Protein AF-0000000067928056 (afdb_homodimer)

Structure (mmCIF, N/CA/C/O backbone):
data_AF-0000000067928056-model_v1
#
loop_
_entity.id
_entity.type
_entity.pdbx_description
1 polymer 'Putative NADP oxidoreductase coenzyme F420-dependent'
#
loop_
_atom_site.group_PDB
_atom_site.id
_atom_site.type_symbol
_atom_site.label_atom_id
_atom_site.label_alt_id
_atom_site.label_comp_id
_atom_site.label_asym_id
_atom_site.label_entity_id
_atom_site.label_seq_id
_atom_site.pdbx_PDB_ins_code
_atom_site.Cartn_x
_atom_site.Cartn_y
_atom_site.Cartn_z
_atom_site.occupancy
_atom_site.B_iso_or_equiv
_atom_site.auth_seq_id
_atom_site.auth_comp_id
_atom_site.auth_asym_id
_atom_site.auth_atom_id
_atom_site.pdbx_PDB_model_num
ATOM 1 N N . MET A 1 1 ? -8.187 -37.052 1.247 1 75.71 1 MET A N 1
ATOM 2 C CA . MET A 1 1 ? -7.621 -35.993 2.078 1 75.71 1 MET A CA 1
ATOM 3 C C . MET A 1 1 ? -6.113 -35.89 1.875 1 75.71 1 MET A C 1
ATOM 5 O O . MET A 1 1 ? -5.43 -36.907 1.738 1 75.71 1 MET A O 1
ATOM 9 N N . VAL A 1 2 ? -5.542 -34.641 1.565 1 87.99 2 VAL A N 1
ATOM 10 C CA . VAL A 1 2 ? -4.129 -34.401 1.294 1 87.99 2 VAL A CA 1
ATOM 11 C C . VAL A 1 2 ? -3.339 -34.434 2.601 1 87.99 2 VAL A C 1
ATOM 13 O O . VAL A 1 2 ? -3.691 -33.748 3.563 1 87.99 2 VAL A O 1
ATOM 16 N N . SER A 1 3 ? -2.361 -35.317 2.686 1 93.74 3 SER A N 1
ATOM 17 C CA . SER A 1 3 ? -1.535 -35.404 3.886 1 93.74 3 SER A CA 1
ATOM 18 C C . SER A 1 3 ? -0.07 -35.119 3.571 1 93.74 3 SER A C 1
ATOM 20 O O . SER A 1 3 ? 0.71 -34.793 4.468 1 93.74 3 SER A O 1
ATOM 22 N N . SER A 1 4 ? 0.281 -35.337 2.331 1 97.37 4 SER A N 1
ATOM 23 C CA . SER A 1 4 ? 1.666 -35.145 1.915 1 97.37 4 SER A CA 1
ATOM 24 C C . SER A 1 4 ? 1.76 -34.198 0.723 1 97.37 4 SER A C 1
ATOM 26 O O . SER A 1 4 ? 0.972 -34.299 -0.22 1 97.37 4 SER A O 1
ATOM 28 N N . VAL A 1 5 ? 2.706 -33.271 0.827 1 97.94 5 VAL A N 1
ATOM 29 C CA . VAL A 1 5 ? 2.893 -32.258 -0.206 1 97.94 5 VAL A CA 1
ATOM 30 C C . VAL A 1 5 ? 4.355 -32.23 -0.645 1 97.94 5 VAL A C 1
ATOM 32 O O . VAL A 1 5 ? 5.259 -32.159 0.191 1 97.94 5 VAL A O 1
ATOM 35 N N . ALA A 1 6 ? 4.55 -32.352 -1.931 1 97.85 6 ALA A N 1
ATOM 36 C CA . ALA A 1 6 ? 5.888 -32.269 -2.509 1 97.85 6 ALA A CA 1
ATOM 37 C C . ALA A 1 6 ? 6.066 -30.976 -3.3 1 97.85 6 ALA A C 1
ATOM 39 O O . ALA A 1 6 ? 5.153 -30.545 -4.009 1 97.85 6 ALA A O 1
ATOM 40 N N . VAL A 1 7 ? 7.198 -30.354 -3.141 1 97.96 7 VAL A N 1
ATOM 41 C CA . VAL A 1 7 ? 7.612 -29.255 -4.007 1 97.96 7 VAL A CA 1
ATOM 42 C C . VAL A 1 7 ? 8.821 -29.68 -4.838 1 97.96 7 VAL A C 1
ATOM 44 O O . VAL A 1 7 ? 9.875 -30.01 -4.29 1 97.96 7 VAL A O 1
ATOM 47 N N . ILE A 1 8 ? 8.604 -29.747 -6.106 1 97.25 8 ILE A N 1
ATOM 48 C CA . ILE A 1 8 ? 9.701 -30.039 -7.022 1 97.25 8 ILE A CA 1
ATOM 49 C C . ILE A 1 8 ? 10.237 -28.739 -7.617 1 97.25 8 ILE A C 1
ATOM 51 O O . ILE A 1 8 ? 9.554 -28.084 -8.408 1 97.25 8 ILE A O 1
ATOM 55 N N . GLY A 1 9 ? 11.435 -28.397 -7.329 1 95.56 9 GLY A N 1
ATOM 56 C CA . GLY A 1 9 ? 12.017 -27.088 -7.58 1 95.56 9 GLY A CA 1
ATOM 57 C C . GLY A 1 9 ? 12.092 -26.219 -6.339 1 95.56 9 GLY A C 1
ATOM 58 O O . GLY A 1 9 ? 11.066 -25.759 -5.834 1 95.56 9 GLY A O 1
ATOM 59 N N . THR A 1 10 ? 13.299 -25.997 -5.869 1 95.35 10 THR A N 1
ATOM 60 C CA . THR A 1 10 ? 13.479 -25.266 -4.619 1 95.35 10 THR A CA 1
ATOM 61 C C . THR A 1 10 ? 14.18 -23.934 -4.868 1 95.35 10 THR A C 1
ATOM 63 O O . THR A 1 10 ? 15.098 -23.563 -4.134 1 95.35 10 THR A O 1
ATOM 66 N N . GLY A 1 11 ? 13.715 -23.396 -6.008 1 91.26 11 GLY A N 1
ATOM 67 C CA . GLY A 1 11 ? 14.127 -22.017 -6.215 1 91.26 11 GLY A CA 1
ATOM 68 C C . GLY A 1 11 ? 13.426 -21.04 -5.292 1 91.26 11 GLY A C 1
ATOM 69 O O . GLY A 1 11 ? 13.065 -21.39 -4.166 1 91.26 11 GLY A O 1
ATOM 70 N N . ARG A 1 12 ? 13.251 -19.872 -5.7 1 88.38 12 ARG A N 1
ATOM 71 C CA . ARG A 1 12 ? 12.711 -18.81 -4.857 1 88.38 12 ARG A CA 1
ATOM 72 C C . ARG A 1 12 ? 11.287 -19.13 -4.417 1 88.38 12 ARG A C 1
ATOM 74 O O . ARG A 1 12 ? 10.983 -19.12 -3.223 1 88.38 12 ARG A O 1
ATOM 81 N N . MET A 1 13 ? 10.449 -19.443 -5.371 1 92.09 13 MET A N 1
ATOM 82 C CA . MET A 1 13 ? 9.037 -19.653 -5.063 1 92.09 13 MET A CA 1
ATOM 83 C C . MET A 1 13 ? 8.833 -20.968 -4.319 1 92.09 13 MET A C 1
ATOM 85 O O . MET A 1 13 ? 8.078 -21.025 -3.346 1 92.09 13 MET A O 1
ATOM 89 N N . GLY A 1 14 ? 9.493 -22.012 -4.844 1 95.59 14 GLY A N 1
ATOM 90 C CA . GLY A 1 14 ? 9.367 -23.298 -4.176 1 95.59 14 GLY A CA 1
ATOM 91 C C . GLY A 1 14 ? 9.822 -23.265 -2.729 1 95.59 14 GLY A C 1
ATOM 92 O O . GLY A 1 14 ? 9.129 -23.77 -1.843 1 95.59 14 GLY A O 1
ATOM 93 N N . SER A 1 15 ? 10.96 -22.66 -2.497 1 96.25 15 SER A N 1
ATOM 94 C CA . SER A 1 15 ? 11.479 -22.54 -1.138 1 96.25 15 SER A CA 1
ATOM 95 C C . SER A 1 15 ? 10.54 -21.723 -0.257 1 96.25 15 SER A C 1
ATOM 97 O O . SER A 1 15 ? 10.315 -22.068 0.905 1 96.25 15 SER A O 1
ATOM 99 N N . MET A 1 16 ? 10.013 -20.682 -0.799 1 95.53 16 MET A N 1
ATOM 100 C CA . MET A 1 16 ? 9.112 -19.803 -0.061 1 95.53 16 MET A CA 1
ATOM 101 C C . MET A 1 16 ? 7.849 -20.547 0.359 1 95.53 16 MET A C 1
ATOM 103 O O . MET A 1 16 ? 7.389 -20.408 1.494 1 95.53 16 MET A O 1
ATOM 107 N N . LEU A 1 17 ? 7.295 -21.315 -0.505 1 96.82 17 LEU A N 1
ATOM 108 C CA . LEU A 1 17 ? 6.074 -22.054 -0.201 1 96.82 17 LEU A CA 1
ATOM 109 C C . LEU A 1 17 ? 6.328 -23.103 0.877 1 96.82 17 LEU A C 1
ATOM 111 O O . LEU A 1 17 ? 5.503 -23.289 1.774 1 96.82 17 LEU A O 1
ATOM 115 N N . LEU A 1 18 ? 7.48 -23.766 0.769 1 97.33 18 LEU A N 1
ATOM 116 C CA . LEU A 1 18 ? 7.846 -24.75 1.781 1 97.33 18 LEU A CA 1
ATOM 117 C C . LEU A 1 18 ? 8.017 -24.089 3.145 1 97.33 18 LEU A C 1
ATOM 119 O O . LEU A 1 18 ? 7.465 -24.561 4.142 1 97.33 18 LEU A O 1
ATOM 123 N N . GLN A 1 19 ? 8.729 -23.015 3.157 1 97.03 19 GLN A N 1
ATOM 124 C CA . GLN A 1 19 ? 8.988 -22.31 4.408 1 97.03 19 GLN A CA 1
ATOM 125 C C . GLN A 1 19 ? 7.698 -21.749 5.001 1 97.03 19 GLN A C 1
ATOM 127 O O . GLN A 1 19 ? 7.486 -21.813 6.213 1 97.03 19 GLN A O 1
ATOM 132 N N . ALA A 1 20 ? 6.873 -21.176 4.12 1 97.06 20 ALA A N 1
ATOM 133 C CA . ALA A 1 20 ? 5.597 -20.636 4.582 1 97.06 20 ALA A CA 1
ATOM 134 C C . ALA A 1 20 ? 4.722 -21.734 5.18 1 97.06 20 ALA A C 1
ATOM 136 O O . ALA A 1 20 ? 4.123 -21.55 6.242 1 97.06 20 ALA A O 1
ATOM 137 N N . SER A 1 21 ? 4.665 -22.855 4.464 1 96.67 21 SER A N 1
ATOM 138 C CA . SER A 1 21 ? 3.868 -23.97 4.965 1 96.67 21 SER A CA 1
ATOM 139 C C . SER A 1 21 ? 4.352 -24.422 6.339 1 96.67 21 SER A C 1
ATOM 141 O O . SER A 1 21 ? 3.545 -24.659 7.24 1 96.67 21 SER A O 1
ATOM 143 N N . HIS A 1 22 ? 5.627 -24.53 6.471 1 96.85 22 HIS A N 1
ATOM 144 C CA . HIS A 1 22 ? 6.199 -24.959 7.742 1 96.85 22 HIS A CA 1
ATOM 145 C C . HIS A 1 22 ? 5.91 -23.947 8.845 1 96.85 22 HIS A C 1
ATOM 147 O O . HIS A 1 22 ? 5.591 -24.326 9.974 1 96.85 22 HIS A O 1
ATOM 153 N N . ARG A 1 23 ? 6.05 -22.738 8.555 1 96.49 23 ARG A N 1
ATOM 154 C CA . ARG A 1 23 ? 5.935 -21.665 9.537 1 96.49 23 ARG A CA 1
ATOM 155 C C . ARG A 1 23 ? 4.483 -21.461 9.958 1 96.49 23 ARG A C 1
ATOM 157 O O . ARG A 1 23 ? 4.195 -21.275 11.142 1 96.49 23 ARG A O 1
ATOM 164 N N . PHE A 1 24 ? 3.54 -21.526 9.033 1 96.47 24 PHE A N 1
ATOM 165 C CA . PHE A 1 24 ? 2.18 -21.08 9.31 1 96.47 24 PHE A CA 1
ATOM 166 C C . PHE A 1 24 ? 1.241 -22.27 9.468 1 96.47 24 PHE A C 1
ATOM 168 O O . PHE A 1 24 ? 0.099 -22.113 9.904 1 96.47 24 PHE A O 1
ATOM 175 N N . SER A 1 25 ? 1.708 -23.43 9.068 1 94.08 25 SER A N 1
ATOM 176 C CA . SER A 1 25 ? 0.942 -24.649 9.303 1 94.08 25 SER A CA 1
ATOM 177 C C . SER A 1 25 ? 1.85 -25.802 9.718 1 94.08 25 SER A C 1
ATOM 179 O O . SER A 1 25 ? 1.843 -26.862 9.089 1 94.08 25 SER A O 1
ATOM 181 N N . PRO A 1 26 ? 2.522 -25.643 10.771 1 92.84 26 PRO A N 1
ATOM 182 C CA . PRO A 1 26 ? 3.484 -26.668 11.183 1 92.84 26 PRO A CA 1
ATOM 183 C C . PRO A 1 26 ? 2.825 -28.017 11.464 1 92.84 26 PRO A C 1
ATOM 185 O O . PRO A 1 26 ? 1.825 -28.082 12.184 1 92.84 26 PRO A O 1
ATOM 188 N N . GLY A 1 27 ? 3.391 -29.045 10.879 1 92.06 27 GLY A N 1
ATOM 189 C CA . GLY A 1 27 ? 3.004 -30.411 11.195 1 92.06 27 GLY A CA 1
ATOM 190 C C . GLY A 1 27 ? 1.719 -30.84 10.513 1 92.06 27 GLY A C 1
ATOM 191 O O . GLY A 1 27 ? 1.288 -31.987 10.654 1 92.06 27 GLY A O 1
ATOM 192 N N . ARG A 1 28 ? 1.126 -29.954 9.782 1 94.01 28 ARG A N 1
ATOM 193 C CA . ARG A 1 28 ? -0.15 -30.286 9.158 1 94.01 28 ARG A CA 1
ATOM 194 C C . ARG A 1 28 ? 0.048 -31.225 7.973 1 94.01 28 ARG A C 1
ATOM 196 O O . ARG A 1 28 ? -0.783 -32.101 7.722 1 94.01 28 ARG A O 1
ATOM 203 N N . PHE A 1 29 ? 1.142 -31 7.229 1 95.47 29 PHE A N 1
ATOM 204 C CA . PHE A 1 29 ? 1.473 -31.811 6.064 1 95.47 29 PHE A CA 1
ATOM 205 C C . PHE A 1 29 ? 2.883 -32.379 6.182 1 95.47 29 PHE A C 1
ATOM 207 O O . PHE A 1 29 ? 3.77 -31.737 6.748 1 95.47 29 PHE A O 1
ATOM 214 N N . GLN A 1 30 ? 2.999 -33.594 5.716 1 96.71 30 GLN A N 1
ATOM 215 C CA . GLN A 1 30 ? 4.354 -34.07 5.462 1 96.71 30 GLN A CA 1
ATOM 216 C C . GLN A 1 30 ? 4.947 -33.406 4.222 1 96.71 30 GLN A C 1
ATOM 218 O O . GLN A 1 30 ? 4.399 -33.527 3.125 1 96.71 30 GLN A O 1
ATOM 223 N N . LEU A 1 31 ? 6.025 -32.692 4.402 1 97.66 31 LEU A N 1
ATOM 224 C CA . LEU A 1 31 ? 6.604 -31.907 3.317 1 97.66 31 LEU A CA 1
ATOM 225 C C . LEU A 1 31 ? 7.77 -32.648 2.672 1 97.66 31 LEU A C 1
ATOM 227 O O . LEU A 1 31 ? 8.615 -33.214 3.371 1 97.66 31 LEU A O 1
ATOM 231 N N . PHE A 1 32 ? 7.776 -32.649 1.359 1 97.45 32 PHE A N 1
ATOM 232 C CA . PHE A 1 32 ? 8.835 -33.228 0.542 1 97.45 32 PHE A CA 1
ATOM 233 C C . PHE A 1 32 ? 9.392 -32.197 -0.433 1 97.45 32 PHE A C 1
ATOM 235 O O . PHE A 1 32 ? 8.659 -31.33 -0.913 1 97.45 32 PHE A O 1
ATOM 242 N N . ALA A 1 33 ? 10.666 -32.305 -0.688 1 97.97 33 ALA A N 1
ATOM 243 C CA . ALA A 1 33 ? 11.275 -31.381 -1.641 1 97.97 33 ALA A CA 1
ATOM 244 C C . ALA A 1 33 ? 12.291 -32.097 -2.526 1 97.97 33 ALA A C 1
ATOM 246 O O . ALA A 1 33 ? 13.01 -32.986 -2.063 1 97.97 33 ALA A O 1
ATOM 247 N N . SER A 1 34 ? 12.29 -31.77 -3.752 1 96.9 34 SER A N 1
ATOM 248 C CA . SER A 1 34 ? 13.309 -32.175 -4.714 1 96.9 34 SER A CA 1
ATOM 249 C C . SER A 1 34 ? 13.905 -30.967 -5.429 1 96.9 34 SER A C 1
ATOM 251 O O . SER A 1 34 ? 13.175 -30.073 -5.862 1 96.9 34 SER A O 1
ATOM 253 N N . GLY A 1 35 ? 15.118 -30.86 -5.486 1 94.24 35 GLY A N 1
ATOM 254 C CA . GLY A 1 35 ? 15.841 -29.762 -6.11 1 94.24 35 GLY A CA 1
ATOM 255 C C . GLY A 1 35 ? 17.347 -29.902 -6.002 1 94.24 35 GLY A C 1
ATOM 256 O O . GLY A 1 35 ? 17.859 -30.999 -5.769 1 94.24 35 GLY A O 1
ATOM 257 N N . ARG A 1 36 ? 18.067 -28.793 -6.289 1 91.34 36 ARG A N 1
ATOM 258 C CA . ARG A 1 36 ? 19.52 -28.77 -6.159 1 91.34 36 ARG A CA 1
ATOM 259 C C . ARG A 1 36 ? 19.939 -28.758 -4.693 1 91.34 36 ARG A C 1
ATOM 261 O O . ARG A 1 36 ? 19.29 -28.12 -3.862 1 91.34 36 ARG A O 1
ATOM 268 N N . GLN A 1 37 ? 21.004 -29.376 -4.496 1 92.67 37 GLN A N 1
ATOM 269 C CA . GLN A 1 37 ? 21.503 -29.48 -3.129 1 92.67 37 GLN A CA 1
ATOM 270 C C . GLN A 1 37 ? 21.726 -28.1 -2.518 1 92.67 37 GLN A C 1
ATOM 272 O O . GLN A 1 37 ? 21.451 -27.887 -1.336 1 92.67 37 GLN A O 1
ATOM 277 N N . SER A 1 38 ? 22.218 -27.218 -3.27 1 94.04 38 SER A N 1
ATOM 278 C CA . SER A 1 38 ? 22.522 -25.874 -2.79 1 94.04 38 SER A CA 1
ATOM 279 C C . SER A 1 38 ? 21.274 -25.185 -2.248 1 94.04 38 SER A C 1
ATOM 281 O O . SER A 1 38 ? 21.359 -24.37 -1.327 1 94.04 38 SER A O 1
ATOM 283 N N . THR A 1 39 ? 20.147 -25.495 -2.819 1 92.96 39 THR A N 1
ATOM 284 C CA . THR A 1 39 ? 18.914 -24.862 -2.364 1 92.96 39 THR A CA 1
ATOM 285 C C . THR A 1 39 ? 18.218 -25.725 -1.315 1 92.96 39 THR A C 1
ATOM 287 O O . THR A 1 39 ? 17.473 -25.213 -0.477 1 92.96 39 THR A O 1
ATOM 290 N N . LEU A 1 40 ? 18.548 -27.01 -1.301 1 94.76 40 LEU A N 1
ATOM 291 C CA . LEU A 1 40 ? 17.905 -27.93 -0.369 1 94.76 40 LEU A CA 1
ATOM 292 C C . LEU A 1 40 ? 18.546 -27.841 1.012 1 94.76 40 LEU A C 1
ATOM 294 O O . LEU A 1 40 ? 17.859 -27.969 2.029 1 94.76 40 LEU A O 1
ATOM 298 N N . ASP A 1 41 ? 19.777 -27.557 1.048 1 94.12 41 ASP A N 1
ATOM 299 C CA . ASP A 1 41 ? 20.51 -27.572 2.31 1 94.12 41 ASP A CA 1
ATOM 300 C C . ASP A 1 41 ? 19.963 -26.522 3.275 1 94.12 41 ASP A C 1
ATOM 302 O O . ASP A 1 41 ? 19.588 -26.845 4.404 1 94.12 41 ASP A O 1
ATOM 306 N N . PRO A 1 42 ? 19.897 -25.337 2.791 1 94.54 42 PRO A N 1
ATOM 307 C CA . PRO A 1 42 ? 19.331 -24.335 3.697 1 94.54 42 PRO A CA 1
ATOM 308 C C . PRO A 1 42 ? 17.903 -24.666 4.126 1 94.54 42 PRO A C 1
ATOM 310 O O . PRO A 1 42 ? 17.495 -24.325 5.239 1 94.54 42 PRO A O 1
ATOM 313 N N . LEU A 1 43 ? 17.17 -25.286 3.279 1 96.25 43 LEU A N 1
ATOM 314 C CA . LEU A 1 43 ? 15.789 -25.636 3.596 1 96.25 43 LEU A CA 1
ATOM 315 C C . LEU A 1 43 ? 15.735 -26.706 4.681 1 96.25 43 LEU A C 1
ATOM 317 O O . LEU A 1 43 ? 14.872 -26.661 5.56 1 96.25 43 LEU A O 1
ATOM 321 N N . LYS A 1 44 ? 16.593 -27.66 4.591 1 94.7 44 LYS A N 1
ATOM 322 C CA . LYS A 1 44 ? 16.673 -28.712 5.6 1 94.7 44 LYS A CA 1
ATOM 323 C C . LYS A 1 44 ? 16.991 -28.133 6.975 1 94.7 44 LYS A C 1
ATOM 325 O O . LYS A 1 44 ? 16.511 -28.636 7.993 1 94.7 44 LYS A O 1
ATOM 330 N N . ASP A 1 45 ? 17.765 -27.102 6.968 1 94.4 45 ASP A N 1
ATOM 331 C CA . ASP A 1 45 ? 18.118 -26.431 8.216 1 94.4 45 ASP A CA 1
ATOM 332 C C . ASP A 1 45 ? 16.929 -25.657 8.779 1 94.4 45 ASP A C 1
ATOM 334 O O . ASP A 1 45 ? 16.749 -25.586 9.997 1 94.4 45 ASP A O 1
ATOM 338 N N . ALA A 1 46 ? 16.138 -25.174 7.896 1 93.7 46 ALA A N 1
ATOM 339 C CA . ALA A 1 46 ? 15.058 -24.272 8.29 1 93.7 46 ALA A CA 1
ATOM 340 C C . ALA A 1 46 ? 13.789 -25.05 8.625 1 93.7 46 ALA A C 1
ATOM 342 O O . ALA A 1 46 ? 12.952 -24.582 9.401 1 93.7 46 ALA A O 1
ATOM 343 N N . ILE A 1 47 ? 13.559 -26.186 7.973 1 95.77 47 ILE A N 1
ATOM 344 C CA . ILE A 1 47 ? 12.328 -26.956 8.112 1 95.77 47 ILE A CA 1
ATOM 345 C C . ILE A 1 47 ? 12.639 -28.325 8.713 1 95.77 47 ILE A C 1
ATOM 347 O O . ILE A 1 47 ? 13.148 -29.211 8.023 1 95.77 47 ILE A O 1
ATOM 351 N N . ALA A 1 48 ? 12.109 -28.435 9.88 1 89.96 48 ALA A N 1
ATOM 352 C CA . ALA A 1 48 ? 12.317 -29.717 10.549 1 89.96 48 ALA A CA 1
ATOM 353 C C . ALA A 1 48 ? 11.545 -30.832 9.849 1 89.96 48 ALA A C 1
ATOM 355 O O . ALA A 1 48 ? 10.408 -30.632 9.417 1 89.96 48 ALA A O 1
ATOM 356 N N . ASP A 1 49 ? 12.143 -32.011 9.565 1 91.36 49 ASP A N 1
ATOM 357 C CA . ASP A 1 49 ? 11.514 -33.228 9.062 1 91.36 49 ASP A CA 1
ATOM 358 C C . ASP A 1 49 ? 11.237 -33.125 7.564 1 91.36 49 ASP A C 1
ATOM 360 O O . ASP A 1 49 ? 10.443 -33.895 7.019 1 91.36 49 ASP A O 1
ATOM 364 N N . LEU A 1 50 ? 11.753 -32.027 7.005 1 96.95 50 LEU A N 1
ATOM 365 C CA . LEU A 1 50 ? 11.654 -31.975 5.55 1 96.95 50 LEU A CA 1
ATOM 366 C C . LEU A 1 50 ? 12.284 -33.212 4.919 1 96.95 50 LEU A C 1
ATOM 368 O O . LEU A 1 50 ? 13.447 -33.525 5.182 1 96.95 50 LEU A O 1
ATOM 372 N N . ARG A 1 51 ? 11.541 -33.938 4.147 1 97.14 51 ARG A N 1
ATOM 373 C CA . ARG A 1 51 ? 12.053 -35.092 3.416 1 97.14 51 ARG A CA 1
ATOM 374 C C . ARG A 1 51 ? 12.48 -34.702 2.005 1 97.14 51 ARG A C 1
ATOM 376 O O . ARG A 1 51 ? 11.809 -33.906 1.345 1 97.14 51 ARG A O 1
ATOM 383 N N . THR A 1 52 ? 13.609 -35.235 1.646 1 97.02 52 THR A N 1
ATOM 384 C CA . THR A 1 52 ? 14.123 -34.913 0.319 1 97.02 52 THR A CA 1
ATOM 385 C C . THR A 1 52 ? 14.327 -36.181 -0.505 1 97.02 52 THR A C 1
ATOM 387 O O . THR A 1 52 ? 14.38 -37.283 0.045 1 97.02 52 THR A O 1
ATOM 390 N N . GLY A 1 53 ? 14.321 -36.076 -1.781 1 95.95 53 GLY A N 1
ATOM 391 C CA . GLY A 1 53 ? 14.499 -37.179 -2.712 1 95.95 53 GLY A CA 1
ATOM 392 C C . GLY A 1 53 ? 14.465 -36.743 -4.165 1 95.95 53 GLY A C 1
ATOM 393 O O . GLY A 1 53 ? 14.391 -35.548 -4.459 1 95.95 53 GLY A O 1
ATOM 394 N N . SER A 1 54 ? 14.596 -37.734 -4.992 1 96.31 54 SER A N 1
ATOM 395 C CA . SER A 1 54 ? 14.457 -37.432 -6.413 1 96.31 54 SER A CA 1
ATOM 396 C C . SER A 1 54 ? 13.018 -37.072 -6.764 1 96.31 54 SER A C 1
ATOM 398 O O . SER A 1 54 ? 12.095 -37.368 -6.003 1 96.31 54 SER A O 1
ATOM 400 N N . ALA A 1 55 ? 12.854 -36.457 -7.894 1 96.21 55 ALA A N 1
ATOM 401 C CA . ALA A 1 55 ? 11.522 -36.06 -8.343 1 96.21 55 ALA A CA 1
ATOM 402 C C . ALA A 1 55 ? 10.596 -37.268 -8.448 1 96.21 55 ALA A C 1
ATOM 404 O O . ALA A 1 55 ? 9.431 -37.202 -8.047 1 96.21 55 ALA A O 1
ATOM 405 N N . GLY A 1 56 ? 11.154 -38.307 -8.937 1 95.57 56 GLY A N 1
ATOM 406 C CA . GLY A 1 56 ? 10.369 -39.523 -9.083 1 95.57 56 GLY A CA 1
ATOM 407 C C . GLY A 1 56 ? 9.961 -40.133 -7.755 1 95.57 56 GLY A C 1
ATOM 408 O O . GLY A 1 56 ? 8.819 -40.568 -7.591 1 95.57 56 GLY A O 1
ATOM 409 N N . GLU A 1 57 ? 10.853 -40.171 -6.839 1 95.86 57 GLU A N 1
ATOM 410 C CA . GLU A 1 57 ? 10.592 -40.739 -5.519 1 95.86 57 GLU A CA 1
ATOM 411 C C . GLU A 1 57 ? 9.492 -39.969 -4.795 1 95.86 57 GLU A C 1
ATOM 413 O O . GLU A 1 57 ? 8.585 -40.57 -4.216 1 95.86 57 GLU A O 1
ATOM 418 N N . ILE A 1 58 ? 9.549 -38.694 -4.889 1 95.86 58 ILE A N 1
ATOM 419 C CA . ILE A 1 58 ? 8.59 -37.895 -4.134 1 95.86 58 ILE A CA 1
ATOM 420 C C . ILE A 1 58 ? 7.238 -37.905 -4.843 1 95.86 58 ILE A C 1
ATOM 422 O O . ILE A 1 58 ? 6.19 -37.888 -4.194 1 95.86 58 ILE A O 1
ATOM 426 N N . ALA A 1 59 ? 7.321 -37.906 -6.154 1 95.42 59 ALA A N 1
ATOM 427 C CA . ALA A 1 59 ? 6.085 -38.001 -6.927 1 95.42 59 ALA A CA 1
ATOM 428 C C . ALA A 1 59 ? 5.31 -39.266 -6.569 1 95.42 59 ALA A C 1
ATOM 430 O O . ALA A 1 59 ? 4.077 -39.261 -6.546 1 95.42 59 ALA A O 1
ATOM 431 N N . ALA A 1 60 ? 6.029 -40.303 -6.217 1 95.72 60 ALA A N 1
ATOM 432 C CA . ALA A 1 60 ? 5.419 -41.593 -5.902 1 95.72 60 ALA A CA 1
ATOM 433 C C . ALA A 1 60 ? 4.854 -41.6 -4.484 1 95.72 60 ALA A C 1
ATOM 435 O O . ALA A 1 60 ? 4.036 -42.455 -4.14 1 95.72 60 ALA A O 1
ATOM 436 N N . ALA A 1 61 ? 5.169 -40.626 -3.728 1 95.62 61 ALA A N 1
ATOM 437 C CA . ALA A 1 61 ? 4.868 -40.703 -2.301 1 95.62 61 ALA A CA 1
ATOM 438 C C . ALA A 1 61 ? 3.852 -39.638 -1.897 1 95.62 61 ALA A C 1
ATOM 440 O O . ALA A 1 61 ? 3.258 -39.716 -0.819 1 95.62 61 ALA A O 1
ATOM 441 N N . CYS A 1 62 ? 3.575 -38.699 -2.706 1 97.71 62 CYS A N 1
ATOM 442 C CA . CYS A 1 62 ? 2.865 -37.518 -2.227 1 97.71 62 CYS A CA 1
ATOM 443 C C . CYS A 1 62 ? 1.514 -37.376 -2.919 1 97.71 62 CYS A C 1
ATOM 445 O O . CYS A 1 62 ? 1.359 -37.776 -4.074 1 97.71 62 CYS A O 1
ATOM 447 N N . ASP A 1 63 ? 0.594 -36.732 -2.202 1 97.74 63 ASP A N 1
ATOM 448 C CA . ASP A 1 63 ? -0.763 -36.501 -2.689 1 97.74 63 ASP A CA 1
ATOM 449 C C . ASP A 1 63 ? -0.823 -35.262 -3.58 1 97.74 63 ASP A C 1
ATOM 451 O O . ASP A 1 63 ? -1.647 -35.188 -4.494 1 97.74 63 ASP A O 1
ATOM 455 N N . LEU A 1 64 ? -0.08 -34.316 -3.24 1 98.19 64 LEU A N 1
ATOM 456 C CA . LEU A 1 64 ? -0.028 -33.028 -3.924 1 98.19 64 LEU A CA 1
ATOM 457 C C . LEU A 1 64 ? 1.395 -32.708 -4.371 1 98.19 64 LEU A C 1
ATOM 459 O O . LEU A 1 64 ? 2.32 -32.705 -3.557 1 98.19 64 LEU A O 1
ATOM 463 N N . ILE A 1 65 ? 1.576 -32.479 -5.654 1 98.18 65 ILE A N 1
ATOM 464 C CA . ILE A 1 65 ? 2.896 -32.204 -6.21 1 98.18 65 ILE A CA 1
ATOM 465 C C . ILE A 1 65 ? 2.921 -30.802 -6.813 1 98.18 65 ILE A C 1
ATOM 467 O O . ILE A 1 65 ? 2.316 -30.559 -7.86 1 98.18 65 ILE A O 1
ATOM 471 N N . ILE A 1 66 ? 3.629 -29.905 -6.191 1 98.15 66 ILE A N 1
ATOM 472 C CA . ILE A 1 66 ? 3.793 -28.541 -6.683 1 98.15 66 ILE A CA 1
ATOM 473 C C . ILE A 1 66 ? 5.039 -28.457 -7.562 1 98.15 66 ILE A C 1
ATOM 475 O O . ILE A 1 66 ? 6.153 -28.707 -7.097 1 98.15 66 ILE A O 1
ATOM 479 N N . LEU A 1 67 ? 4.837 -28.133 -8.752 1 97.01 67 LEU A N 1
ATOM 480 C CA . LEU A 1 67 ? 5.932 -27.974 -9.703 1 97.01 67 LEU A CA 1
ATOM 481 C C . LEU A 1 67 ? 6.427 -26.532 -9.726 1 97.01 67 LEU A C 1
ATOM 483 O O . LEU A 1 67 ? 5.746 -25.645 -10.244 1 97.01 67 LEU A O 1
ATOM 487 N N . ALA A 1 68 ? 7.579 -26.317 -9.24 1 94.96 68 ALA A N 1
ATOM 488 C CA . ALA A 1 68 ? 8.152 -24.981 -9.097 1 94.96 68 ALA A CA 1
ATOM 489 C C . ALA A 1 68 ? 9.505 -24.887 -9.798 1 94.96 68 ALA A C 1
ATOM 491 O O . ALA A 1 68 ? 10.475 -24.386 -9.224 1 94.96 68 ALA A O 1
ATOM 492 N N . VAL A 1 69 ? 9.559 -25.378 -11.021 1 91.48 69 VAL A N 1
ATOM 493 C CA . VAL A 1 69 ? 10.794 -25.331 -11.796 1 91.48 69 VAL A CA 1
ATOM 494 C C . VAL A 1 69 ? 10.66 -24.306 -12.921 1 91.48 69 VAL A C 1
ATOM 496 O O . VAL A 1 69 ? 9.554 -23.857 -13.231 1 91.48 69 VAL A O 1
ATOM 499 N N . GLN A 1 70 ? 11.722 -23.983 -13.503 1 84.49 70 GLN A N 1
ATOM 500 C CA . GLN A 1 70 ? 11.729 -23.03 -14.608 1 84.49 70 GLN A CA 1
ATOM 501 C C . GLN A 1 70 ? 11.042 -23.612 -15.84 1 84.49 70 GLN A C 1
ATOM 503 O O . GLN A 1 70 ? 11.072 -24.825 -16.06 1 84.49 70 GLN A O 1
ATOM 508 N N . PRO A 1 71 ? 10.554 -22.767 -16.68 1 84.06 71 PRO A N 1
ATOM 509 C CA . PRO A 1 71 ? 9.813 -23.211 -17.863 1 84.06 71 PRO A CA 1
ATOM 510 C C . PRO A 1 71 ? 10.648 -24.099 -18.783 1 84.06 71 PRO A C 1
ATOM 512 O O . PRO A 1 71 ? 10.132 -25.066 -19.349 1 84.06 71 PRO A O 1
ATOM 515 N N . ALA A 1 72 ? 11.916 -23.838 -18.904 1 80.84 72 ALA A N 1
ATOM 516 C CA . ALA A 1 72 ? 12.782 -24.557 -19.834 1 80.84 72 ALA A CA 1
ATOM 517 C C . ALA A 1 72 ? 12.806 -26.05 -19.519 1 80.84 72 ALA A C 1
ATOM 519 O O . ALA A 1 72 ? 12.935 -26.88 -20.422 1 80.84 72 ALA A O 1
ATOM 520 N N . ASN A 1 73 ? 12.63 -26.436 -18.268 1 85.45 73 ASN A N 1
ATOM 521 C CA . ASN A 1 73 ? 12.735 -27.831 -17.854 1 85.45 73 ASN A CA 1
ATOM 522 C C . ASN A 1 73 ? 11.381 -28.396 -17.438 1 85.45 73 ASN A C 1
ATOM 524 O O . ASN A 1 73 ? 11.296 -29.53 -16.963 1 85.45 73 ASN A O 1
ATOM 528 N N . TYR A 1 74 ? 10.397 -27.749 -17.662 1 91.88 74 TYR A N 1
ATOM 529 C CA . TYR A 1 74 ? 9.108 -28.032 -17.042 1 91.88 74 TYR A CA 1
ATOM 530 C C . TYR A 1 74 ? 8.461 -29.263 -17.664 1 91.88 74 TYR A C 1
ATOM 532 O O . TYR A 1 74 ? 8.133 -30.222 -16.961 1 91.88 74 TYR A O 1
ATOM 540 N N . LEU A 1 75 ? 8.327 -29.312 -18.949 1 92.78 75 LEU A N 1
ATOM 541 C CA . LEU A 1 75 ? 7.617 -30.395 -19.622 1 92.78 75 LEU A CA 1
ATOM 542 C C . LEU A 1 75 ? 8.409 -31.695 -19.545 1 92.78 75 LEU A C 1
ATOM 544 O O . LEU A 1 75 ? 7.827 -32.774 -19.41 1 92.78 75 LEU A O 1
ATOM 548 N N . ALA A 1 76 ? 9.722 -31.554 -19.625 1 93.26 76 ALA A N 1
ATOM 549 C CA . ALA A 1 76 ? 10.567 -32.734 -19.466 1 93.26 76 ALA A CA 1
ATOM 550 C C . ALA A 1 76 ? 10.401 -33.345 -18.078 1 93.26 76 ALA A C 1
ATOM 552 O O . ALA A 1 76 ? 10.367 -34.569 -17.932 1 93.26 76 ALA A O 1
ATOM 553 N N . LEU A 1 77 ? 10.339 -32.532 -17.127 1 95.31 77 LEU A N 1
ATOM 554 C CA . LEU A 1 77 ? 10.142 -32.983 -15.753 1 95.31 77 LEU A CA 1
ATOM 555 C C . LEU A 1 77 ? 8.798 -33.687 -15.6 1 95.31 77 LEU A C 1
ATOM 557 O O . LEU A 1 77 ? 8.715 -34.747 -14.976 1 95.31 77 LEU A O 1
ATOM 561 N N . VAL A 1 78 ? 7.782 -33.114 -16.144 1 96.34 78 VAL A N 1
ATOM 562 C CA . VAL A 1 78 ? 6.445 -33.69 -16.05 1 96.34 78 VAL A CA 1
ATOM 563 C C . VAL A 1 78 ? 6.437 -35.082 -16.678 1 96.34 78 VAL A C 1
ATOM 565 O O . VAL A 1 78 ? 5.909 -36.031 -16.093 1 96.34 78 VAL A O 1
ATOM 568 N N . ALA A 1 79 ? 7.038 -35.196 -17.848 1 94.97 79 ALA A N 1
ATOM 569 C CA . ALA A 1 79 ? 7.098 -36.48 -18.542 1 94.97 79 ALA A CA 1
ATOM 570 C C . ALA A 1 79 ? 7.84 -37.52 -17.707 1 94.97 79 ALA A C 1
ATOM 572 O O . ALA A 1 79 ? 7.467 -38.695 -17.693 1 94.97 79 ALA A O 1
ATOM 573 N N . LYS A 1 80 ? 8.778 -37.047 -17.051 1 95.31 80 LYS A N 1
ATOM 574 C CA . LYS A 1 80 ? 9.627 -37.925 -16.251 1 95.31 80 LYS A CA 1
ATOM 575 C C . LYS A 1 80 ? 8.882 -38.441 -15.023 1 95.31 80 LYS A C 1
ATOM 577 O O . LYS A 1 80 ? 9.023 -39.607 -14.649 1 95.31 80 LYS A O 1
ATOM 582 N N . ILE A 1 81 ? 8.076 -37.665 -14.402 1 96.94 81 ILE A N 1
ATOM 583 C CA . ILE A 1 81 ? 7.51 -38.055 -13.115 1 96.94 81 ILE A CA 1
ATOM 584 C C . ILE A 1 81 ? 6.128 -38.669 -13.324 1 96.94 81 ILE A C 1
ATOM 586 O O . ILE A 1 81 ? 5.592 -39.326 -12.428 1 96.94 81 ILE A O 1
ATOM 590 N N . ALA A 1 82 ? 5.559 -38.466 -14.434 1 96.26 82 ALA A N 1
ATOM 591 C CA . ALA A 1 82 ? 4.179 -38.856 -14.713 1 96.26 82 ALA A CA 1
ATOM 592 C C . ALA A 1 82 ? 3.951 -40.331 -14.396 1 96.26 82 ALA A C 1
ATOM 594 O O . ALA A 1 82 ? 2.985 -40.684 -13.716 1 96.26 82 ALA A O 1
ATOM 595 N N . PRO A 1 83 ? 4.87 -41.195 -14.795 1 95.39 83 PRO A N 1
ATOM 596 C CA . PRO A 1 83 ? 4.649 -42.62 -14.54 1 95.39 83 PRO A CA 1
ATOM 597 C C . PRO A 1 83 ? 4.75 -42.977 -13.059 1 95.39 83 PRO A C 1
ATOM 599 O O . PRO A 1 83 ? 4.276 -44.037 -12.642 1 95.39 83 PRO A O 1
ATOM 602 N N . ALA A 1 84 ? 5.346 -42.145 -12.288 1 95.75 84 ALA A N 1
ATOM 603 C CA . ALA A 1 84 ? 5.618 -42.448 -10.885 1 95.75 84 ALA A CA 1
ATOM 604 C C . ALA A 1 84 ? 4.53 -41.877 -9.98 1 95.75 84 ALA A C 1
ATOM 606 O O . ALA A 1 84 ? 4.468 -42.202 -8.792 1 95.75 84 ALA A O 1
ATOM 607 N N . LEU A 1 85 ? 3.629 -41.07 -10.49 1 96.39 85 LEU A N 1
ATOM 608 C CA . LEU A 1 85 ? 2.64 -40.372 -9.676 1 96.39 85 LEU A CA 1
ATOM 609 C C . LEU A 1 85 ? 1.725 -41.363 -8.964 1 96.39 85 LEU A C 1
ATOM 611 O O . LEU A 1 85 ? 1.254 -42.327 -9.572 1 96.39 85 LEU A O 1
ATOM 615 N N . LYS A 1 86 ? 1.56 -41.134 -7.75 1 92.44 86 LYS A N 1
ATOM 616 C CA . LYS A 1 86 ? 0.585 -41.917 -6.996 1 92.44 86 LYS A CA 1
ATOM 617 C C . LYS A 1 86 ? -0.821 -41.737 -7.562 1 92.44 86 LYS A C 1
ATOM 619 O O . LYS A 1 86 ? -1.177 -40.648 -8.018 1 92.44 86 LYS A O 1
ATOM 624 N N . PRO A 1 87 ? -1.622 -42.856 -7.526 1 90.83 87 PRO A N 1
ATOM 625 C CA . PRO A 1 87 ? -3.004 -42.698 -7.984 1 90.83 87 PRO A CA 1
ATOM 626 C C . PRO A 1 87 ? -3.751 -41.596 -7.236 1 90.83 87 PRO A C 1
ATOM 628 O O . PRO A 1 87 ? -3.732 -41.559 -6.003 1 90.83 87 PRO A O 1
ATOM 631 N N . GLY A 1 88 ? -4.273 -40.667 -7.991 1 91.97 88 GLY A N 1
ATOM 632 C CA . GLY A 1 88 ? -5.074 -39.614 -7.387 1 91.97 88 GLY A CA 1
ATOM 633 C C . GLY A 1 88 ? -4.272 -38.37 -7.055 1 91.97 88 GLY A C 1
ATOM 634 O O . GLY A 1 88 ? -4.828 -37.371 -6.595 1 91.97 88 GLY A O 1
ATOM 635 N N . ALA A 1 89 ? -2.966 -38.444 -7.311 1 96.28 89 ALA A N 1
ATOM 636 C CA . ALA A 1 89 ? -2.117 -37.29 -7.028 1 96.28 89 ALA A CA 1
ATOM 637 C C . ALA A 1 89 ? -2.514 -36.092 -7.887 1 96.28 89 ALA A C 1
ATOM 639 O O . ALA A 1 89 ? -2.86 -36.25 -9.06 1 96.28 89 ALA A O 1
ATOM 640 N N . VAL A 1 90 ? -2.478 -34.93 -7.289 1 97.51 90 VAL A N 1
ATOM 641 C CA . VAL A 1 90 ? -2.781 -33.685 -7.987 1 97.51 90 VAL A CA 1
ATOM 642 C C . VAL A 1 90 ? -1.483 -32.964 -8.344 1 97.51 90 VAL A C 1
ATOM 644 O O . VAL A 1 90 ? -0.6 -32.805 -7.497 1 97.51 90 VAL A O 1
ATOM 647 N N . LEU A 1 91 ? -1.362 -32.575 -9.588 1 97.75 91 LEU A N 1
ATOM 648 C CA . LEU A 1 91 ? -0.251 -31.737 -10.027 1 97.75 91 LEU A CA 1
ATOM 649 C C . LEU A 1 91 ? -0.631 -30.261 -9.978 1 97.75 91 LEU A C 1
ATOM 651 O O . LEU A 1 91 ? -1.679 -29.868 -10.496 1 97.75 91 LEU A O 1
ATOM 655 N N . VAL A 1 92 ? 0.201 -29.502 -9.349 1 97.87 92 VAL A N 1
ATOM 656 C CA . VAL A 1 92 ? -0.045 -28.068 -9.232 1 97.87 92 VAL A CA 1
ATOM 657 C C . VAL A 1 92 ? 1.037 -27.296 -9.984 1 97.87 92 VAL A C 1
ATOM 659 O O . VAL A 1 92 ? 2.221 -27.393 -9.655 1 97.87 92 VAL A O 1
ATOM 662 N N . SER A 1 93 ? 0.628 -26.585 -10.922 1 96.43 93 SER A N 1
ATOM 663 C CA . SER A 1 93 ? 1.542 -25.707 -11.645 1 96.43 93 SER A CA 1
ATOM 664 C C . SER A 1 93 ? 1.523 -24.294 -11.071 1 96.43 93 SER A C 1
ATOM 666 O O . SER A 1 93 ? 0.455 -23.702 -10.902 1 96.43 93 SER A O 1
ATOM 668 N N . ILE A 1 94 ? 2.67 -23.726 -10.797 1 94.05 94 ILE A N 1
ATOM 669 C CA . ILE A 1 94 ? 2.713 -22.351 -10.311 1 94.05 94 ILE A CA 1
ATOM 670 C C . ILE A 1 94 ? 3.445 -21.469 -11.32 1 94.05 94 ILE A C 1
ATOM 672 O O . ILE A 1 94 ? 3.738 -20.305 -11.038 1 94.05 94 ILE A O 1
ATOM 676 N N . THR A 1 95 ? 3.843 -22.027 -12.418 1 84 95 THR A N 1
ATOM 677 C CA . THR A 1 95 ? 4.658 -21.321 -13.401 1 84 95 THR A CA 1
ATOM 678 C C . THR A 1 95 ? 3.777 -20.61 -14.425 1 84 95 THR A C 1
ATOM 680 O O . THR A 1 95 ? 2.717 -21.118 -14.797 1 84 95 THR A O 1
ATOM 683 N N . ASN A 1 96 ? 4.363 -19.452 -14.649 1 79.11 96 ASN A N 1
ATOM 684 C CA . ASN A 1 96 ? 3.798 -18.77 -15.809 1 79.11 96 ASN A CA 1
ATOM 685 C C . ASN A 1 96 ? 4.584 -19.082 -17.079 1 79.11 96 ASN A C 1
ATOM 687 O O . ASN A 1 96 ? 5.731 -19.527 -17.011 1 79.11 96 ASN A O 1
ATOM 691 N N . GLY A 1 97 ? 3.92 -19.405 -18.185 1 79.7 97 GLY A N 1
ATOM 692 C CA . GLY A 1 97 ? 4.628 -19.586 -19.442 1 79.7 97 GLY A CA 1
ATOM 693 C C . GLY A 1 97 ? 4.428 -20.963 -20.046 1 79.7 97 GLY A C 1
ATOM 694 O O . GLY A 1 97 ? 4.988 -21.272 -21.1 1 79.7 97 GLY A O 1
ATOM 695 N N . ILE A 1 98 ? 3.968 -21.855 -19.213 1 86.34 98 ILE A N 1
ATOM 696 C CA . ILE A 1 98 ? 3.638 -23.172 -19.749 1 86.34 98 ILE A CA 1
ATOM 697 C C . ILE A 1 98 ? 2.126 -23.382 -19.708 1 86.34 98 ILE A C 1
ATOM 699 O O . ILE A 1 98 ? 1.533 -23.455 -18.63 1 86.34 98 ILE A O 1
ATOM 703 N N . PRO A 1 99 ? 1.57 -23.497 -20.786 1 88.14 99 PRO A N 1
ATOM 704 C CA . PRO A 1 99 ? 0.126 -23.743 -20.786 1 88.14 99 PRO A CA 1
ATOM 705 C C . PRO A 1 99 ? -0.247 -25.067 -20.125 1 88.14 99 PRO A C 1
ATOM 707 O O . PRO A 1 99 ? 0.469 -26.06 -20.275 1 88.14 99 PRO A O 1
ATOM 710 N N . LEU A 1 100 ? -1.375 -25.067 -19.469 1 90.82 100 LEU A N 1
ATOM 711 C CA . LEU A 1 100 ? -1.833 -26.266 -18.775 1 90.82 100 LEU A CA 1
ATOM 712 C C . LEU A 1 100 ? -2.083 -27.402 -19.761 1 90.82 100 LEU A C 1
ATOM 714 O O . LEU A 1 100 ? -1.891 -28.573 -19.426 1 90.82 100 LEU A O 1
ATOM 718 N N . GLU A 1 101 ? -2.487 -27.036 -20.958 1 89.98 101 GLU A N 1
ATOM 719 C CA . GLU A 1 101 ? -2.759 -28.039 -21.983 1 89.98 101 GLU A CA 1
ATOM 720 C C . GLU A 1 101 ? -1.496 -28.817 -22.342 1 89.98 101 GLU A C 1
ATOM 722 O O . GLU A 1 101 ? -1.553 -30.024 -22.588 1 89.98 101 GLU A O 1
ATOM 727 N N . ALA A 1 102 ? -0.417 -28.126 -22.381 1 91.45 102 ALA A N 1
ATOM 728 C CA . ALA A 1 102 ? 0.855 -28.778 -22.679 1 91.45 102 ALA A CA 1
ATOM 729 C C . ALA A 1 102 ? 1.24 -29.76 -21.576 1 91.45 102 ALA A C 1
ATOM 731 O O . ALA A 1 102 ? 1.795 -30.827 -21.852 1 91.45 102 ALA A O 1
ATOM 732 N N . ILE A 1 103 ? 0.943 -29.438 -20.38 1 93.73 103 ILE A N 1
ATOM 733 C CA . ILE A 1 103 ? 1.208 -30.308 -19.24 1 93.73 103 ILE A CA 1
ATOM 734 C C . ILE A 1 103 ? 0.287 -31.524 -19.293 1 93.73 103 ILE A C 1
ATOM 736 O O . ILE A 1 103 ? 0.726 -32.654 -19.065 1 93.73 103 ILE A O 1
ATOM 740 N N . ALA A 1 104 ? -0.946 -31.292 -19.661 1 94.59 104 ALA A N 1
ATOM 741 C CA . ALA A 1 104 ? -1.969 -32.334 -19.689 1 94.59 104 ALA A CA 1
ATOM 742 C C . ALA A 1 104 ? -1.645 -33.393 -20.74 1 94.59 104 ALA A C 1
ATOM 744 O O . ALA A 1 104 ? -2.094 -34.537 -20.637 1 94.59 104 ALA A O 1
ATOM 745 N N . GLU A 1 105 ? -0.904 -33.015 -21.711 1 94.21 105 GLU A N 1
ATOM 746 C CA . GLU A 1 105 ? -0.497 -33.954 -22.752 1 94.21 105 GLU A CA 1
ATOM 747 C C . GLU A 1 105 ? 0.534 -34.949 -22.227 1 94.21 105 GLU A C 1
ATOM 749 O O . GLU A 1 105 ? 0.719 -36.022 -22.804 1 94.21 105 GLU A O 1
ATOM 754 N N . ARG A 1 106 ? 1.179 -34.607 -21.147 1 94.36 106 ARG A N 1
ATOM 755 C CA . ARG A 1 106 ? 2.297 -35.413 -20.668 1 94.36 106 ARG A CA 1
ATOM 756 C C . ARG A 1 106 ? 1.916 -36.186 -19.41 1 94.36 106 ARG A C 1
ATOM 758 O O . ARG A 1 106 ? 2.623 -37.112 -19.007 1 94.36 106 ARG A O 1
ATOM 765 N N . SER A 1 107 ? 0.823 -35.813 -18.83 1 95.13 107 SER A N 1
ATOM 766 C CA . SER A 1 107 ? 0.369 -36.467 -17.607 1 95.13 107 SER A CA 1
ATOM 767 C C . SER A 1 107 ? -1.152 -36.578 -17.571 1 95.13 107 SER A C 1
ATOM 769 O O . SER A 1 107 ? -1.856 -35.662 -18.001 1 95.13 107 SER A O 1
ATOM 771 N N . ARG A 1 108 ? -1.676 -37.617 -16.984 1 94.92 108 ARG A N 1
ATOM 772 C CA . ARG A 1 108 ? -3.115 -37.827 -16.86 1 94.92 108 ARG A CA 1
ATOM 773 C C . ARG A 1 108 ? -3.616 -37.393 -15.487 1 94.92 108 ARG A C 1
ATOM 775 O O . ARG A 1 108 ? -4.804 -37.522 -15.185 1 94.92 108 ARG A O 1
ATOM 782 N N . ALA A 1 109 ? -2.738 -36.912 -14.683 1 96.62 109 ALA A N 1
ATOM 783 C CA . ALA A 1 109 ? -3.114 -36.465 -13.344 1 96.62 109 ALA A CA 1
ATOM 784 C C . ALA A 1 109 ? -3.982 -35.212 -13.408 1 96.62 109 ALA A C 1
ATOM 786 O O . ALA A 1 109 ? -3.864 -34.413 -14.341 1 96.62 109 ALA A O 1
ATOM 787 N N . PRO A 1 110 ? -4.929 -35.046 -12.433 1 97.44 110 PRO A N 1
ATOM 788 C CA . PRO A 1 110 ? -5.609 -33.753 -12.321 1 97.44 110 PRO A CA 1
ATOM 789 C C . PRO A 1 110 ? -4.636 -32.586 -12.172 1 97.44 110 PRO A C 1
ATOM 791 O O . PRO A 1 110 ? -3.654 -32.686 -11.432 1 97.44 110 PRO A O 1
ATOM 794 N N . LEU A 1 111 ? -4.93 -31.508 -12.916 1 97.33 111 LEU A N 1
ATOM 795 C CA . LEU A 1 111 ? -4.04 -30.352 -12.934 1 97.33 111 LEU A CA 1
ATOM 796 C C . LEU A 1 111 ? -4.722 -29.131 -12.327 1 97.33 111 LEU A C 1
ATOM 798 O O . LEU A 1 111 ? -5.869 -28.824 -12.662 1 97.33 111 LEU A O 1
ATOM 802 N N . VAL A 1 112 ? -4.079 -28.481 -11.404 1 97.51 112 VAL A N 1
ATOM 803 C CA . VAL A 1 112 ? -4.517 -27.21 -10.835 1 97.51 112 VAL A CA 1
ATOM 804 C C . VAL A 1 112 ? -3.42 -26.162 -11.006 1 97.51 112 VAL A C 1
ATOM 806 O O . VAL A 1 112 ? -2.236 -26.458 -10.827 1 97.51 112 VAL A O 1
ATOM 809 N N . LYS A 1 113 ? -3.782 -25.046 -11.448 1 97 113 LYS A N 1
ATOM 810 C CA . LYS A 1 113 ? -2.852 -23.922 -11.486 1 97 113 LYS A CA 1
ATOM 811 C C . LYS A 1 113 ? -2.991 -23.051 -10.24 1 97 113 LYS A C 1
ATOM 813 O O . LYS A 1 113 ? -4.105 -22.728 -9.824 1 97 113 LYS A O 1
ATOM 818 N N . ALA A 1 114 ? -1.923 -22.747 -9.62 1 96.83 114 ALA A N 1
ATOM 819 C CA . ALA A 1 114 ? -1.866 -21.821 -8.492 1 96.83 114 ALA A CA 1
ATOM 820 C C . ALA A 1 114 ? -0.773 -20.776 -8.695 1 96.83 114 ALA A C 1
ATOM 822 O O . ALA A 1 114 ? 0.401 -21.119 -8.854 1 96.83 114 ALA A O 1
ATOM 823 N N . VAL A 1 115 ? -1.159 -19.547 -8.764 1 95.7 115 VAL A N 1
ATOM 824 C CA . VAL A 1 115 ? -0.189 -18.474 -8.957 1 95.7 115 VAL A CA 1
ATOM 825 C C . VAL A 1 115 ? 0.02 -17.724 -7.644 1 95.7 115 VAL A C 1
ATOM 827 O O . VAL A 1 115 ? -0.815 -16.906 -7.249 1 95.7 115 VAL A O 1
ATOM 830 N N . PRO A 1 116 ? 1.095 -17.944 -7.005 1 96.4 116 PRO A N 1
ATOM 831 C CA . PRO A 1 116 ? 1.38 -17.256 -5.744 1 96.4 116 PRO A CA 1
ATOM 832 C C . PRO A 1 116 ? 2.068 -15.908 -5.95 1 96.4 116 PRO A C 1
ATOM 834 O O . PRO A 1 116 ? 2.36 -15.527 -7.086 1 96.4 116 PRO A O 1
ATOM 837 N N . ASN A 1 117 ? 2.201 -15.127 -4.905 1 96.33 117 ASN A N 1
ATOM 838 C CA . ASN A 1 117 ? 3.017 -13.917 -4.946 1 96.33 117 ASN A CA 1
ATOM 839 C C . ASN A 1 117 ? 4.036 -13.889 -3.811 1 96.33 117 ASN A C 1
ATOM 841 O O . ASN A 1 117 ? 4.087 -14.81 -2.994 1 96.33 117 ASN A O 1
ATOM 845 N N . VAL A 1 118 ? 4.836 -12.941 -3.792 1 97.33 118 VAL A N 1
ATOM 846 C CA . VAL A 1 118 ? 6.016 -12.919 -2.935 1 97.33 118 VAL A CA 1
ATOM 847 C C . VAL A 1 118 ? 5.601 -12.646 -1.491 1 97.33 118 VAL A C 1
ATOM 849 O O . VAL A 1 118 ? 6.401 -12.81 -0.567 1 97.33 118 VAL A O 1
ATOM 852 N N . ALA A 1 119 ? 4.41 -12.292 -1.237 1 98.25 119 ALA A N 1
ATOM 853 C CA . ALA A 1 119 ? 3.975 -11.972 0.121 1 98.25 119 ALA A CA 1
ATOM 854 C C . ALA A 1 119 ? 3.739 -13.242 0.934 1 98.25 119 ALA A C 1
ATOM 856 O O . ALA A 1 119 ? 3.485 -13.176 2.139 1 98.25 119 ALA A O 1
ATOM 857 N N . HIS A 1 120 ? 3.77 -14.419 0.317 1 97.59 120 HIS A N 1
ATOM 858 C CA . HIS A 1 120 ? 3.727 -15.68 1.049 1 97.59 120 HIS A CA 1
ATOM 859 C C . HIS A 1 120 ? 4.822 -15.739 2.109 1 97.59 120 HIS A C 1
ATOM 861 O O . HIS A 1 120 ? 4.663 -16.404 3.136 1 97.59 120 HIS A O 1
ATOM 867 N N . ALA A 1 121 ? 5.874 -15.02 1.832 1 95.43 121 ALA A N 1
ATOM 868 C CA . ALA A 1 121 ? 7.016 -14.998 2.742 1 95.43 121 ALA A CA 1
ATOM 869 C C . ALA A 1 121 ? 6.606 -14.498 4.124 1 95.43 121 ALA A C 1
ATOM 871 O O . ALA A 1 121 ? 7.262 -14.806 5.122 1 95.43 121 ALA A O 1
ATOM 872 N N . VAL A 1 122 ? 5.478 -13.754 4.199 1 97.33 122 VAL A N 1
ATOM 873 C CA . VAL A 1 122 ? 5.115 -13.15 5.477 1 97.33 122 VAL A CA 1
ATOM 874 C C . VAL A 1 122 ? 3.704 -13.58 5.871 1 97.33 122 VAL A C 1
ATOM 876 O O . VAL A 1 122 ? 3.06 -12.935 6.701 1 97.33 122 VAL A O 1
ATOM 879 N N . GLY A 1 123 ? 3.208 -14.581 5.171 1 97.38 123 GLY A N 1
ATOM 880 C CA . GLY A 1 123 ? 1.923 -15.154 5.54 1 97.38 123 GLY A CA 1
ATOM 881 C C . GLY A 1 123 ? 0.742 -14.352 5.025 1 97.38 123 GLY A C 1
ATOM 882 O O . GLY A 1 123 ? -0.382 -14.518 5.502 1 97.38 123 GLY A O 1
ATOM 883 N N . ARG A 1 124 ? 0.999 -13.435 4.12 1 97.5 124 ARG A N 1
ATOM 884 C CA . ARG A 1 124 ? -0.045 -12.595 3.543 1 97.5 124 ARG A CA 1
ATOM 885 C C . ARG A 1 124 ? -0.107 -12.762 2.028 1 97.5 124 ARG A C 1
ATOM 887 O O . ARG A 1 124 ? -0.384 -11.804 1.303 1 97.5 124 ARG A O 1
ATOM 894 N N . GLY A 1 125 ? 0.233 -13.918 1.591 1 97.89 125 GLY A N 1
ATOM 895 C CA . GLY A 1 125 ? 0.224 -14.201 0.164 1 97.89 125 GLY A CA 1
ATOM 896 C C . GLY A 1 125 ? -1.166 -14.168 -0.442 1 97.89 125 GLY A C 1
ATOM 897 O O . GLY A 1 125 ? -2.165 -14.238 0.278 1 97.89 125 GLY A O 1
ATOM 898 N N . ILE A 1 126 ? -1.206 -13.935 -1.71 1 98.25 126 ILE A N 1
ATOM 899 C CA . ILE A 1 126 ? -2.394 -14.126 -2.535 1 98.25 126 ILE A CA 1
ATOM 900 C C . ILE A 1 126 ? -2.125 -15.2 -3.587 1 98.25 126 ILE A C 1
ATOM 902 O O . ILE A 1 126 ? -1.105 -15.158 -4.278 1 98.25 126 ILE A O 1
ATOM 906 N N . SER A 1 127 ? -2.994 -16.143 -3.652 1 97.71 127 SER A N 1
ATOM 907 C CA . SER A 1 127 ? -2.836 -17.204 -4.641 1 97.71 127 SER A CA 1
ATOM 908 C C . SER A 1 127 ? -4.053 -17.295 -5.554 1 97.71 127 SER A C 1
ATOM 910 O O . SER A 1 127 ? -5.166 -17.552 -5.09 1 97.71 127 SER A O 1
ATOM 912 N N . LEU A 1 128 ? -3.83 -17.076 -6.791 1 97.14 128 LEU A N 1
ATOM 913 C CA . LEU A 1 128 ? -4.878 -17.338 -7.771 1 97.14 128 LEU A CA 1
ATOM 914 C C . LEU A 1 128 ? -4.944 -18.823 -8.112 1 97.14 128 LEU A C 1
ATOM 916 O O . LEU A 1 128 ? -3.94 -19.418 -8.512 1 97.14 128 LEU A O 1
ATOM 920 N N . VAL A 1 129 ? -6.093 -19.414 -7.917 1 97.63 129 VAL A N 1
ATOM 921 C CA . VAL A 1 129 ? -6.245 -20.848 -8.142 1 97.63 129 VAL A CA 1
ATOM 922 C C . VAL A 1 129 ? -7.222 -21.09 -9.29 1 97.63 129 VAL A C 1
ATOM 924 O O . VAL A 1 129 ? -8.307 -20.505 -9.324 1 97.63 129 VAL A O 1
ATOM 927 N N . MET A 1 130 ? -6.807 -21.883 -10.192 1 95.58 130 MET A N 1
ATOM 928 C CA . MET A 1 130 ? -7.605 -22.197 -11.374 1 95.58 130 MET A CA 1
ATOM 929 C C . MET A 1 130 ? -7.67 -23.703 -11.603 1 95.58 130 MET A C 1
ATOM 931 O O . MET A 1 130 ? -6.668 -24.403 -11.446 1 95.58 130 MET A O 1
ATOM 935 N N . SER A 1 131 ? -8.833 -24.171 -11.962 1 96.56 131 SER A N 1
ATOM 936 C CA . SER A 1 131 ? -9 -25.576 -12.318 1 96.56 131 SER A CA 1
ATOM 937 C C . SER A 1 131 ? -8.428 -25.868 -13.701 1 96.56 131 SER A C 1
ATOM 939 O O . SER A 1 131 ? -8.745 -25.174 -14.669 1 96.56 131 SER A O 1
ATOM 941 N N . GLY A 1 132 ? -7.557 -26.825 -13.782 1 95.81 132 GLY A N 1
ATOM 942 C CA . GLY A 1 132 ? -7.034 -27.281 -15.06 1 95.81 132 GLY A CA 1
ATOM 943 C C . GLY A 1 132 ? -7.661 -28.579 -15.533 1 95.81 132 GLY A C 1
ATOM 944 O O . GLY A 1 132 ? -8.708 -28.989 -15.027 1 95.81 132 GLY A O 1
ATOM 945 N N . PRO A 1 133 ? -7.046 -29.163 -16.533 1 96.02 133 PRO A N 1
ATOM 946 C CA . PRO A 1 133 ? -7.571 -30.416 -17.08 1 96.02 133 PRO A CA 1
ATOM 947 C C . PRO A 1 133 ? -7.691 -31.515 -16.026 1 96.02 133 PRO A C 1
ATOM 949 O O . PRO A 1 133 ? -6.817 -31.649 -15.167 1 96.02 133 PRO A O 1
ATOM 952 N N . ARG A 1 134 ? -8.9 -32.198 -15.966 1 96.7 134 ARG A N 1
ATOM 953 C CA . ARG A 1 134 ?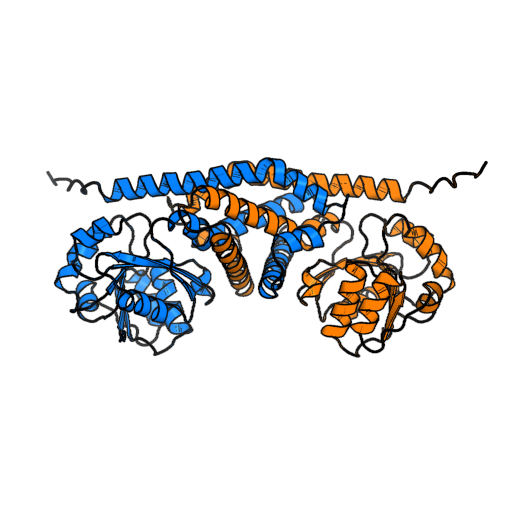 -9.185 -33.382 -15.162 1 96.7 134 ARG A CA 1
ATOM 954 C C . ARG A 1 134 ? -9.284 -33.029 -13.682 1 96.7 134 ARG A C 1
ATOM 956 O O . ARG A 1 134 ? -9.336 -33.917 -12.828 1 96.7 134 ARG A O 1
ATOM 963 N N . ALA A 1 135 ? -9.186 -31.758 -13.367 1 96.82 135 ALA A N 1
ATOM 964 C CA . ALA A 1 135 ? -9.352 -31.334 -11.979 1 96.82 135 ALA A CA 1
ATOM 965 C C . ALA A 1 135 ? -10.808 -30.992 -11.68 1 96.82 135 ALA A C 1
ATOM 967 O O . ALA A 1 135 ? -11.492 -30.384 -12.507 1 96.82 135 ALA A O 1
ATOM 968 N N . ASP A 1 136 ? -11.26 -31.371 -10.519 1 96.08 136 ASP A N 1
ATOM 969 C CA . ASP A 1 136 ? -12.592 -31.006 -10.044 1 96.08 136 ASP A CA 1
ATOM 970 C C . ASP A 1 136 ? -12.51 -30.178 -8.764 1 96.08 136 ASP A C 1
ATOM 972 O O . ASP A 1 136 ? -11.437 -29.694 -8.399 1 96.08 136 ASP A O 1
ATOM 976 N N . THR A 1 137 ? -13.655 -29.997 -8.15 1 96.55 137 THR A N 1
ATOM 977 C CA . THR A 1 137 ? -13.741 -29.113 -6.993 1 96.55 137 THR A CA 1
ATOM 978 C C . THR A 1 137 ? -12.936 -29.673 -5.824 1 96.55 137 THR A C 1
ATOM 980 O O . THR A 1 137 ? -12.405 -28.915 -5.009 1 96.55 137 THR A O 1
ATOM 983 N N . THR A 1 138 ? -12.869 -30.952 -5.791 1 97.07 138 THR A N 1
ATOM 984 C CA . THR A 1 138 ? -12.109 -31.583 -4.717 1 97.07 138 THR A CA 1
ATOM 985 C C . THR A 1 138 ? -10.619 -31.289 -4.864 1 97.07 138 THR A C 1
ATOM 987 O O . THR A 1 138 ? -9.945 -30.966 -3.884 1 97.07 138 THR A O 1
ATOM 990 N N . HIS A 1 139 ? -10.143 -31.388 -6.078 1 97.38 139 HIS A N 1
ATOM 991 C CA . HIS A 1 139 ? -8.734 -31.117 -6.338 1 97.38 139 HIS A CA 1
ATOM 992 C C . HIS A 1 139 ? -8.384 -29.667 -6.024 1 97.38 139 HIS A C 1
ATOM 994 O O . HIS A 1 139 ? -7.387 -29.396 -5.351 1 97.38 139 HIS A O 1
ATOM 1000 N N . VAL A 1 140 ? -9.247 -28.787 -6.465 1 97.79 140 VAL A N 1
ATOM 1001 C CA . VAL A 1 140 ? -9.055 -27.367 -6.191 1 97.79 140 VAL A CA 1
ATOM 1002 C C . VAL A 1 140 ? -9.108 -27.12 -4.685 1 97.79 140 VAL A C 1
ATOM 1004 O O . VAL A 1 140 ? -8.282 -26.383 -4.141 1 97.79 140 VAL A O 1
ATOM 1007 N N . GLY A 1 141 ? -10.048 -27.71 -4.046 1 97.66 141 GLY A N 1
ATOM 1008 C CA . GLY A 1 141 ? -10.184 -27.595 -2.603 1 97.66 141 GLY A CA 1
ATOM 1009 C C . GLY A 1 141 ? -8.944 -28.041 -1.849 1 97.66 141 GLY A C 1
ATOM 1010 O O . GLY A 1 141 ? -8.574 -27.436 -0.841 1 97.66 141 GLY A O 1
ATOM 1011 N N . ASN A 1 142 ? -8.302 -29.071 -2.33 1 97.3 142 ASN A N 1
ATOM 1012 C CA . ASN A 1 142 ? -7.075 -29.565 -1.713 1 97.3 142 ASN A CA 1
ATOM 1013 C C . ASN A 1 142 ? -5.961 -28.523 -1.77 1 97.3 142 ASN A C 1
ATOM 1015 O O . ASN A 1 142 ? -5.232 -28.334 -0.794 1 97.3 142 ASN A O 1
ATOM 1019 N N . VAL A 1 143 ? -5.862 -27.886 -2.896 1 97.93 143 VAL A N 1
ATOM 1020 C CA . VAL A 1 143 ? -4.84 -26.859 -3.069 1 97.93 143 VAL A CA 1
ATOM 1021 C C . VAL A 1 143 ? -5.155 -25.662 -2.174 1 97.93 143 VAL A C 1
ATOM 1023 O O . VAL A 1 143 ? -4.268 -25.134 -1.498 1 97.93 143 VAL A O 1
ATOM 1026 N N . VAL A 1 144 ? -6.418 -25.289 -2.121 1 98.04 144 VAL A N 1
ATOM 1027 C CA . VAL A 1 144 ? -6.876 -24.18 -1.291 1 98.04 144 VAL A CA 1
ATOM 1028 C C . VAL A 1 144 ? -6.592 -24.483 0.179 1 98.04 144 VAL A C 1
ATOM 1030 O O . VAL A 1 144 ? -6.09 -23.626 0.91 1 98.04 144 VAL A O 1
ATOM 1033 N N . ASP A 1 145 ? -6.883 -25.66 0.553 1 97.19 145 ASP A N 1
ATOM 1034 C CA . ASP A 1 145 ? -6.658 -26.078 1.933 1 97.19 145 ASP A CA 1
ATOM 1035 C C . ASP A 1 145 ? -5.18 -25.98 2.303 1 97.19 145 ASP A C 1
ATOM 1037 O O . ASP A 1 145 ? -4.837 -25.555 3.408 1 97.19 145 ASP A O 1
ATOM 1041 N N . PHE A 1 146 ? -4.366 -26.372 1.485 1 96.97 146 PHE A N 1
ATOM 1042 C CA . PHE A 1 146 ? -2.927 -26.364 1.723 1 96.97 146 PHE A CA 1
ATOM 1043 C C . PHE A 1 146 ? -2.414 -24.939 1.891 1 96.97 146 PHE A C 1
ATOM 1045 O O . PHE A 1 146 ? -1.602 -24.666 2.777 1 96.97 146 PHE A O 1
ATOM 1052 N N . ILE A 1 147 ? -2.925 -23.961 1.041 1 97.48 147 ILE A N 1
ATOM 1053 C CA . ILE A 1 147 ? -2.258 -22.668 0.936 1 97.48 147 ILE A CA 1
ATOM 1054 C C . ILE A 1 147 ? -2.958 -21.652 1.836 1 97.48 147 ILE A C 1
ATOM 1056 O O . ILE A 1 147 ? -2.42 -20.574 2.102 1 97.48 147 ILE A O 1
ATOM 1060 N N . SER A 1 148 ? -4.107 -21.903 2.398 1 97.62 148 SER A N 1
ATOM 1061 C CA . SER A 1 148 ? -4.974 -20.967 3.106 1 97.62 148 SER A CA 1
ATOM 1062 C C . SER A 1 148 ? -4.304 -20.442 4.371 1 97.62 148 SER A C 1
ATOM 1064 O O . SER A 1 148 ? -4.529 -19.297 4.77 1 97.62 148 SER A O 1
ATOM 1066 N N . PRO A 1 149 ? -3.425 -21.219 5.008 1 97.05 149 PRO A N 1
ATOM 1067 C CA . PRO A 1 149 ? -2.846 -20.714 6.256 1 97.05 149 PRO A CA 1
ATOM 1068 C C . PRO A 1 149 ? -1.887 -19.548 6.032 1 97.05 149 PRO A C 1
ATOM 1070 O O . PRO A 1 149 ? -1.588 -18.801 6.967 1 97.05 149 PRO A O 1
ATOM 1073 N N . PHE A 1 150 ? -1.37 -19.406 4.822 1 96.59 150 PHE A N 1
ATOM 1074 C CA . PHE A 1 150 ? -0.365 -18.371 4.61 1 96.59 150 PHE A CA 1
ATOM 1075 C C . PHE A 1 150 ? -0.657 -17.585 3.337 1 96.59 150 PHE A C 1
ATOM 1077 O O . PHE A 1 150 ? 0.228 -16.92 2.795 1 96.59 150 PHE A O 1
ATOM 1084 N N . SER A 1 151 ? -1.897 -17.718 2.894 1 96.7 151 SER A N 1
ATOM 1085 C CA . SER A 1 151 ? -2.3 -17.04 1.667 1 96.7 151 SER A CA 1
ATOM 1086 C C . SER A 1 151 ? -3.815 -16.871 1.602 1 96.7 151 SER A C 1
ATOM 1088 O O . SER A 1 151 ? -4.555 -17.589 2.278 1 96.7 151 SER A O 1
ATOM 1090 N N . LYS A 1 152 ? -4.227 -15.906 0.902 1 97.32 152 LYS A N 1
ATOM 1091 C CA . LYS A 1 152 ? -5.618 -15.818 0.467 1 97.32 152 LYS A CA 1
ATOM 1092 C C . LYS A 1 152 ? -5.807 -16.458 -0.906 1 97.32 152 LYS A C 1
ATOM 1094 O O . LYS A 1 152 ? -5.479 -15.853 -1.929 1 97.32 152 LYS A O 1
ATOM 1099 N N . PRO A 1 153 ? -6.344 -17.657 -0.902 1 97.9 153 PRO A N 1
ATOM 1100 C CA . PRO A 1 153 ? -6.639 -18.263 -2.202 1 97.9 153 PRO A CA 1
ATOM 1101 C C . PRO A 1 153 ? -7.861 -17.645 -2.878 1 97.9 153 PRO A C 1
ATOM 1103 O O . PRO A 1 153 ? -8.874 -17.396 -2.22 1 97.9 153 PRO A O 1
ATOM 1106 N N . VAL A 1 154 ? -7.769 -17.328 -4.086 1 96.88 154 VAL A N 1
ATOM 1107 C CA . VAL A 1 154 ? -8.877 -16.818 -4.887 1 96.88 154 VAL A CA 1
ATOM 1108 C C . VAL A 1 154 ? -9.058 -17.685 -6.13 1 96.88 154 VAL A C 1
ATOM 1110 O O . VAL A 1 154 ? -8.165 -17.762 -6.977 1 96.88 154 VAL A O 1
ATOM 1113 N N . VAL A 1 155 ? -10.187 -18.336 -6.216 1 96.09 155 VAL A N 1
ATOM 1114 C CA . VAL A 1 155 ? -10.478 -19.173 -7.375 1 96.09 155 VAL A CA 1
ATOM 1115 C C . VAL A 1 155 ? -11.02 -18.31 -8.512 1 96.09 155 VAL A C 1
ATOM 1117 O O . VAL A 1 155 ? -12.014 -17.601 -8.342 1 96.09 155 VAL A O 1
ATOM 1120 N N . ILE A 1 156 ? -10.348 -18.342 -9.615 1 93.58 156 ILE A N 1
ATOM 1121 C CA . ILE A 1 156 ? -10.772 -17.533 -10.752 1 93.58 156 ILE A CA 1
ATOM 1122 C C . ILE A 1 156 ? -10.767 -18.383 -12.021 1 93.58 156 ILE A C 1
ATOM 1124 O O . ILE A 1 156 ? -10.125 -19.435 -12.067 1 93.58 156 ILE A O 1
ATOM 1128 N N . PRO A 1 157 ? -11.493 -17.94 -13.036 1 91.13 157 PRO A N 1
ATOM 1129 C CA . PRO A 1 157 ? -11.403 -18.643 -14.318 1 91.13 157 PRO A CA 1
ATOM 1130 C C . PRO A 1 157 ? -10.045 -18.465 -14.994 1 91.13 157 PRO A C 1
ATOM 1132 O O . PRO A 1 157 ? -9.451 -17.386 -14.92 1 91.13 157 PRO A O 1
ATOM 1135 N N . ALA A 1 158 ? -9.649 -19.462 -15.73 1 88.72 158 ALA A N 1
ATOM 1136 C CA . ALA A 1 158 ? -8.348 -19.464 -16.393 1 88.72 158 ALA A CA 1
ATOM 1137 C C . ALA A 1 158 ? -8.241 -18.317 -17.395 1 88.72 158 ALA A C 1
ATOM 1139 O O . ALA A 1 158 ? -7.162 -17.754 -17.59 1 88.72 158 ALA A O 1
ATOM 1140 N N . ARG A 1 159 ? -9.34 -17.937 -17.968 1 86.75 159 ARG A N 1
ATOM 1141 C CA . ARG A 1 159 ? -9.354 -16.906 -19.001 1 86.75 159 ARG A CA 1
ATOM 1142 C C . ARG A 1 159 ? -8.971 -15.547 -18.424 1 86.75 159 ARG A C 1
ATOM 1144 O O . ARG A 1 159 ? -8.571 -14.644 -19.161 1 86.75 159 ARG A O 1
ATOM 1151 N N . ASP A 1 160 ? -9.023 -15.38 -17.093 1 91.16 160 ASP A N 1
ATOM 1152 C CA . ASP A 1 160 ? -8.72 -14.093 -16.474 1 91.16 160 ASP A CA 1
ATOM 1153 C C . ASP A 1 160 ? -7.436 -14.169 -15.651 1 91.16 160 ASP A C 1
ATOM 1155 O O . ASP A 1 160 ? -7.188 -13.315 -14.798 1 91.16 160 ASP A O 1
ATOM 1159 N N . ALA A 1 161 ? -6.633 -15.156 -15.933 1 91.98 161 ALA A N 1
ATOM 1160 C CA . ALA A 1 161 ? -5.412 -15.397 -15.168 1 91.98 161 ALA A CA 1
ATOM 1161 C C . ALA A 1 161 ? -4.435 -14.234 -15.314 1 91.98 161 ALA A C 1
ATOM 1163 O O . ALA A 1 161 ? -3.899 -13.737 -14.32 1 91.98 161 ALA A O 1
ATOM 1164 N N . ARG A 1 162 ? -4.27 -13.712 -16.522 1 93.28 162 ARG A N 1
ATOM 1165 C CA . ARG A 1 162 ? -3.226 -12.725 -16.782 1 93.28 162 ARG A CA 1
ATOM 1166 C C . ARG A 1 162 ? -3.552 -11.395 -16.111 1 93.28 162 ARG A C 1
ATOM 1168 O O . ARG A 1 162 ? -2.739 -10.861 -15.353 1 93.28 162 ARG A O 1
ATOM 1175 N N . PRO A 1 163 ? -4.777 -10.876 -16.344 1 95.44 163 PRO A N 1
ATOM 1176 C CA . PRO A 1 163 ? -5.096 -9.615 -15.67 1 95.44 163 PRO A CA 1
ATOM 1177 C C . PRO A 1 163 ? -5.05 -9.731 -14.148 1 95.44 163 PRO A C 1
ATOM 1179 O O . PRO A 1 163 ? -4.588 -8.81 -13.469 1 95.44 163 PRO A O 1
ATOM 1182 N N . ALA A 1 164 ? -5.476 -10.853 -13.595 1 96.04 164 ALA A N 1
ATOM 1183 C CA . ALA A 1 164 ? -5.47 -11.048 -12.147 1 96.04 164 ALA A CA 1
ATOM 1184 C C . ALA A 1 164 ? -4.045 -11.182 -11.617 1 96.04 164 ALA A C 1
ATOM 1186 O O . ALA A 1 164 ? -3.721 -10.655 -10.551 1 96.04 164 ALA A O 1
ATOM 1187 N N . THR A 1 165 ? -3.228 -11.858 -12.343 1 96.03 165 THR A N 1
ATOM 1188 C CA . THR A 1 165 ? -1.832 -12.038 -11.961 1 96.03 165 THR A CA 1
ATOM 1189 C C . THR A 1 165 ? -1.091 -10.704 -11.979 1 96.03 165 THR A C 1
ATOM 1191 O O . THR A 1 165 ? -0.228 -10.456 -11.134 1 96.03 165 THR A O 1
ATOM 1194 N N . ASN A 1 166 ? -1.432 -9.868 -12.962 1 97.38 166 ASN A N 1
ATOM 1195 C CA . ASN A 1 166 ? -0.846 -8.534 -13.02 1 97.38 166 ASN A CA 1
ATOM 1196 C C . ASN A 1 166 ? -1.097 -7.756 -11.731 1 97.38 166 ASN A C 1
ATOM 1198 O O . ASN A 1 166 ? -0.252 -6.966 -11.303 1 97.38 166 ASN A O 1
ATOM 1202 N N . ILE A 1 167 ? -2.248 -8.023 -11.135 1 98.06 167 ILE A N 1
ATOM 1203 C CA . ILE A 1 167 ? -2.66 -7.295 -9.939 1 98.06 167 ILE A CA 1
ATOM 1204 C C . ILE A 1 167 ? -2.021 -7.927 -8.705 1 98.06 167 ILE A C 1
ATOM 1206 O O . ILE A 1 167 ? -1.562 -7.219 -7.805 1 98.06 167 ILE A O 1
ATOM 1210 N N . THR A 1 168 ? -1.915 -9.234 -8.631 1 97.7 168 THR A N 1
ATOM 1211 C CA . THR A 1 168 ? -1.536 -9.924 -7.403 1 97.7 168 THR A CA 1
ATOM 1212 C C . THR A 1 168 ? -0.047 -10.259 -7.408 1 97.7 168 THR A C 1
ATOM 1214 O O . THR A 1 168 ? 0.697 -9.818 -6.529 1 97.7 168 THR A O 1
ATOM 1217 N N . SER A 1 169 ? 0.443 -10.893 -8.417 1 96.38 169 SER A N 1
ATOM 1218 C CA . SER A 1 169 ? 1.831 -11.341 -8.455 1 96.38 169 SER A CA 1
ATOM 1219 C C . SER A 1 169 ? 2.769 -10.202 -8.841 1 96.38 169 SER A C 1
ATOM 1221 O O . SER A 1 169 ? 3.832 -10.035 -8.239 1 96.38 169 SER A O 1
ATOM 1223 N N . CYS A 1 170 ? 2.367 -9.411 -9.853 1 97.83 170 CYS A N 1
ATOM 1224 C CA . CYS A 1 170 ? 3.193 -8.287 -10.281 1 97.83 170 CYS A CA 1
ATOM 1225 C C . CYS A 1 170 ? 2.961 -7.07 -9.393 1 97.83 170 CYS A C 1
ATOM 1227 O O . CYS A 1 170 ? 3.804 -6.174 -9.328 1 97.83 170 CYS A O 1
ATOM 1229 N N . GLY A 1 171 ? 1.792 -7.04 -8.773 1 98.48 171 GLY A N 1
ATOM 1230 C CA . GLY A 1 171 ? 1.262 -5.881 -8.071 1 98.48 171 GLY A CA 1
ATOM 1231 C C . GLY A 1 171 ? 2.237 -5.296 -7.067 1 98.48 171 GLY A C 1
ATOM 1232 O O . GLY A 1 171 ? 2.532 -4.099 -7.106 1 98.48 171 GLY A O 1
ATOM 1233 N N . PRO A 1 172 ? 2.783 -6.123 -6.152 1 98.69 172 PRO A N 1
ATOM 1234 C CA . PRO A 1 172 ? 3.709 -5.592 -5.149 1 98.69 172 PRO A CA 1
ATOM 1235 C C . PRO A 1 172 ? 4.896 -4.859 -5.771 1 98.69 172 PRO A C 1
ATOM 1237 O O . PRO A 1 172 ? 5.305 -3.807 -5.274 1 98.69 172 PRO A O 1
ATOM 1240 N N . ALA A 1 173 ? 5.427 -5.406 -6.83 1 98.76 173 ALA A N 1
ATOM 1241 C CA . ALA A 1 173 ? 6.569 -4.777 -7.489 1 98.76 173 ALA A CA 1
ATOM 1242 C C . ALA A 1 173 ? 6.167 -3.459 -8.144 1 98.76 173 ALA A C 1
ATOM 1244 O O . ALA A 1 173 ? 6.908 -2.475 -8.08 1 98.76 173 ALA A O 1
ATOM 1245 N N . LEU A 1 174 ? 5.019 -3.45 -8.801 1 98.9 174 LEU A N 1
ATOM 1246 C CA . LEU A 1 174 ? 4.569 -2.245 -9.49 1 98.9 174 LEU A CA 1
ATOM 1247 C C . LEU A 1 174 ? 4.258 -1.133 -8.493 1 98.9 174 LEU A C 1
ATOM 1249 O O . LEU A 1 174 ? 4.615 0.025 -8.718 1 98.9 174 LEU A O 1
ATOM 1253 N N . LEU A 1 175 ? 3.621 -1.489 -7.382 1 98.88 175 LEU A N 1
ATOM 1254 C CA . LEU A 1 175 ? 3.367 -0.533 -6.309 1 98.88 175 LEU A CA 1
ATOM 1255 C C . LEU A 1 175 ? 4.675 0.002 -5.737 1 98.88 175 LEU A C 1
ATOM 1257 O O . LEU A 1 175 ? 4.794 1.199 -5.464 1 98.88 175 LEU A O 1
ATOM 1261 N N . SER A 1 176 ? 5.644 -0.885 -5.565 1 98.88 176 SER A N 1
ATOM 1262 C CA . SER A 1 176 ? 6.945 -0.502 -5.028 1 98.88 176 SER A CA 1
ATOM 1263 C C . SER A 1 176 ? 7.661 0.474 -5.955 1 98.88 176 SER A C 1
ATOM 1265 O O . SER A 1 176 ? 8.294 1.426 -5.494 1 98.88 176 SER A O 1
ATOM 1267 N N . LEU A 1 177 ? 7.563 0.221 -7.233 1 98.89 177 LEU A N 1
ATOM 1268 C CA . LEU A 1 177 ? 8.199 1.114 -8.196 1 98.89 177 LEU A CA 1
ATOM 1269 C C . LEU A 1 177 ? 7.584 2.508 -8.134 1 98.89 177 LEU A C 1
ATOM 1271 O O . LEU A 1 177 ? 8.301 3.51 -8.169 1 98.89 177 LEU A O 1
ATOM 1275 N N . PHE A 1 178 ? 6.26 2.557 -8.081 1 98.9 178 PHE A N 1
ATOM 1276 C CA . PHE A 1 178 ? 5.579 3.843 -7.997 1 98.9 178 PHE A CA 1
ATOM 1277 C C . PHE A 1 178 ? 5.983 4.588 -6.73 1 98.9 178 PHE A C 1
ATOM 1279 O O . PHE A 1 178 ? 6.274 5.785 -6.773 1 98.9 178 PHE A O 1
ATOM 1286 N N . ALA A 1 179 ? 5.978 3.906 -5.594 1 98.81 179 ALA A N 1
ATOM 1287 C CA . ALA A 1 179 ? 6.387 4.487 -4.318 1 98.81 179 ALA A CA 1
ATOM 1288 C C . ALA A 1 179 ? 7.808 5.036 -4.395 1 98.81 179 ALA A C 1
ATOM 1290 O O . ALA A 1 179 ? 8.072 6.157 -3.953 1 98.81 179 ALA A O 1
ATOM 1291 N N . THR A 1 180 ? 8.718 4.253 -4.988 1 98.45 180 THR A N 1
ATOM 1292 C CA . THR A 1 180 ? 10.112 4.659 -5.123 1 98.45 180 THR A CA 1
ATOM 1293 C C . THR A 1 180 ? 10.232 5.902 -6 1 98.45 180 THR A C 1
ATOM 1295 O O . THR A 1 180 ? 11.027 6.799 -5.71 1 98.45 180 THR A O 1
ATOM 1298 N N . ALA A 1 181 ? 9.443 5.955 -7.052 1 98.57 181 ALA A N 1
ATOM 1299 C CA . ALA A 1 181 ? 9.465 7.11 -7.946 1 98.57 181 ALA A CA 1
ATOM 1300 C C . ALA A 1 181 ? 9.037 8.378 -7.213 1 98.57 181 ALA A C 1
ATOM 1302 O O . ALA A 1 181 ? 9.623 9.445 -7.413 1 98.57 181 ALA A O 1
ATOM 1303 N N . LEU A 1 182 ? 8.004 8.304 -6.375 1 98.45 182 LEU A N 1
ATOM 1304 C CA . LEU A 1 182 ? 7.548 9.451 -5.598 1 98.45 182 LEU A CA 1
ATOM 1305 C C . LEU A 1 182 ? 8.623 9.905 -4.616 1 98.45 182 LEU A C 1
ATOM 1307 O O . LEU A 1 182 ? 8.857 11.105 -4.455 1 98.45 182 LEU A O 1
ATOM 1311 N N . VAL A 1 183 ? 9.252 8.905 -3.946 1 98.23 183 VAL A N 1
ATOM 1312 C CA . VAL A 1 183 ? 10.313 9.219 -2.994 1 98.23 183 VAL A CA 1
ATOM 1313 C C . VAL A 1 183 ? 11.45 9.945 -3.709 1 98.23 183 VAL A C 1
ATOM 1315 O O . VAL A 1 183 ? 11.93 10.978 -3.235 1 98.23 183 VAL A O 1
ATOM 1318 N N . GLN A 1 184 ? 11.83 9.445 -4.855 1 97.44 184 GLN A N 1
ATOM 1319 C CA . GLN A 1 184 ? 12.932 10.038 -5.606 1 97.44 184 GLN A CA 1
ATOM 1320 C C . GLN A 1 184 ? 12.585 11.45 -6.068 1 97.44 184 GLN A C 1
ATOM 1322 O O . GLN A 1 184 ? 13.412 12.36 -5.978 1 97.44 184 GLN A O 1
ATOM 1327 N N . ALA A 1 185 ? 11.404 11.626 -6.578 1 97.7 185 ALA A N 1
ATOM 1328 C CA . ALA A 1 185 ? 10.97 12.939 -7.048 1 97.7 185 ALA A CA 1
ATOM 1329 C C . ALA A 1 185 ? 10.989 13.961 -5.915 1 97.7 185 ALA A C 1
ATOM 1331 O O . ALA A 1 185 ? 11.413 15.103 -6.108 1 97.7 185 ALA A O 1
ATOM 1332 N N . ASN A 1 186 ? 10.527 13.583 -4.74 1 97.54 186 ASN A N 1
ATOM 1333 C CA . ASN A 1 186 ? 10.495 14.49 -3.598 1 97.54 186 ASN A CA 1
ATOM 1334 C C . ASN A 1 186 ? 11.889 14.703 -3.013 1 97.54 186 ASN A C 1
ATOM 1336 O O . ASN A 1 186 ? 12.199 15.787 -2.516 1 97.54 186 ASN A O 1
ATOM 1340 N N . ALA A 1 187 ? 12.711 13.642 -3.073 1 95.94 187 ALA A N 1
ATOM 1341 C CA . ALA A 1 187 ? 14.067 13.737 -2.54 1 95.94 187 ALA A CA 1
ATOM 1342 C C . ALA A 1 187 ? 14.871 14.808 -3.272 1 95.94 187 ALA A C 1
ATOM 1344 O O . ALA A 1 187 ? 15.757 15.436 -2.688 1 95.94 187 ALA A O 1
ATOM 1345 N N . LYS A 1 188 ? 14.548 15.084 -4.526 1 94.18 188 LYS A N 1
ATOM 1346 C CA . LYS A 1 188 ? 15.209 16.114 -5.322 1 94.18 188 LYS A CA 1
ATOM 1347 C C . LYS A 1 188 ? 14.916 17.507 -4.771 1 94.18 188 LYS A C 1
ATOM 1349 O O . LYS A 1 188 ? 15.606 18.471 -5.109 1 94.18 188 LYS A O 1
ATOM 1354 N N . LYS A 1 189 ? 13.922 17.58 -3.99 1 91.43 189 LYS A N 1
ATOM 1355 C CA . LYS A 1 189 ? 13.432 18.886 -3.556 1 91.43 189 LYS A CA 1
ATOM 1356 C C . LYS A 1 189 ? 13.706 19.111 -2.072 1 91.43 189 LYS A C 1
ATOM 1358 O O . LYS A 1 189 ? 13.253 20.102 -1.495 1 91.43 189 LYS A O 1
ATOM 1363 N N . THR A 1 190 ? 14.373 18.156 -1.453 1 86.24 190 THR A N 1
ATOM 1364 C CA . THR A 1 190 ? 14.622 18.276 -0.021 1 86.24 190 THR A CA 1
ATOM 1365 C C . THR A 1 190 ? 15.906 19.057 0.241 1 86.24 190 THR A C 1
ATOM 1367 O O . THR A 1 190 ? 16.769 19.156 -0.634 1 86.24 190 THR A O 1
ATOM 1370 N N . ASN A 1 191 ? 16.004 19.695 1.354 1 79.41 191 ASN A N 1
ATOM 1371 C CA . ASN A 1 191 ? 17.18 20.418 1.827 1 79.41 191 ASN A CA 1
ATOM 1372 C C . ASN A 1 191 ? 17.792 19.751 3.055 1 79.41 191 ASN A C 1
ATOM 1374 O O . ASN A 1 191 ? 18.76 20.258 3.624 1 79.41 191 ASN A O 1
ATOM 1378 N N . GLY A 1 192 ? 17.355 18.661 3.406 1 72.58 192 GLY A N 1
ATOM 1379 C CA . GLY A 1 192 ? 17.875 18.105 4.645 1 72.58 192 GLY A CA 1
ATOM 1380 C C . GLY A 1 192 ? 17.419 16.681 4.899 1 72.58 192 GLY A C 1
ATOM 1381 O O . GLY A 1 192 ? 18.204 15.842 5.345 1 72.58 192 GLY A O 1
ATOM 1382 N N . VAL A 1 193 ? 16.083 16.585 4.705 1 74.45 193 VAL A N 1
ATOM 1383 C CA . VAL A 1 193 ? 15.602 15.22 4.894 1 74.45 193 VAL A CA 1
ATOM 1384 C C . VAL A 1 193 ? 16.051 14.347 3.724 1 74.45 193 VAL A C 1
ATOM 1386 O O . VAL A 1 193 ? 15.925 14.742 2.562 1 74.45 193 VAL A O 1
ATOM 1389 N N . GLY A 1 194 ? 17.002 13.516 3.929 1 81.62 194 GLY A N 1
ATOM 1390 C CA . GLY A 1 194 ? 17.551 12.668 2.882 1 81.62 194 GLY A CA 1
ATOM 1391 C C . GLY A 1 194 ? 16.576 11.61 2.4 1 81.62 194 GLY A C 1
ATOM 1392 O O . GLY A 1 194 ? 15.423 11.576 2.835 1 81.62 194 GLY A O 1
ATOM 1393 N N . HIS A 1 195 ? 16.956 10.985 1.414 1 90.18 195 HIS A N 1
ATOM 1394 C CA . HIS A 1 195 ? 16.24 9.906 0.744 1 90.18 195 HIS A CA 1
ATOM 1395 C C . HIS A 1 195 ? 15.741 8.87 1.746 1 90.18 195 HIS A C 1
ATOM 1397 O O . HIS A 1 195 ? 14.604 8.402 1.648 1 90.18 195 HIS A O 1
ATOM 1403 N N . ASP A 1 196 ? 16.443 8.65 2.807 1 92.86 196 ASP A N 1
ATOM 1404 C CA . ASP A 1 196 ? 16.135 7.576 3.746 1 92.86 196 ASP A CA 1
ATOM 1405 C C . ASP A 1 196 ? 14.925 7.93 4.607 1 92.86 196 ASP A C 1
ATOM 1407 O O . ASP A 1 196 ? 14.092 7.069 4.9 1 92.86 196 ASP A O 1
ATOM 1411 N N . VAL A 1 197 ? 14.832 9.204 4.991 1 94.46 197 VAL A N 1
ATOM 1412 C CA . VAL A 1 197 ? 13.694 9.647 5.79 1 94.46 197 VAL A CA 1
ATOM 1413 C C . VAL A 1 197 ? 12.419 9.588 4.951 1 94.46 197 VAL A C 1
ATOM 1415 O O . VAL A 1 197 ? 11.387 9.097 5.413 1 94.46 197 VAL A O 1
ATOM 1418 N N . LEU A 1 198 ? 12.494 10.016 3.719 1 96.99 198 LEU A N 1
ATOM 1419 C CA . LEU A 1 198 ? 11.331 9.999 2.839 1 96.99 198 LEU A CA 1
ATOM 1420 C C . LEU A 1 198 ? 10.893 8.569 2.543 1 96.99 198 LEU A C 1
ATOM 1422 O O . LEU A 1 198 ? 9.696 8.288 2.449 1 96.99 198 LEU A O 1
ATOM 1426 N N . LEU A 1 199 ? 11.904 7.724 2.406 1 97.32 199 LEU A N 1
ATOM 1427 C CA . LEU A 1 199 ? 11.596 6.316 2.179 1 97.32 199 LEU A CA 1
ATOM 1428 C C . LEU A 1 199 ? 10.882 5.715 3.385 1 97.32 199 LEU A C 1
ATOM 1430 O O . LEU A 1 199 ? 9.914 4.967 3.229 1 97.32 199 LEU A O 1
ATOM 1434 N N . SER A 1 200 ? 11.378 6.01 4.55 1 96.87 200 SER A N 1
ATOM 1435 C CA . SER A 1 200 ? 10.726 5.539 5.767 1 96.87 200 SER A CA 1
ATOM 1436 C C . SER A 1 200 ? 9.291 6.047 5.858 1 96.87 200 SER A C 1
ATOM 1438 O O . SER A 1 200 ? 8.386 5.303 6.24 1 96.87 200 SER A O 1
ATOM 1440 N N . LEU A 1 201 ? 9.079 7.303 5.523 1 97.8 201 LEU A N 1
ATOM 1441 C CA . LEU A 1 201 ? 7.742 7.886 5.527 1 97.8 201 LEU A CA 1
ATOM 1442 C C . LEU A 1 201 ? 6.847 7.203 4.499 1 97.8 201 LEU A C 1
ATOM 1444 O O . LEU A 1 201 ? 5.667 6.961 4.761 1 97.8 201 LEU A O 1
ATOM 1448 N N . MET A 1 202 ? 7.413 6.9 3.394 1 98.51 202 MET A N 1
ATOM 1449 C CA . MET A 1 202 ? 6.653 6.204 2.359 1 98.51 202 MET A CA 1
ATOM 1450 C C . MET A 1 202 ? 6.214 4.825 2.841 1 98.51 202 MET A C 1
ATOM 1452 O O . MET A 1 202 ? 5.081 4.408 2.593 1 98.51 202 MET A O 1
ATOM 1456 N N . ASN A 1 203 ? 7.122 4.11 3.521 1 98.39 203 ASN A N 1
ATOM 1457 C CA . ASN A 1 203 ? 6.775 2.812 4.089 1 98.39 203 ASN A CA 1
ATOM 1458 C C . ASN A 1 203 ? 5.6 2.92 5.057 1 98.39 203 ASN A C 1
ATOM 1460 O O . ASN A 1 203 ? 4.671 2.113 5.004 1 98.39 203 ASN A O 1
ATOM 1464 N N . GLU A 1 204 ? 5.601 3.936 5.874 1 98.16 204 GLU A N 1
ATOM 1465 C CA . GLU A 1 204 ? 4.502 4.174 6.804 1 98.16 204 GLU A CA 1
ATOM 1466 C C . GLU A 1 204 ? 3.211 4.504 6.06 1 98.16 204 GLU A C 1
ATOM 1468 O O . GLU A 1 204 ? 2.129 4.067 6.459 1 98.16 204 GLU A O 1
ATOM 1473 N N . THR A 1 205 ? 3.365 5.279 5.022 1 98.75 205 THR A N 1
ATOM 1474 C CA . THR A 1 205 ? 2.206 5.697 4.241 1 98.75 205 THR A CA 1
ATOM 1475 C C . THR A 1 205 ? 1.552 4.499 3.559 1 98.75 205 THR A C 1
ATOM 1477 O O . THR A 1 205 ? 0.325 4.405 3.5 1 98.75 205 THR A O 1
ATOM 1480 N N . LEU A 1 206 ? 2.352 3.602 3.028 1 98.75 206 LEU A N 1
ATOM 1481 C CA . LEU A 1 206 ? 1.82 2.371 2.454 1 98.75 206 LEU A CA 1
ATOM 1482 C C . LEU A 1 206 ? 1.055 1.569 3.501 1 98.75 206 LEU A C 1
ATOM 1484 O O . LEU A 1 206 ? -0.054 1.097 3.24 1 98.75 206 LEU A O 1
ATOM 1488 N N . GLY A 1 207 ? 1.642 1.413 4.641 1 98.25 207 GLY A N 1
ATOM 1489 C CA . GLY A 1 207 ? 0.964 0.733 5.733 1 98.25 207 GLY A CA 1
ATOM 1490 C C . GLY A 1 207 ? -0.335 1.402 6.138 1 98.25 207 GLY A C 1
ATOM 1491 O O . GLY A 1 207 ? -1.344 0.728 6.359 1 98.25 207 GLY A O 1
ATOM 1492 N N . ALA A 1 208 ? -0.312 2.724 6.219 1 98.57 208 ALA A N 1
ATOM 1493 C CA . ALA A 1 208 ? -1.498 3.491 6.59 1 98.57 208 ALA A CA 1
ATOM 1494 C C . ALA A 1 208 ? -2.604 3.329 5.552 1 98.57 208 ALA A C 1
ATOM 1496 O O . ALA A 1 208 ? -3.777 3.181 5.902 1 98.57 208 ALA A O 1
ATOM 1497 N N . THR A 1 209 ? -2.253 3.38 4.314 1 98.7 209 THR A N 1
ATOM 1498 C CA . THR A 1 209 ? -3.213 3.207 3.229 1 98.7 209 THR A CA 1
ATOM 1499 C C . THR A 1 209 ? -3.854 1.824 3.29 1 98.7 209 THR A C 1
ATOM 1501 O O . THR A 1 209 ? -5.075 1.694 3.174 1 98.7 209 THR A O 1
ATOM 1504 N N . ALA A 1 210 ? -3.024 0.825 3.515 1 98.48 210 ALA A N 1
ATOM 1505 C CA . ALA A 1 210 ? -3.528 -0.54 3.638 1 98.48 210 ALA A CA 1
ATOM 1506 C C . ALA A 1 210 ? -4.487 -0.667 4.818 1 98.48 210 ALA A C 1
ATOM 1508 O O . ALA A 1 210 ? -5.505 -1.358 4.728 1 98.48 210 ALA A O 1
ATOM 1509 N N . ALA A 1 211 ? -4.169 -0.018 5.897 1 98.18 211 ALA A N 1
ATOM 1510 C CA . ALA A 1 211 ? -5.02 -0.065 7.083 1 98.18 211 ALA A CA 1
ATOM 1511 C C . ALA A 1 211 ? -6.395 0.533 6.797 1 98.18 211 ALA A C 1
ATOM 1513 O O . ALA A 1 211 ? -7.411 0.032 7.283 1 98.18 211 ALA A O 1
ATOM 1514 N N . MET A 1 212 ? -6.428 1.596 6.061 1 98.5 212 MET A N 1
ATOM 1515 C CA . MET A 1 212 ? -7.705 2.206 5.7 1 98.5 212 MET A CA 1
ATOM 1516 C C . MET A 1 212 ? -8.541 1.256 4.85 1 98.5 212 MET A C 1
ATOM 1518 O O . MET A 1 212 ? -9.744 1.114 5.071 1 98.5 212 MET A O 1
ATOM 1522 N N . ILE A 1 213 ? -7.869 0.634 3.96 1 98.47 213 ILE A N 1
ATOM 1523 C CA . ILE A 1 213 ? -8.555 -0.322 3.098 1 98.47 213 ILE A CA 1
ATOM 1524 C C . ILE A 1 213 ? -9.096 -1.477 3.938 1 98.47 213 ILE A C 1
ATOM 1526 O O . ILE A 1 213 ? -10.24 -1.901 3.758 1 98.47 213 ILE A O 1
ATOM 1530 N N . ASP A 1 214 ? -8.323 -1.991 4.858 1 97.04 214 ASP A N 1
ATOM 1531 C CA . ASP A 1 214 ? -8.748 -3.07 5.745 1 97.04 214 ASP A CA 1
ATOM 1532 C C . ASP A 1 214 ? -9.955 -2.65 6.581 1 97.04 214 ASP A C 1
ATOM 1534 O O . ASP A 1 214 ? -10.779 -3.487 6.955 1 97.04 214 ASP A O 1
ATOM 1538 N N . ALA A 1 215 ? -10.036 -1.352 6.836 1 97.51 215 ALA A N 1
ATOM 1539 C CA . ALA A 1 215 ? -11.139 -0.825 7.636 1 97.51 215 ALA A CA 1
ATOM 1540 C C . ALA A 1 215 ? -12.373 -0.58 6.773 1 97.51 215 ALA A C 1
ATOM 1542 O O . ALA A 1 215 ? -13.399 -0.105 7.267 1 97.51 215 ALA A O 1
ATOM 1543 N N . GLY A 1 216 ? -12.278 -0.825 5.446 1 97.52 216 GLY A N 1
ATOM 1544 C CA . GLY A 1 216 ? -13.433 -0.742 4.567 1 97.52 216 GLY A CA 1
ATOM 1545 C C . GLY A 1 216 ? -13.495 0.556 3.785 1 97.52 216 GLY A C 1
ATOM 1546 O O . GLY A 1 216 ? -14.479 0.823 3.092 1 97.52 216 GLY A O 1
ATOM 1547 N N . ILE A 1 217 ? -12.489 1.367 3.887 1 97.65 217 ILE A N 1
ATOM 1548 C CA . ILE A 1 217 ? -12.449 2.609 3.124 1 97.65 217 ILE A CA 1
ATOM 1549 C C . ILE A 1 217 ? -11.89 2.341 1.729 1 97.65 217 ILE A C 1
ATOM 1551 O O . ILE A 1 217 ? -10.747 1.899 1.586 1 97.65 217 ILE A O 1
ATOM 1555 N N . GLY A 1 218 ? -12.59 2.643 0.704 1 97.73 218 GLY A N 1
ATOM 1556 C CA . GLY A 1 218 ? -12.196 2.349 -0.664 1 97.73 218 GLY A CA 1
ATOM 1557 C C . GLY A 1 218 ? -11.213 3.356 -1.231 1 97.73 218 GLY A C 1
ATOM 1558 O O . GLY A 1 218 ? -11.076 4.462 -0.705 1 97.73 218 GLY A O 1
ATOM 1559 N N . LEU A 1 219 ? -10.602 2.985 -2.324 1 98.41 219 LEU A N 1
ATOM 1560 C CA . LEU A 1 219 ? -9.572 3.802 -2.955 1 98.41 219 LEU A CA 1
ATOM 1561 C C . LEU A 1 219 ? -10.127 5.165 -3.354 1 98.41 219 LEU A C 1
ATOM 1563 O O . LEU A 1 219 ? -9.47 6.189 -3.158 1 98.41 219 LEU A O 1
ATOM 1567 N N . GLU A 1 220 ? -11.264 5.183 -3.903 1 97.7 220 GLU A N 1
ATOM 1568 C CA . GLU A 1 220 ? -11.886 6.438 -4.315 1 97.7 220 GLU A CA 1
ATOM 1569 C C . GLU A 1 220 ? -12.133 7.351 -3.118 1 97.7 220 GLU A C 1
ATOM 1571 O O . GLU A 1 220 ? -11.901 8.559 -3.193 1 97.7 220 GLU A O 1
ATOM 1576 N N . GLN A 1 221 ? -12.653 6.778 -2.084 1 97.84 221 GLN A N 1
ATOM 1577 C CA . GLN A 1 221 ? -12.91 7.554 -0.875 1 97.84 221 GLN A CA 1
ATOM 1578 C C . GLN A 1 221 ? -11.612 8.098 -0.285 1 97.84 221 GLN A C 1
ATOM 1580 O O . GLN A 1 221 ? -11.575 9.227 0.21 1 97.84 221 GLN A O 1
ATOM 1585 N N . ILE A 1 222 ? -10.555 7.292 -0.293 1 98.34 222 ILE A N 1
ATOM 1586 C CA . ILE A 1 222 ? -9.254 7.739 0.193 1 98.34 222 ILE A CA 1
ATOM 1587 C C . ILE A 1 222 ? -8.805 8.969 -0.593 1 98.34 222 ILE A C 1
ATOM 1589 O O . ILE A 1 222 ? -8.354 9.957 -0.007 1 98.34 222 ILE A O 1
ATOM 1593 N N . MET A 1 223 ? -8.946 8.925 -1.936 1 98.18 223 MET A N 1
ATOM 1594 C CA . MET A 1 223 ? -8.566 10.054 -2.781 1 98.18 223 MET A CA 1
ATOM 1595 C C . MET A 1 223 ? -9.404 11.285 -2.453 1 98.18 223 MET A C 1
ATOM 1597 O O . MET A 1 223 ? -8.869 12.388 -2.322 1 98.18 223 MET A O 1
ATOM 1601 N N . ARG A 1 224 ? -10.663 11.081 -2.234 1 96.44 224 ARG A N 1
ATOM 1602 C CA . ARG A 1 224 ? -11.56 12.186 -1.911 1 96.44 224 ARG A CA 1
ATOM 1603 C C . ARG A 1 224 ? -11.219 12.789 -0.553 1 96.44 224 ARG A C 1
ATOM 1605 O O . ARG A 1 224 ? -11.18 14.013 -0.404 1 96.44 224 ARG A O 1
ATOM 1612 N N . ASP A 1 225 ? -10.955 11.942 0.362 1 95.2 225 ASP A N 1
ATOM 1613 C CA . ASP A 1 225 ? -10.699 12.39 1.727 1 95.2 225 ASP A CA 1
ATOM 1614 C C . ASP A 1 225 ? -9.362 13.12 1.824 1 95.2 225 ASP A C 1
ATOM 1616 O O . ASP A 1 225 ? -9.203 14.03 2.641 1 95.2 225 ASP A O 1
ATOM 1620 N N . ALA A 1 226 ? -8.412 12.754 0.996 1 95.6 226 ALA A N 1
ATOM 1621 C CA . ALA A 1 226 ? -7.07 13.322 1.087 1 95.6 226 ALA A CA 1
ATOM 1622 C C . ALA A 1 226 ? -6.937 14.56 0.205 1 95.6 226 ALA A C 1
ATOM 1624 O O . ALA A 1 226 ? -5.943 15.286 0.289 1 95.6 226 ALA A O 1
ATOM 1625 N N . ALA A 1 227 ? -7.926 14.78 -0.659 1 93.64 227 ALA A N 1
ATOM 1626 C CA . ALA A 1 227 ? -7.808 15.881 -1.611 1 93.64 227 ALA A CA 1
ATOM 1627 C C . ALA A 1 227 ? -8.907 16.917 -1.391 1 93.64 227 ALA A C 1
ATOM 1629 O O . ALA A 1 227 ? -10.087 16.635 -1.608 1 93.64 227 ALA A O 1
ATOM 1630 N N . THR A 1 228 ? -8.575 18.064 -0.893 1 84.5 228 THR A N 1
ATOM 1631 C CA . THR A 1 228 ? -9.511 19.179 -0.809 1 84.5 228 THR A CA 1
ATOM 1632 C C . THR A 1 228 ? -9.49 20.001 -2.094 1 84.5 228 THR A C 1
ATOM 1634 O O . THR A 1 228 ? -8.481 20.031 -2.802 1 84.5 228 THR A O 1
ATOM 1637 N N . GLY A 1 229 ? -10.567 20.586 -2.45 1 85.31 229 GLY A N 1
ATOM 1638 C CA . GLY A 1 229 ? -10.642 21.403 -3.651 1 85.31 229 GLY A CA 1
ATOM 1639 C C . GLY A 1 229 ? -9.601 22.507 -3.688 1 85.31 229 GLY A C 1
ATOM 1640 O O . GLY A 1 229 ? -9.521 23.323 -2.767 1 85.31 229 GLY A O 1
ATOM 1641 N N . GLY A 1 230 ? -8.75 22.5 -4.762 1 86.64 230 GLY A N 1
ATOM 1642 C CA . GLY A 1 230 ? -7.748 23.536 -4.956 1 86.64 230 GLY A CA 1
ATOM 1643 C C . GLY A 1 230 ? -6.489 23.307 -4.142 1 86.64 230 GLY A C 1
ATOM 1644 O O . GLY A 1 230 ? -5.591 24.152 -4.126 1 86.64 230 GLY A O 1
ATOM 1645 N N . GLY A 1 231 ? -6.415 22.148 -3.497 1 91.56 231 GLY A N 1
ATOM 1646 C CA . GLY A 1 231 ? -5.268 21.871 -2.647 1 91.56 231 GLY A CA 1
ATOM 1647 C C . GLY A 1 231 ? -4.122 21.208 -3.388 1 91.56 231 GLY A C 1
ATOM 1648 O O . GLY A 1 231 ? -4.184 21.031 -4.606 1 91.56 231 GLY A O 1
ATOM 1649 N N . MET A 1 232 ? -3.073 20.892 -2.672 1 94.5 232 MET A N 1
ATOM 1650 C CA . MET A 1 232 ? -1.853 20.319 -3.233 1 94.5 232 MET A CA 1
ATOM 1651 C C . MET A 1 232 ? -2.094 18.894 -3.72 1 94.5 232 MET A C 1
ATOM 1653 O O . MET A 1 232 ? -1.601 18.504 -4.78 1 94.5 232 MET A O 1
ATOM 1657 N N . THR A 1 233 ? -2.854 18.121 -2.941 1 96.58 233 THR A N 1
ATOM 1658 C CA . THR A 1 233 ? -3.123 16.738 -3.318 1 96.58 233 THR A CA 1
ATOM 1659 C C . THR A 1 233 ? -3.883 16.676 -4.64 1 96.58 233 THR A C 1
ATOM 1661 O O . THR A 1 233 ? -3.559 15.866 -5.511 1 96.58 233 THR A O 1
ATOM 1664 N N . GLN A 1 234 ? -4.908 17.545 -4.751 1 96.96 234 GLN A N 1
ATOM 1665 C CA . GLN A 1 234 ? -5.67 17.599 -5.994 1 96.96 234 GLN A CA 1
ATOM 1666 C C . GLN A 1 234 ? -4.769 17.94 -7.177 1 96.96 234 GLN A C 1
ATOM 1668 O O . GLN A 1 234 ? -4.902 17.356 -8.255 1 96.96 234 GLN A O 1
ATOM 1673 N N . ALA A 1 235 ? -3.915 18.9 -6.986 1 97.48 235 ALA A N 1
ATOM 1674 C CA . ALA A 1 235 ? -2.995 19.294 -8.049 1 97.48 235 ALA A CA 1
ATOM 1675 C C . ALA A 1 235 ? -2.123 18.119 -8.484 1 97.48 235 ALA A C 1
ATOM 1677 O O . ALA A 1 235 ? -1.905 17.908 -9.679 1 97.48 235 ALA A O 1
ATOM 1678 N N . ALA A 1 236 ? -1.613 17.385 -7.558 1 98.54 236 ALA A N 1
ATOM 1679 C CA . ALA A 1 236 ? -0.775 16.228 -7.86 1 98.54 236 ALA A CA 1
ATOM 1680 C C . ALA A 1 236 ? -1.574 15.144 -8.578 1 98.54 236 ALA A C 1
ATOM 1682 O O . ALA A 1 236 ? -1.09 14.54 -9.537 1 98.54 236 ALA A O 1
ATOM 1683 N N . LEU A 1 237 ? -2.787 14.866 -8.088 1 98.66 237 LEU A N 1
ATOM 1684 C CA . LEU A 1 237 ? -3.653 13.877 -8.722 1 98.66 237 LEU A CA 1
ATOM 1685 C C . LEU A 1 237 ? -3.923 14.244 -10.178 1 98.66 237 LEU A C 1
ATOM 1687 O O . LEU A 1 237 ? -3.88 13.382 -11.058 1 98.66 237 LEU A O 1
ATOM 1691 N N . GLU A 1 238 ? -4.188 15.485 -10.394 1 98.14 238 GLU A N 1
ATOM 1692 C CA . GLU A 1 238 ? -4.457 15.956 -11.749 1 98.14 238 GLU A CA 1
ATOM 1693 C C . GLU A 1 238 ? -3.24 15.767 -12.651 1 98.14 238 GLU A C 1
ATOM 1695 O O . GLU A 1 238 ? -3.369 15.304 -13.787 1 98.14 238 GLU A O 1
ATOM 1700 N N . ALA A 1 239 ? -2.114 16.085 -12.173 1 98.4 239 ALA A N 1
ATOM 1701 C CA . ALA A 1 239 ? -0.886 15.93 -12.949 1 98.4 239 ALA A CA 1
ATOM 1702 C C . ALA A 1 239 ? -0.644 14.466 -13.306 1 98.4 239 ALA A C 1
ATOM 1704 O O . ALA A 1 239 ? -0.308 14.147 -14.449 1 98.4 239 ALA A O 1
ATOM 1705 N N . LEU 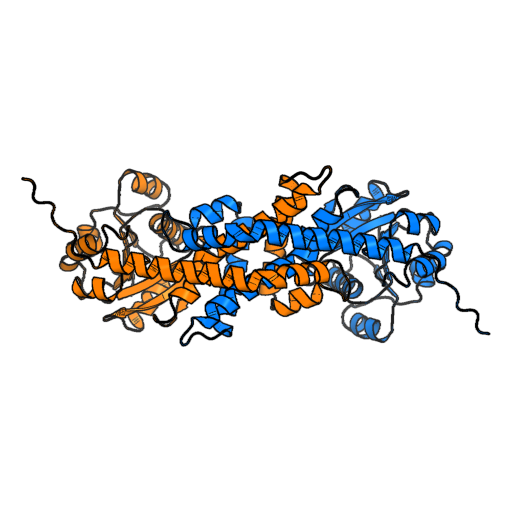A 1 240 ? -0.807 13.565 -12.366 1 98.47 240 LEU A N 1
ATOM 1706 C CA . LEU A 1 240 ? -0.587 12.142 -12.6 1 98.47 240 LEU A CA 1
ATOM 1707 C C . LEU A 1 240 ? -1.62 11.584 -13.573 1 98.47 240 LEU A C 1
ATOM 1709 O O . LEU A 1 240 ? -1.304 10.717 -14.391 1 98.47 240 LEU A O 1
ATOM 1713 N N . SER A 1 241 ? -2.853 12.079 -13.45 1 98.21 241 SER A N 1
ATOM 1714 C CA . SER A 1 241 ? -3.955 11.556 -14.251 1 98.21 241 SER A CA 1
ATOM 1715 C C . SER A 1 241 ? -3.728 11.811 -15.737 1 98.21 241 SER A C 1
ATOM 1717 O O . SER A 1 241 ? -4.323 11.143 -16.585 1 98.21 241 SER A O 1
ATOM 1719 N N . LEU A 1 242 ? -2.847 12.726 -16.079 1 96.9 242 LEU A N 1
ATOM 1720 C CA . LEU A 1 242 ? -2.58 13.078 -17.469 1 96.9 242 LEU A CA 1
ATOM 1721 C C . LEU A 1 242 ? -1.754 11.994 -18.155 1 96.9 242 LEU A C 1
ATOM 1723 O O . LEU A 1 242 ? -1.805 11.85 -19.378 1 96.9 242 LEU A O 1
ATOM 1727 N N . GLY A 1 243 ? -1.007 11.209 -17.411 1 97.74 243 GLY A N 1
ATOM 1728 C CA . GLY A 1 243 ? -0.105 10.258 -18.041 1 97.74 243 GLY A CA 1
ATOM 1729 C C . GLY A 1 243 ? -0.22 8.857 -17.471 1 97.74 243 GLY A C 1
ATOM 1730 O O . GLY A 1 243 ? 0.169 7.884 -18.12 1 97.74 243 GLY A O 1
ATOM 1731 N N . LEU A 1 244 ? -0.785 8.684 -16.32 1 98.28 244 LEU A N 1
ATOM 1732 C CA . LEU A 1 244 ? -0.757 7.422 -15.589 1 98.28 244 LEU A CA 1
ATOM 1733 C C . LEU A 1 244 ? -1.598 6.365 -16.297 1 98.28 244 LEU A C 1
ATOM 1735 O O . LEU A 1 244 ? -1.19 5.206 -16.398 1 98.28 244 LEU A O 1
ATOM 1739 N N . PRO A 1 245 ? -2.825 6.725 -16.835 1 98.09 245 PRO A N 1
ATOM 1740 C CA . PRO A 1 245 ? -3.623 5.703 -17.516 1 98.09 245 PRO A CA 1
ATOM 1741 C C . PRO A 1 245 ? -2.895 5.082 -18.706 1 98.09 245 PRO A C 1
ATOM 1743 O O . PRO A 1 245 ? -2.876 3.857 -18.852 1 98.09 245 PRO A O 1
ATOM 1746 N N . GLU A 1 246 ? -2.215 5.912 -19.52 1 98.09 246 GLU A N 1
ATOM 1747 C CA . GLU A 1 246 ? -1.487 5.41 -20.681 1 98.09 246 GLU A CA 1
ATOM 1748 C C . GLU A 1 246 ? -0.296 4.555 -20.259 1 98.09 246 GLU A C 1
ATOM 1750 O O . GLU A 1 246 ? -0.007 3.532 -20.884 1 98.09 246 GLU A O 1
ATOM 1755 N N . LEU A 1 247 ? 0.387 4.973 -19.308 1 98.39 247 LEU A N 1
ATOM 1756 C CA . LEU A 1 247 ? 1.535 4.223 -18.809 1 98.39 247 LEU A CA 1
ATOM 1757 C C . LEU A 1 247 ? 1.101 2.873 -18.249 1 98.39 247 LEU A C 1
ATOM 1759 O O . LEU A 1 247 ? 1.779 1.864 -18.455 1 98.39 247 LEU A O 1
ATOM 1763 N N . ALA A 1 248 ? -0.007 2.866 -17.463 1 98.61 248 ALA A N 1
ATOM 1764 C CA . ALA A 1 248 ? -0.55 1.618 -16.933 1 98.61 248 ALA A CA 1
ATOM 1765 C C . ALA A 1 248 ? -0.954 0.673 -18.062 1 98.61 248 ALA A C 1
ATOM 1767 O O . ALA A 1 248 ? -0.657 -0.523 -18.015 1 98.61 248 ALA A O 1
ATOM 1768 N N . ASP A 1 249 ? -1.626 1.241 -19.062 1 98.47 249 ASP A N 1
ATOM 1769 C CA . ASP A 1 249 ? -2.008 0.439 -20.221 1 98.47 249 ASP A CA 1
ATOM 1770 C C . ASP A 1 249 ? -0.784 -0.199 -20.874 1 98.47 249 ASP A C 1
ATOM 1772 O O . ASP A 1 249 ? -0.801 -1.385 -21.209 1 98.47 249 ASP A O 1
ATOM 1776 N N . ALA A 1 250 ? 0.229 0.593 -21.086 1 98.43 250 ALA A N 1
ATOM 1777 C CA . ALA A 1 250 ? 1.449 0.112 -21.73 1 98.43 250 ALA A CA 1
ATOM 1778 C C . ALA A 1 250 ? 2.097 -1.002 -20.913 1 98.43 250 ALA A C 1
ATOM 1780 O O . ALA A 1 250 ? 2.564 -1.998 -21.471 1 98.43 250 ALA A O 1
ATOM 1781 N N . ALA A 1 251 ? 2.181 -0.833 -19.616 1 98.55 251 ALA A N 1
ATOM 1782 C CA . ALA A 1 251 ? 2.765 -1.847 -18.742 1 98.55 251 ALA A CA 1
ATOM 1783 C C . ALA A 1 251 ? 1.996 -3.161 -18.836 1 98.55 251 ALA A C 1
ATOM 1785 O O . ALA A 1 251 ? 2.597 -4.231 -18.959 1 98.55 251 ALA A O 1
ATOM 1786 N N . VAL A 1 252 ? 0.672 -3.066 -18.776 1 98.14 252 VAL A N 1
ATOM 1787 C CA . VAL A 1 252 ? -0.178 -4.25 -18.85 1 98.14 252 VAL A CA 1
ATOM 1788 C C . VAL A 1 252 ? 0.003 -4.933 -20.204 1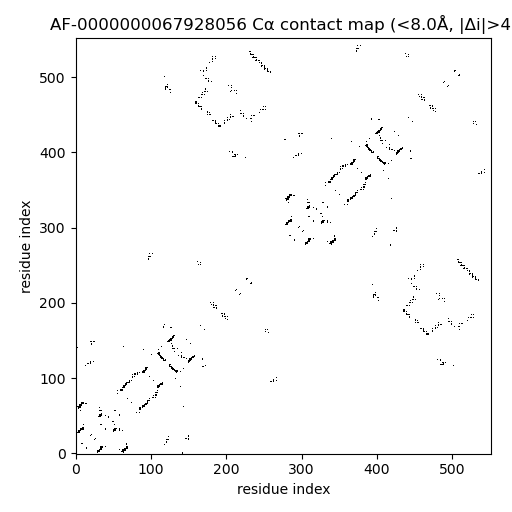 98.14 252 VAL A C 1
ATOM 1790 O O . VAL A 1 252 ? 0.108 -6.159 -20.279 1 98.14 252 VAL A O 1
ATOM 1793 N N . GLU A 1 253 ? 0.068 -4.157 -21.249 1 98.02 253 GLU A N 1
ATOM 1794 C CA . GLU A 1 253 ? 0.271 -4.713 -22.584 1 98.02 253 GLU A CA 1
ATOM 1795 C C . GLU A 1 253 ? 1.572 -5.507 -22.659 1 98.02 253 GLU A C 1
ATOM 1797 O O . GLU A 1 253 ? 1.633 -6.548 -23.317 1 98.02 253 GLU A O 1
ATOM 1802 N N . GLN A 1 254 ? 2.593 -5.033 -22.029 1 97.8 254 GLN A N 1
ATOM 1803 C CA . GLN A 1 254 ? 3.886 -5.707 -22.069 1 97.8 254 GLN A CA 1
ATOM 1804 C C . GLN A 1 254 ? 3.824 -7.059 -21.364 1 97.8 254 GLN A C 1
ATOM 1806 O O . GLN A 1 254 ? 4.516 -8.001 -21.754 1 97.8 254 GLN A O 1
ATOM 1811 N N . THR A 1 255 ? 3.038 -7.157 -20.322 1 96.81 255 THR A N 1
ATOM 1812 C CA . THR A 1 255 ? 2.921 -8.44 -19.639 1 96.81 255 THR A CA 1
ATOM 1813 C C . THR A 1 255 ? 2.238 -9.47 -20.535 1 96.81 255 THR A C 1
ATOM 1815 O O . THR A 1 255 ? 2.63 -10.638 -20.558 1 96.81 255 THR A O 1
ATOM 1818 N N . PHE A 1 256 ? 1.207 -9.05 -21.277 1 95.1 256 PHE A N 1
ATOM 1819 C CA . PHE A 1 256 ? 0.533 -9.944 -22.211 1 95.1 256 PHE A CA 1
ATOM 1820 C C . PHE A 1 256 ? 1.473 -10.363 -23.334 1 95.1 256 PHE A C 1
ATOM 1822 O O . PHE A 1 256 ? 1.521 -11.538 -23.705 1 95.1 256 PHE A O 1
ATOM 1829 N N . ALA A 1 257 ? 2.153 -9.396 -23.876 1 95.92 257 ALA A N 1
ATOM 1830 C CA . ALA A 1 257 ? 3.104 -9.692 -24.944 1 95.92 257 ALA A CA 1
ATOM 1831 C C . ALA A 1 257 ? 4.166 -10.683 -24.475 1 95.92 257 ALA A C 1
ATOM 1833 O O . ALA A 1 257 ? 4.505 -11.625 -25.194 1 95.92 257 ALA A O 1
ATOM 1834 N N . ARG A 1 258 ? 4.698 -10.457 -23.309 1 94.47 258 ARG A N 1
ATOM 1835 C CA . ARG A 1 258 ? 5.726 -11.333 -22.759 1 94.47 258 ARG A CA 1
ATOM 1836 C C . ARG A 1 258 ? 5.177 -12.735 -22.514 1 94.47 258 ARG A C 1
ATOM 1838 O O . ARG A 1 258 ? 5.866 -13.728 -22.757 1 94.47 258 ARG A O 1
ATOM 1845 N N . GLU A 1 259 ? 3.987 -12.814 -21.96 1 91.37 259 GLU A N 1
ATOM 1846 C CA . GLU A 1 259 ? 3.36 -14.114 -21.738 1 91.37 259 GLU A CA 1
ATOM 1847 C C . GLU A 1 259 ? 3.215 -14.887 -23.046 1 91.37 259 GLU A C 1
ATOM 1849 O O . GLU A 1 259 ? 3.483 -16.09 -23.095 1 91.37 259 GLU A O 1
ATOM 1854 N N . ARG A 1 260 ? 2.764 -14.225 -24.088 1 91.24 260 ARG A N 1
ATOM 1855 C CA . ARG A 1 260 ? 2.617 -14.855 -25.396 1 91.24 260 ARG A CA 1
ATOM 1856 C C . ARG A 1 260 ? 3.952 -15.397 -25.896 1 91.24 260 ARG A C 1
ATOM 1858 O O . ARG A 1 260 ? 4.017 -16.505 -26.431 1 91.24 260 ARG A O 1
ATOM 1865 N N . LEU A 1 261 ? 4.974 -14.641 -25.705 1 90.75 261 LEU A N 1
ATOM 1866 C CA . LEU A 1 261 ? 6.306 -15.046 -26.139 1 90.75 261 LEU A CA 1
ATOM 1867 C C . LEU A 1 261 ? 6.776 -16.279 -25.373 1 90.75 261 LEU A C 1
ATOM 1869 O O . LEU A 1 261 ? 7.321 -17.213 -25.966 1 90.75 261 LEU A O 1
ATOM 1873 N N . LEU A 1 262 ? 6.544 -16.287 -24.098 1 86.69 262 LEU A N 1
ATOM 1874 C CA . LEU A 1 262 ? 6.973 -17.405 -23.264 1 86.69 262 LEU A CA 1
ATOM 1875 C C . LEU A 1 262 ? 6.173 -18.663 -23.589 1 86.69 262 LEU A C 1
ATOM 1877 O O . LEU A 1 262 ? 6.731 -19.762 -23.643 1 86.69 262 LEU A O 1
ATOM 1881 N N . ASN A 1 263 ? 4.878 -18.527 -23.793 1 85.06 263 ASN A N 1
ATOM 1882 C CA . ASN A 1 263 ? 4.029 -19.661 -24.141 1 85.06 263 ASN A CA 1
ATOM 1883 C C . ASN A 1 263 ? 4.423 -20.264 -25.487 1 85.06 263 ASN A C 1
ATOM 1885 O O . ASN A 1 263 ? 4.402 -21.485 -25.655 1 85.06 263 ASN A O 1
ATOM 1889 N N . ALA A 1 264 ? 4.778 -19.417 -26.431 1 83 264 ALA A N 1
ATOM 1890 C CA . ALA A 1 264 ? 5.17 -19.875 -27.762 1 83 264 ALA A CA 1
ATOM 1891 C C . ALA A 1 264 ? 6.499 -20.623 -27.715 1 83 264 ALA A C 1
ATOM 1893 O O . ALA A 1 264 ? 6.696 -21.599 -28.443 1 83 264 ALA A O 1
ATOM 1894 N N . SER A 1 265 ? 7.367 -20.225 -26.877 1 78.22 265 SER A N 1
ATOM 1895 C CA . SER A 1 265 ? 8.692 -20.825 -26.775 1 78.22 265 SER A CA 1
ATOM 1896 C C . SER A 1 265 ? 8.631 -22.186 -26.09 1 78.22 265 SER A C 1
ATOM 1898 O O . SER A 1 265 ? 9.47 -23.053 -26.343 1 78.22 265 SER A O 1
ATOM 1900 N N . SER A 1 266 ? 7.734 -22.35 -25.228 1 71.77 266 SER A N 1
ATOM 1901 C CA . SER A 1 266 ? 7.634 -23.581 -24.451 1 71.77 266 SER A CA 1
ATOM 1902 C C . SER A 1 266 ? 7.005 -24.703 -25.271 1 71.77 266 SER A C 1
ATOM 1904 O O . SER A 1 266 ? 7.182 -25.882 -24.958 1 71.77 266 SER A O 1
ATOM 1906 N N . MET A 1 267 ? 6.279 -24.29 -26.278 1 67.2 267 MET A N 1
ATOM 1907 C CA . MET A 1 267 ? 5.639 -25.284 -27.134 1 67.2 267 MET A CA 1
ATOM 1908 C C . MET A 1 267 ? 6.588 -25.748 -28.234 1 67.2 267 MET A C 1
ATOM 1910 O O . MET A 1 267 ? 6.29 -26.701 -28.956 1 67.2 267 MET A O 1
ATOM 1914 N N . LYS A 1 268 ? 7.789 -25.014 -28.545 1 62.03 268 LYS A N 1
ATOM 1915 C CA . LYS A 1 268 ? 8.744 -25.442 -29.563 1 62.03 268 LYS A CA 1
ATOM 1916 C C . LYS A 1 268 ? 9.56 -26.639 -29.083 1 62.03 268 LYS A C 1
ATOM 1918 O O . LYS A 1 268 ? 10.114 -26.618 -27.982 1 62.03 268 LYS A O 1
ATOM 1923 N N . PRO A 1 269 ? 9.416 -27.715 -29.797 1 51.84 269 PRO A N 1
ATOM 1924 C CA . PRO A 1 269 ? 10.197 -28.903 -29.445 1 51.84 269 PRO A CA 1
ATOM 1925 C C . PRO A 1 269 ? 11.676 -28.592 -29.222 1 51.84 269 PRO A C 1
ATOM 1927 O O . PRO A 1 269 ? 12.234 -27.717 -29.889 1 51.84 269 PRO A O 1
ATOM 1930 N N . THR A 1 270 ? 12.208 -28.676 -28.069 1 45.87 270 THR A N 1
ATOM 1931 C CA . THR A 1 270 ? 13.647 -28.528 -27.88 1 45.87 270 THR A CA 1
ATOM 1932 C C . THR A 1 270 ? 14.415 -29.272 -28.969 1 45.87 270 THR A C 1
ATOM 1934 O O . THR A 1 270 ? 14.22 -30.474 -29.163 1 45.87 270 THR A O 1
ATOM 1937 N N . ARG A 1 271 ? 14.873 -28.596 -30.096 1 38.87 271 ARG A N 1
ATOM 1938 C CA . ARG A 1 271 ? 15.819 -29.237 -31.004 1 38.87 271 ARG A CA 1
ATOM 1939 C C . ARG A 1 271 ? 16.93 -29.939 -30.23 1 38.87 271 ARG A C 1
ATOM 1941 O O . ARG A 1 271 ? 17.602 -29.323 -29.401 1 38.87 271 ARG A O 1
ATOM 1948 N N . GLN A 1 272 ? 16.849 -31.237 -29.899 1 34.94 272 GLN A N 1
ATOM 1949 C CA . GLN A 1 272 ? 17.98 -32.103 -29.583 1 34.94 272 GLN A CA 1
ATOM 1950 C C . GLN A 1 272 ? 19.18 -31.786 -30.471 1 34.94 272 GLN A C 1
ATOM 1952 O O . GLN A 1 272 ? 19.1 -31.897 -31.696 1 34.94 272 GLN A O 1
ATOM 1957 N N . GLY A 1 273 ? 19.903 -30.712 -30.223 1 35.57 273 GLY A N 1
ATOM 1958 C CA . GLY A 1 273 ? 21.211 -30.683 -30.858 1 35.57 273 GLY A CA 1
ATOM 1959 C C . GLY A 1 273 ? 21.88 -32.043 -30.909 1 35.57 273 GLY A C 1
ATOM 1960 O O . GLY A 1 273 ? 21.944 -32.748 -29.9 1 35.57 273 GLY A O 1
ATOM 1961 N N . GLY A 1 274 ? 21.724 -32.787 -32.064 1 29.98 274 GLY A N 1
ATOM 1962 C CA . GLY A 1 274 ? 22.573 -33.885 -32.496 1 29.98 274 GLY A CA 1
ATOM 1963 C C . GLY A 1 274 ? 24.05 -33.621 -32.273 1 29.98 274 GLY A C 1
ATOM 1964 O O . GLY A 1 274 ? 24.556 -32.556 -32.63 1 29.98 274 GLY A O 1
ATOM 1965 N N . ASP A 1 275 ? 24.651 -34.028 -31.148 1 28.53 275 ASP A N 1
ATOM 1966 C CA . ASP A 1 275 ? 26.08 -34.322 -31.122 1 28.53 275 ASP A CA 1
ATOM 1967 C C . ASP A 1 275 ? 26.517 -35.037 -32.399 1 28.53 275 ASP A C 1
ATOM 1969 O O . ASP A 1 275 ? 26.088 -36.161 -32.665 1 28.53 275 ASP A O 1
ATOM 1973 N N . GLU A 1 276 ? 26.562 -34.351 -33.641 1 22.38 276 GLU A N 1
ATOM 1974 C CA . GLU A 1 276 ? 27.779 -34.775 -34.327 1 22.38 276 GLU A CA 1
ATOM 1975 C C . GLU A 1 276 ? 29.025 -34.262 -33.61 1 22.38 276 GLU A C 1
ATOM 1977 O O . GLU A 1 276 ? 29.038 -33.138 -33.104 1 22.38 276 GLU A O 1
ATOM 1982 N N . MET B 1 1 ? 1.84 20.192 31.816 1 75.61 1 MET B N 1
ATOM 1983 C CA . MET B 1 1 ? 1.224 18.986 31.269 1 75.61 1 MET B CA 1
ATOM 1984 C C . MET B 1 1 ? -0.115 19.309 30.615 1 75.61 1 MET B C 1
ATOM 1986 O O . MET B 1 1 ? -0.867 20.149 31.112 1 75.61 1 MET B O 1
ATOM 1990 N N . VAL B 1 2 ? -0.358 18.864 29.306 1 88.1 2 VAL B N 1
ATOM 1991 C CA . VAL B 1 2 ? -1.566 19.143 28.537 1 88.1 2 VAL B CA 1
ATOM 1992 C C . VAL B 1 2 ? -2.714 18.272 29.041 1 88.1 2 VAL B C 1
ATOM 1994 O O . VAL B 1 2 ? -2.573 17.051 29.149 1 88.1 2 VAL B O 1
ATOM 1997 N N . SER B 1 3 ? -3.786 18.901 29.464 1 93.85 3 SER B N 1
ATOM 1998 C CA . SER B 1 3 ? -4.943 18.15 29.939 1 93.85 3 SER B CA 1
ATOM 1999 C C . SER B 1 3 ? -6.18 18.448 29.098 1 93.85 3 SER B C 1
ATOM 2001 O O . SER B 1 3 ? -7.14 17.675 29.1 1 93.85 3 SER B O 1
ATOM 2003 N N . SER B 1 4 ? -6.162 19.594 28.477 1 97.41 4 SER B N 1
ATOM 2004 C CA . SER B 1 4 ? -7.305 20.015 27.674 1 97.41 4 SER B CA 1
ATOM 2005 C C . SER B 1 4 ? -6.881 20.371 26.253 1 97.41 4 SER B C 1
ATOM 2007 O O . SER B 1 4 ? -5.867 21.042 26.052 1 97.41 4 SER B O 1
ATOM 2009 N N . VAL B 1 5 ? -7.662 19.875 25.294 1 97.95 5 VAL B N 1
ATOM 2010 C CA . VAL B 1 5 ? -7.366 20.082 23.88 1 97.95 5 VAL B CA 1
ATOM 2011 C C . VAL B 1 5 ? -8.601 20.629 23.168 1 97.95 5 VAL B C 1
ATOM 2013 O O . VAL B 1 5 ? -9.696 20.076 23.297 1 97.95 5 VAL B O 1
ATOM 2016 N N . ALA B 1 6 ? -8.411 21.731 22.493 1 97.85 6 ALA B N 1
ATOM 2017 C CA . ALA B 1 6 ? -9.48 22.331 21.699 1 97.85 6 ALA B CA 1
ATOM 2018 C C . ALA B 1 6 ? -9.203 22.182 20.206 1 97.85 6 ALA B C 1
ATOM 2020 O O . ALA B 1 6 ? -8.063 22.332 19.761 1 97.85 6 ALA B O 1
ATOM 2021 N N . VAL B 1 7 ? -10.218 21.851 19.457 1 97.93 7 VAL B N 1
ATOM 2022 C CA . VAL B 1 7 ? -10.171 21.911 18 1 97.93 7 VAL B CA 1
ATOM 2023 C C . VAL B 1 7 ? -11.117 22.999 17.497 1 97.93 7 VAL B C 1
ATOM 2025 O O . VAL B 1 7 ? -12.326 22.937 17.733 1 97.93 7 VAL B O 1
ATOM 2028 N N . ILE B 1 8 ? -10.542 24.005 16.92 1 97.19 8 ILE B N 1
ATOM 2029 C CA . ILE B 1 8 ? -11.336 25.06 16.3 1 97.19 8 ILE B CA 1
ATOM 2030 C C . ILE B 1 8 ? -11.453 24.804 14.8 1 97.19 8 ILE B C 1
ATOM 2032 O O . ILE B 1 8 ? -10.467 24.913 14.066 1 97.19 8 ILE B O 1
ATOM 2036 N N . GLY B 1 9 ? -12.617 24.56 14.325 1 95.5 9 GLY B N 1
ATOM 2037 C CA . GLY B 1 9 ? -12.879 24.039 12.993 1 95.5 9 GLY B CA 1
ATOM 2038 C C . GLY B 1 9 ? -13.194 22.555 12.983 1 95.5 9 GLY B C 1
ATOM 2039 O O . GLY B 1 9 ? -12.312 21.726 13.22 1 95.5 9 GLY B O 1
ATOM 2040 N N . THR B 1 10 ? -14.427 22.231 12.694 1 95.33 10 THR B N 1
ATOM 2041 C CA . THR B 1 10 ? -14.865 20.841 12.765 1 95.33 10 THR B CA 1
ATOM 2042 C C . THR B 1 10 ? -15.248 20.324 11.381 1 95.33 10 THR B C 1
ATOM 2044 O O . THR B 1 10 ? -16.283 19.674 11.22 1 95.33 10 THR B O 1
ATOM 2047 N N . GLY B 1 11 ? -14.383 20.811 10.488 1 91.25 11 GLY B N 1
ATOM 2048 C CA . GLY B 1 11 ? -14.498 20.187 9.179 1 91.25 11 GLY B CA 1
ATOM 2049 C C . GLY B 1 11 ? -13.968 18.766 9.147 1 91.25 11 GLY B C 1
ATOM 2050 O O . GLY B 1 11 ? -14.02 18.056 10.154 1 91.25 11 GLY B O 1
ATOM 2051 N N . ARG B 1 12 ? -13.492 18.34 8.074 1 88.19 12 ARG B N 1
ATOM 2052 C CA . ARG B 1 12 ? -13.078 16.954 7.878 1 88.19 12 ARG B CA 1
ATOM 2053 C C . ARG B 1 12 ? -11.926 16.59 8.808 1 88.19 12 ARG B C 1
ATOM 2055 O O . ARG B 1 12 ? -12.007 15.608 9.55 1 88.19 12 ARG B O 1
ATOM 2062 N N . MET B 1 13 ? -10.894 17.387 8.776 1 92.08 13 MET B N 1
ATOM 2063 C CA . MET B 1 13 ? -9.696 17.062 9.544 1 92.08 13 MET B CA 1
ATOM 2064 C C . MET B 1 13 ? -9.936 17.263 11.037 1 92.08 13 MET B C 1
ATOM 2066 O O . MET B 1 13 ? -9.532 16.432 11.852 1 92.08 13 MET B O 1
ATOM 2070 N N . GLY B 1 14 ? -10.56 18.406 11.36 1 95.54 14 GLY B N 1
ATOM 2071 C CA . GLY B 1 14 ? -10.846 18.66 12.763 1 95.54 14 GLY B CA 1
ATOM 2072 C C . GLY B 1 14 ? -11.713 17.589 13.398 1 95.54 14 GLY B C 1
ATOM 2073 O O . GLY B 1 14 ? -11.415 17.11 14.494 1 95.54 14 GLY B O 1
ATOM 2074 N N . SER B 1 15 ? -12.763 17.208 12.707 1 96.21 15 SER B N 1
ATOM 2075 C CA . SER B 1 15 ? -13.65 16.162 13.205 1 96.21 15 SER B CA 1
ATOM 2076 C C . SER B 1 15 ? -12.912 14.835 13.35 1 96.21 15 SER B C 1
ATOM 2078 O O . SER B 1 15 ? -13.113 14.11 14.327 1 96.21 15 SER B O 1
ATOM 2080 N N . MET B 1 16 ? -12.095 14.534 12.395 1 95.5 16 MET B N 1
ATOM 2081 C CA . MET B 1 16 ? -11.339 13.285 12.403 1 95.5 16 MET B CA 1
ATOM 2082 C C . MET B 1 16 ? -10.398 13.225 13.601 1 95.5 16 MET B C 1
ATOM 2084 O O . MET B 1 16 ? -10.292 12.191 14.262 1 95.5 16 MET B O 1
ATOM 2088 N N . LEU B 1 17 ? -9.722 14.287 13.888 1 96.84 17 LEU B N 1
ATOM 2089 C CA . LEU B 1 17 ? -8.785 14.32 15.005 1 96.84 17 LEU B CA 1
ATOM 2090 C C . LEU B 1 17 ? -9.516 14.168 16.334 1 96.84 17 LEU B C 1
ATOM 2092 O O . LEU B 1 17 ? -9.047 13.461 17.229 1 96.84 17 LEU B O 1
ATOM 2096 N N . LEU B 1 18 ? -10.668 14.826 16.437 1 97.33 18 LEU B N 1
ATOM 2097 C CA . LEU B 1 18 ? -11.475 14.7 17.646 1 97.33 18 LEU B CA 1
ATOM 2098 C C . LEU B 1 18 ? -11.951 13.264 17.834 1 97.33 18 LEU B C 1
ATOM 2100 O O . LEU B 1 18 ? -11.814 12.697 18.921 1 97.33 18 LEU B O 1
ATOM 2104 N N . GLN B 1 19 ? -12.455 12.709 16.79 1 97.04 19 GLN B N 1
ATOM 2105 C CA . GLN B 1 19 ? -12.974 11.347 16.855 1 97.04 19 GLN B CA 1
ATOM 2106 C C . GLN B 1 19 ? -11.858 10.347 17.143 1 97.04 19 GLN B C 1
ATOM 2108 O O . GLN B 1 19 ? -12.043 9.41 17.923 1 97.04 19 GLN B O 1
ATOM 2113 N N . ALA B 1 20 ? -10.729 10.553 16.468 1 97.09 20 ALA B N 1
ATOM 2114 C CA . ALA B 1 20 ? -9.59 9.669 16.698 1 97.09 20 ALA B CA 1
ATOM 2115 C C . ALA B 1 20 ? -9.12 9.744 18.148 1 97.09 20 ALA B C 1
ATOM 2117 O O . ALA B 1 20 ? -8.854 8.716 18.775 1 97.09 20 ALA B O 1
ATOM 2118 N N . SER B 1 21 ? -9.018 10.979 18.639 1 96.72 21 SER B N 1
ATOM 2119 C CA . SER B 1 21 ? -8.597 11.151 20.025 1 96.72 21 SER B CA 1
ATOM 2120 C C . SER B 1 21 ? -9.544 10.437 20.983 1 96.72 21 SER B C 1
ATOM 2122 O O . SER B 1 21 ? -9.101 9.761 21.914 1 96.72 21 SER B O 1
ATOM 2124 N N . HIS B 1 22 ? -10.796 10.59 20.747 1 96.9 22 HIS B N 1
ATOM 2125 C CA . HIS B 1 22 ? -11.791 9.953 21.603 1 96.9 22 HIS B CA 1
ATOM 2126 C C . HIS B 1 22 ? -11.703 8.433 21.513 1 96.9 22 HIS B C 1
ATOM 2128 O O . HIS B 1 22 ? -11.813 7.74 22.527 1 96.9 22 HIS B O 1
ATOM 2134 N N . ARG B 1 23 ? -11.561 7.943 20.371 1 96.54 23 ARG B N 1
ATOM 2135 C CA . ARG B 1 23 ? -11.589 6.507 20.114 1 96.54 23 ARG B CA 1
ATOM 2136 C C . ARG B 1 23 ? -10.324 5.833 20.636 1 96.54 23 ARG B C 1
ATOM 2138 O O . ARG B 1 23 ? -10.39 4.755 21.23 1 96.54 23 ARG B O 1
ATOM 2145 N N . PHE B 1 24 ? -9.159 6.451 20.468 1 96.49 24 PHE B N 1
ATOM 2146 C CA . PHE B 1 24 ? -7.899 5.753 20.693 1 96.49 24 PHE B CA 1
ATOM 2147 C C . PHE B 1 24 ? -7.246 6.219 21.989 1 96.49 24 PHE B C 1
ATOM 2149 O O . PHE B 1 24 ? -6.281 5.611 22.458 1 96.49 24 PHE B O 1
ATOM 2156 N N . SER B 1 25 ? -7.735 7.309 22.526 1 94.13 25 SER B N 1
ATOM 2157 C CA . SER B 1 25 ? -7.277 7.76 23.835 1 94.13 25 SER B CA 1
ATOM 2158 C C . SER B 1 25 ? -8.436 8.281 24.677 1 94.13 25 SER B C 1
ATOM 2160 O O . SER B 1 25 ? -8.401 9.416 25.158 1 94.13 25 SER B O 1
ATOM 2162 N N . PRO B 1 26 ? -9.367 7.466 24.93 1 92.98 26 PRO B N 1
ATOM 2163 C CA . PRO B 1 26 ? -10.556 7.92 25.655 1 92.98 26 PRO B CA 1
ATOM 2164 C C . PRO B 1 26 ? -10.234 8.425 27.059 1 92.98 26 PRO B C 1
ATOM 2166 O O . PRO B 1 26 ? -9.527 7.753 27.814 1 92.98 26 PRO B O 1
ATOM 2169 N N . GLY B 1 27 ? -10.738 9.594 27.357 1 92.2 27 GLY B N 1
ATOM 2170 C CA . GLY B 1 27 ? -10.684 10.123 28.711 1 92.2 27 GLY B CA 1
ATOM 2171 C C . GLY B 1 27 ? -9.335 10.719 29.066 1 92.2 27 GLY B C 1
ATOM 2172 O O . GLY B 1 27 ? -9.154 11.249 30.164 1 92.2 27 GLY B O 1
ATOM 2173 N N . ARG B 1 28 ? -8.417 10.651 28.156 1 94.07 28 ARG B N 1
ATOM 2174 C CA . ARG B 1 28 ? -7.079 11.147 28.462 1 94.07 28 ARG B CA 1
ATOM 2175 C C . ARG B 1 28 ? -7.049 12.671 28.473 1 94.07 28 ARG B C 1
ATOM 2177 O O . ARG B 1 28 ? -6.332 13.278 29.272 1 94.07 28 ARG B O 1
ATOM 2184 N N . PHE B 1 29 ? -7.813 13.273 27.56 1 95.55 29 PHE B N 1
ATOM 2185 C CA . PHE B 1 29 ? -7.89 14.724 27.441 1 95.55 29 PHE B CA 1
ATOM 2186 C C . PHE B 1 29 ? -9.337 15.197 27.513 1 95.55 29 PHE B C 1
ATOM 2188 O O . PHE B 1 29 ? -10.247 14.5 27.059 1 95.55 29 PHE B O 1
ATOM 2195 N N . GLN B 1 30 ? -9.486 16.323 28.152 1 96.77 30 GLN B N 1
ATOM 2196 C CA . GLN B 1 30 ? -10.754 17.021 27.967 1 96.77 30 GLN B CA 1
ATOM 2197 C C . GLN B 1 30 ? -10.831 17.665 26.586 1 96.77 30 GLN B C 1
ATOM 2199 O O . GLN B 1 30 ? -10.001 18.509 26.242 1 96.77 30 GLN B O 1
ATOM 2204 N N . LEU B 1 31 ? -11.796 17.257 25.801 1 97.69 31 LEU B N 1
ATOM 2205 C CA . LEU B 1 31 ? -11.887 17.704 24.416 1 97.69 31 LEU B CA 1
ATOM 2206 C C . LEU B 1 31 ? -12.897 18.838 24.275 1 97.69 31 LEU B C 1
ATOM 2208 O O . LEU B 1 31 ? -13.991 18.773 24.841 1 97.69 31 LEU B O 1
ATOM 2212 N N . PHE B 1 32 ? -12.496 19.859 23.556 1 97.49 32 PHE B N 1
ATOM 2213 C CA . PHE B 1 32 ? -13.329 21.01 23.227 1 97.49 32 PHE B CA 1
ATOM 2214 C C . PHE B 1 32 ? -13.396 21.216 21.719 1 97.49 32 PHE B C 1
ATOM 2216 O O . PHE B 1 32 ? -12.429 20.942 21.006 1 97.49 32 PHE B O 1
ATOM 2223 N N . ALA B 1 33 ? -14.536 21.687 21.261 1 97.95 33 ALA B N 1
ATOM 2224 C CA . ALA B 1 33 ? -14.677 21.949 19.831 1 97.95 33 ALA B CA 1
ATOM 2225 C C . ALA B 1 33 ? -15.469 23.229 19.584 1 97.95 33 ALA B C 1
ATOM 2227 O O . ALA B 1 33 ? -16.422 23.527 20.308 1 97.95 33 ALA B O 1
ATOM 2228 N N . SER B 1 34 ? -15.055 23.983 18.651 1 96.86 34 SER B N 1
ATOM 2229 C CA . SER B 1 34 ? -15.779 25.134 18.121 1 96.86 34 SER B CA 1
ATOM 2230 C C . SER B 1 34 ? -15.938 25.037 16.607 1 96.86 34 SER B C 1
ATOM 2232 O O . SER B 1 34 ? -14.982 24.719 15.897 1 96.86 34 SER B O 1
ATOM 2234 N N . GLY B 1 35 ? -17.095 25.247 16.093 1 94.04 35 GLY B N 1
ATOM 2235 C CA . GLY B 1 35 ? -17.411 25.162 14.676 1 94.04 35 GLY B CA 1
ATOM 2236 C C . GLY B 1 35 ? -18.881 25.392 14.378 1 94.04 35 GLY B C 1
ATOM 2237 O O . GLY B 1 35 ? -19.611 25.936 15.209 1 94.04 35 GLY B O 1
ATOM 2238 N N . ARG B 1 36 ? -19.268 25.029 13.149 1 93.11 36 ARG B N 1
ATOM 2239 C CA . ARG B 1 36 ? -20.67 25.148 12.76 1 93.11 36 ARG B CA 1
ATOM 2240 C C . ARG B 1 36 ? -21.516 24.07 13.429 1 93.11 36 ARG B C 1
ATOM 2242 O O . ARG B 1 36 ? -21.052 22.946 13.633 1 93.11 36 ARG B O 1
ATOM 2249 N N . GLN B 1 37 ? -22.69 24.46 13.694 1 92.75 37 GLN B N 1
ATOM 2250 C CA . GLN B 1 37 ? -23.596 23.538 14.371 1 92.75 37 GLN B CA 1
ATOM 2251 C C . GLN B 1 37 ? -23.773 22.252 13.569 1 92.75 37 GLN B C 1
ATOM 2253 O O . GLN B 1 37 ? -23.845 21.162 14.141 1 92.75 37 GLN B O 1
ATOM 2258 N N . SER B 1 38 ? -23.839 22.375 12.313 1 94.05 38 SER B N 1
ATOM 2259 C CA . SER B 1 38 ? -24.062 21.226 11.442 1 94.05 38 SER B CA 1
ATOM 2260 C C . SER B 1 38 ? -22.95 20.193 11.593 1 94.05 38 SER B C 1
ATOM 2262 O O . SER B 1 38 ? -23.188 18.992 11.448 1 94.05 38 SER B O 1
ATOM 2264 N N . THR B 1 39 ? -21.748 20.626 11.882 1 92.85 39 THR B N 1
ATOM 2265 C CA . THR B 1 39 ? -20.629 19.7 12.02 1 92.85 39 THR B CA 1
ATOM 2266 C C . THR B 1 39 ? -20.432 19.304 13.48 1 92.85 39 THR B C 1
ATOM 2268 O O . THR B 1 39 ? -19.908 18.226 13.77 1 92.85 39 THR B O 1
ATOM 2271 N N . LEU B 1 40 ? -20.934 20.125 14.394 1 94.71 40 LEU B N 1
ATOM 2272 C CA . LEU B 1 40 ? -20.753 19.863 15.818 1 94.71 40 LEU B CA 1
ATOM 2273 C C . LEU B 1 40 ? -21.764 18.835 16.314 1 94.71 40 LEU B C 1
ATOM 2275 O O . LEU B 1 40 ? -21.453 18.025 17.19 1 94.71 40 LEU B O 1
ATOM 2279 N N . ASP B 1 41 ? -22.891 18.828 15.736 1 94.18 41 ASP B N 1
ATOM 2280 C CA . ASP B 1 41 ? -23.969 17.97 16.218 1 94.18 41 ASP B CA 1
ATOM 2281 C C . ASP B 1 41 ? -23.588 16.495 16.108 1 94.18 41 ASP B C 1
ATOM 2283 O O . ASP B 1 41 ? -23.637 15.761 17.097 1 94.18 41 ASP B O 1
ATOM 2287 N N . PRO B 1 42 ? -23.194 16.126 14.95 1 94.53 42 PRO B N 1
ATOM 2288 C CA . PRO B 1 42 ? -22.787 14.722 14.847 1 94.53 42 PRO B CA 1
ATOM 2289 C C . PRO B 1 42 ? -21.631 14.373 15.781 1 94.53 42 PRO B C 1
ATOM 2291 O O . PRO B 1 42 ? -21.538 13.239 16.257 1 94.53 42 PRO B O 1
ATOM 2294 N N . LEU B 1 43 ? -20.766 15.296 16.02 1 96.28 43 LEU B N 1
ATOM 2295 C CA . LEU B 1 43 ? -19.622 15.052 16.892 1 96.28 43 LEU B CA 1
ATOM 2296 C C . LEU B 1 43 ? -20.071 14.859 18.336 1 96.28 43 LEU B C 1
ATOM 2298 O O . LEU B 1 43 ? -19.523 14.019 19.054 1 96.28 43 LEU B O 1
ATOM 2302 N N . LYS B 1 44 ? -21.002 15.654 18.759 1 94.72 44 LYS B N 1
ATOM 2303 C CA . LYS B 1 44 ? -21.55 15.53 20.106 1 94.72 44 LYS B CA 1
ATOM 2304 C C . LYS B 1 44 ? -22.182 14.157 20.319 1 94.72 44 LYS B C 1
ATOM 2306 O O . LYS B 1 44 ? -22.122 13.604 21.419 1 94.72 44 LYS B O 1
ATOM 2311 N N . ASP B 1 45 ? -22.749 13.65 19.28 1 94.46 45 ASP B N 1
ATOM 2312 C CA . ASP B 1 45 ? -23.362 12.326 19.341 1 94.46 45 ASP B CA 1
ATOM 2313 C C . ASP B 1 45 ? -22.3 11.232 19.42 1 94.46 45 ASP B C 1
ATOM 2315 O O . ASP B 1 45 ? -22.498 10.215 20.087 1 94.46 45 ASP B O 1
ATOM 2319 N N . ALA B 1 46 ? -21.222 11.499 18.804 1 93.72 46 ALA B N 1
ATOM 2320 C CA . ALA B 1 46 ? -20.192 10.474 18.656 1 93.72 46 ALA B CA 1
ATOM 2321 C C . ALA B 1 46 ? -19.219 10.501 19.831 1 93.72 46 AL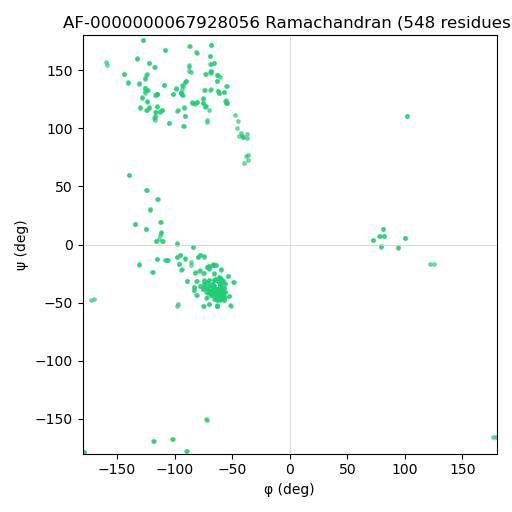A B C 1
ATOM 2323 O O . ALA B 1 46 ? -18.603 9.484 20.158 1 93.72 46 ALA B O 1
ATOM 2324 N N . ILE B 1 47 ? -18.975 11.662 20.423 1 95.87 47 ILE B N 1
ATOM 2325 C CA . ILE B 1 47 ? -17.977 11.84 21.472 1 95.87 47 ILE B CA 1
ATOM 2326 C C . ILE B 1 47 ? -18.663 12.262 22.77 1 95.87 47 ILE B C 1
ATOM 2328 O O . ILE B 1 47 ? -19.062 13.419 22.921 1 95.87 47 ILE B O 1
ATOM 2332 N N . ALA B 1 48 ? -18.546 11.348 23.659 1 90.11 48 ALA B N 1
ATOM 2333 C CA . ALA B 1 48 ? -19.142 11.647 24.958 1 90.11 48 ALA B CA 1
ATOM 2334 C C . ALA B 1 48 ? -18.374 12.756 25.672 1 90.11 48 ALA B C 1
ATOM 2336 O O . ALA B 1 48 ? -17.142 12.795 25.626 1 90.11 48 ALA B O 1
ATOM 2337 N N . ASP B 1 49 ? -19.026 13.778 26.246 1 91.41 49 ASP B N 1
ATOM 2338 C CA . ASP B 1 49 ? -18.469 14.819 27.105 1 91.41 49 ASP B CA 1
ATOM 2339 C C . ASP B 1 49 ? -17.731 15.873 26.283 1 91.41 49 ASP B C 1
ATOM 2341 O O . ASP B 1 49 ? -16.934 16.643 26.823 1 91.41 49 ASP B O 1
ATOM 2345 N N . LEU B 1 50 ? -17.881 15.719 24.965 1 96.96 50 LEU B N 1
ATOM 2346 C CA . LEU B 1 50 ? -17.332 16.798 24.151 1 96.96 50 LEU B CA 1
ATOM 2347 C C . LEU B 1 50 ? -17.919 18.143 24.565 1 96.96 50 LEU B C 1
ATOM 2349 O O . LEU B 1 50 ? -19.14 18.311 24.59 1 96.96 50 LEU B O 1
ATOM 2353 N N . ARG B 1 51 ? -17.099 19.07 24.942 1 97.11 51 ARG B N 1
ATOM 2354 C CA . ARG B 1 51 ? -17.532 20.423 25.274 1 97.11 51 ARG B CA 1
ATOM 2355 C C . ARG B 1 51 ? -17.441 21.341 24.059 1 97.11 51 ARG B C 1
ATOM 2357 O O . ARG B 1 51 ? -16.487 21.259 23.283 1 97.11 51 ARG B O 1
ATOM 2364 N N . THR B 1 52 ? -18.47 22.121 23.91 1 97.02 52 THR B N 1
ATOM 2365 C CA . THR B 1 52 ? -18.497 23.028 22.767 1 97.02 52 THR B CA 1
ATOM 2366 C C . THR B 1 52 ? -18.637 24.476 23.228 1 97.02 52 THR B C 1
ATOM 2368 O O . THR B 1 52 ? -19.035 24.735 24.365 1 97.02 52 THR B O 1
ATOM 2371 N N . GLY B 1 53 ? -18.223 25.406 22.447 1 95.82 53 GLY B N 1
ATOM 2372 C CA . GLY B 1 53 ? -18.28 26.831 22.729 1 95.82 53 GLY B CA 1
ATOM 2373 C C . GLY B 1 53 ? -17.731 27.685 21.601 1 95.82 53 GLY B C 1
ATOM 2374 O O . GLY B 1 53 ? -17.391 27.169 20.534 1 95.82 53 GLY B O 1
ATOM 2375 N N . SER B 1 54 ? -17.748 28.943 21.857 1 96.26 54 SER B N 1
ATOM 2376 C CA . SER B 1 54 ? -17.131 29.838 20.883 1 96.26 54 SER B CA 1
ATOM 2377 C C . SER B 1 54 ? -15.616 29.666 20.856 1 96.26 54 SER B C 1
ATOM 2379 O O . SER B 1 54 ? -15.032 29.113 21.79 1 96.26 54 SER B O 1
ATOM 2381 N N . ALA B 1 55 ? -15.018 30.139 19.809 1 96.14 55 ALA B N 1
ATOM 2382 C CA . ALA B 1 55 ? -13.568 30.038 19.665 1 96.14 55 ALA B CA 1
ATOM 2383 C C . ALA B 1 55 ? -12.853 30.717 20.829 1 96.14 55 ALA B C 1
ATOM 2385 O O . ALA B 1 55 ? -11.87 30.189 21.356 1 96.14 55 ALA B O 1
ATOM 2386 N N . GLY B 1 56 ? -13.376 31.816 21.203 1 95.46 56 GLY B N 1
ATOM 2387 C CA . GLY B 1 56 ? -12.781 32.554 22.306 1 95.46 56 GLY B CA 1
ATOM 2388 C C . GLY B 1 56 ? -12.901 31.836 23.637 1 95.46 56 GLY B C 1
ATOM 2389 O O . GLY B 1 56 ? -11.951 31.808 24.421 1 95.46 56 GLY B O 1
ATOM 2390 N N . GLU B 1 57 ? -14.023 31.292 23.898 1 95.76 57 GLU B N 1
ATOM 2391 C CA . GLU B 1 57 ? -14.273 30.579 25.147 1 95.76 57 GLU B CA 1
ATOM 2392 C C . GLU B 1 57 ? -13.345 29.376 25.291 1 95.76 57 GLU B C 1
ATOM 2394 O O . GLU B 1 57 ? -12.765 29.157 26.357 1 95.76 57 GLU B O 1
ATOM 2399 N N . ILE B 1 58 ? -13.167 28.68 24.244 1 95.76 58 ILE B N 1
ATOM 2400 C CA . ILE B 1 58 ? -12.377 27.458 24.34 1 95.76 58 ILE B CA 1
ATOM 2401 C C . ILE B 1 58 ? -10.89 27.805 24.37 1 95.76 58 ILE B C 1
ATOM 2403 O O . ILE B 1 58 ? -10.103 27.131 25.038 1 95.76 58 ILE B O 1
ATOM 2407 N N . ALA B 1 59 ? -10.567 28.832 23.621 1 95.34 59 ALA B N 1
ATOM 2408 C CA . ALA B 1 59 ? -9.183 29.297 23.644 1 95.34 59 ALA B CA 1
ATOM 2409 C C . ALA B 1 59 ? -8.755 29.677 25.058 1 95.34 59 ALA B C 1
ATOM 2411 O O . ALA B 1 59 ? -7.601 29.471 25.441 1 95.34 59 ALA B O 1
ATOM 2412 N N . ALA B 1 60 ? -9.695 30.15 25.839 1 95.63 60 ALA B N 1
ATOM 2413 C CA . ALA B 1 60 ? -9.414 30.603 27.199 1 95.63 60 ALA B CA 1
ATOM 2414 C C . ALA B 1 60 ? -9.319 29.423 28.162 1 95.63 60 ALA B C 1
ATOM 2416 O O . ALA B 1 60 ? -8.786 29.556 29.266 1 95.63 60 ALA B O 1
ATOM 2417 N N . ALA B 1 61 ? -9.699 28.285 27.719 1 95.54 61 ALA B N 1
ATOM 2418 C CA . ALA B 1 61 ? -9.865 27.181 28.66 1 95.54 61 ALA B CA 1
ATOM 2419 C C . ALA B 1 61 ? -8.873 26.059 28.37 1 95.54 61 ALA B C 1
ATOM 2421 O O . ALA B 1 61 ? -8.658 25.179 29.208 1 95.54 61 ALA B O 1
ATOM 2422 N N . CYS B 1 62 ? -8.217 26.067 27.286 1 97.66 62 CYS B N 1
ATOM 2423 C CA . CYS B 1 62 ? -7.516 24.863 26.852 1 97.66 62 CYS B CA 1
ATOM 2424 C C . CYS B 1 62 ? -6.013 25.103 26.778 1 97.66 62 CYS B C 1
ATOM 2426 O O . CYS B 1 62 ? -5.572 26.22 26.502 1 97.66 62 CYS B O 1
ATOM 2428 N N . ASP B 1 63 ? -5.272 24.011 26.958 1 97.75 63 ASP B N 1
ATOM 2429 C CA . ASP B 1 63 ? -3.813 24.037 26.928 1 97.75 63 ASP B CA 1
ATOM 2430 C C . ASP B 1 63 ? -3.293 23.962 25.494 1 97.75 63 ASP B C 1
ATOM 2432 O O . ASP B 1 63 ? -2.226 24.499 25.186 1 97.75 63 ASP B O 1
ATOM 2436 N N . LEU B 1 64 ? -3.956 23.225 24.711 1 98.19 64 LEU B N 1
ATOM 2437 C CA . LEU B 1 64 ? -3.601 22.977 23.318 1 98.19 64 LEU B CA 1
ATOM 2438 C C . LEU B 1 64 ? -4.752 23.348 22.389 1 98.19 64 LEU B C 1
ATOM 2440 O O . LEU B 1 64 ? -5.873 22.862 22.558 1 98.19 64 LEU B O 1
ATOM 2444 N N . ILE B 1 65 ? -4.49 24.238 21.457 1 98.15 65 ILE B N 1
ATOM 2445 C CA . ILE B 1 65 ? -5.517 24.703 20.531 1 98.15 65 ILE B CA 1
ATOM 2446 C C . ILE B 1 65 ? -5.139 24.314 19.103 1 98.15 65 ILE B C 1
ATOM 2448 O O . ILE B 1 65 ? -4.211 24.883 18.523 1 98.15 65 ILE B O 1
ATOM 2452 N N . ILE B 1 66 ? -5.861 23.392 18.524 1 98.12 66 ILE B N 1
ATOM 2453 C CA . ILE B 1 66 ? -5.655 22.961 17.146 1 98.12 66 ILE B CA 1
ATOM 2454 C C . ILE B 1 66 ? -6.542 23.781 16.211 1 98.12 66 ILE B C 1
ATOM 2456 O O . ILE B 1 66 ? -7.77 23.745 16.319 1 98.12 66 ILE B O 1
ATOM 2460 N N . LEU B 1 67 ? -5.934 24.477 15.377 1 96.95 67 LEU B N 1
ATOM 2461 C CA . LEU B 1 67 ? -6.645 25.282 14.39 1 96.95 67 LEU B CA 1
ATOM 2462 C C . LEU B 1 67 ? -6.882 24.489 13.109 1 96.95 67 LEU B C 1
ATOM 2464 O O . LEU B 1 67 ? -5.947 24.249 12.342 1 96.95 67 LEU B O 1
ATOM 2468 N N . ALA B 1 68 ? -8.078 24.15 12.849 1 94.87 68 ALA B N 1
ATOM 2469 C CA . ALA B 1 68 ? -8.457 23.308 11.717 1 94.87 68 ALA B CA 1
ATOM 2470 C C . ALA B 1 68 ? -9.496 24.001 10.84 1 94.87 68 ALA B C 1
ATOM 2472 O O . ALA B 1 68 ? -10.509 23.4 10.476 1 94.87 68 ALA B O 1
ATOM 2473 N N . VAL B 1 69 ? -9.245 25.263 10.53 1 91.34 69 VAL B N 1
ATOM 2474 C CA . VAL B 1 69 ? -10.157 26.026 9.685 1 91.34 69 VAL B CA 1
ATOM 2475 C C . VAL B 1 69 ? -9.528 26.245 8.311 1 91.34 69 VAL B C 1
ATOM 2477 O O . VAL B 1 69 ? -8.327 26.034 8.131 1 91.34 69 VAL B O 1
ATOM 2480 N N . GLN B 1 70 ? -10.297 26.671 7.413 1 84.25 70 GLN B N 1
ATOM 2481 C CA . GLN B 1 70 ? -9.817 26.943 6.063 1 84.25 70 GLN B CA 1
ATOM 2482 C C . GLN B 1 70 ? -8.886 28.152 6.043 1 84.25 70 GLN B C 1
ATOM 2484 O O . GLN B 1 70 ? -9.035 29.07 6.852 1 84.25 70 GLN B O 1
ATOM 2489 N N . PRO B 1 71 ? -8.043 28.21 5.076 1 83.77 71 PRO B N 1
ATOM 2490 C CA . PRO B 1 71 ? -7.054 29.288 4.994 1 83.77 71 PRO B CA 1
ATOM 2491 C C . PRO B 1 71 ? -7.695 30.672 4.915 1 83.77 71 PRO B C 1
ATOM 2493 O O . PRO B 1 71 ? -7.185 31.627 5.507 1 83.77 71 PRO B O 1
ATOM 2496 N N . ALA B 1 72 ? -8.819 30.796 4.25 1 80.45 72 ALA B N 1
ATOM 2497 C CA . ALA B 1 72 ? -9.459 32.09 4.027 1 80.45 72 ALA B CA 1
ATOM 2498 C C . ALA B 1 72 ? -9.802 32.768 5.35 1 80.45 72 ALA B C 1
ATOM 2500 O O . ALA B 1 72 ? -9.768 33.996 5.453 1 80.45 72 ALA B O 1
ATOM 2501 N N . ASN B 1 73 ? -10.079 32.007 6.404 1 84.95 73 ASN B N 1
ATOM 2502 C CA . ASN B 1 73 ? -10.514 32.565 7.68 1 84.95 73 ASN B CA 1
ATOM 2503 C C . ASN B 1 73 ? -9.46 32.37 8.765 1 84.95 73 ASN B C 1
ATOM 2505 O O . ASN B 1 73 ? -9.702 32.676 9.934 1 84.95 73 ASN B O 1
ATOM 2509 N N . TYR B 1 74 ? -8.363 31.998 8.444 1 91.71 74 TYR B N 1
ATOM 2510 C CA . TYR B 1 74 ? -7.388 31.492 9.403 1 91.71 74 TYR B CA 1
ATOM 2511 C C . TYR B 1 74 ? -6.778 32.629 10.214 1 91.71 74 TYR B C 1
ATOM 2513 O O . TYR B 1 74 ? -6.828 32.618 11.446 1 91.71 74 TYR B O 1
ATOM 2521 N N . LEU B 1 75 ? -6.262 33.635 9.573 1 92.62 75 LEU B N 1
ATOM 2522 C CA . LEU B 1 75 ? -5.553 34.709 10.259 1 92.62 75 LEU B CA 1
ATOM 2523 C C . LEU B 1 75 ? -6.519 35.572 11.063 1 92.62 75 LEU B C 1
ATOM 2525 O O . LEU B 1 75 ? -6.179 36.043 12.151 1 92.62 75 LEU B O 1
ATOM 2529 N N . ALA B 1 76 ? -7.706 35.745 10.498 1 93.12 76 ALA B N 1
ATOM 2530 C CA . ALA B 1 76 ? -8.729 36.479 11.238 1 93.12 76 ALA B CA 1
ATOM 2531 C C . ALA B 1 76 ? -9.096 35.754 12.53 1 93.12 76 ALA B C 1
ATOM 2533 O O . ALA B 1 76 ? -9.298 36.388 13.569 1 93.12 76 ALA B O 1
ATOM 2534 N N . LEU B 1 77 ? -9.201 34.51 12.458 1 95.16 77 LEU B N 1
ATOM 2535 C CA . LEU B 1 77 ? -9.511 33.693 13.626 1 95.16 77 LEU B CA 1
ATOM 2536 C C . LEU B 1 77 ? -8.404 33.796 14.67 1 95.16 77 LEU B C 1
ATOM 2538 O O . LEU B 1 77 ? -8.681 33.945 15.862 1 95.16 77 LEU B O 1
ATOM 2542 N N . VAL B 1 78 ? -7.195 33.706 14.234 1 96.21 78 VAL B N 1
ATOM 2543 C CA . VAL B 1 78 ? -6.056 33.78 15.144 1 96.21 78 VAL B CA 1
ATOM 2544 C C . VAL B 1 78 ? -6.068 35.118 15.879 1 96.21 78 VAL B C 1
ATOM 2546 O O . VAL B 1 78 ? -5.897 35.164 17.1 1 96.21 78 VAL B O 1
ATOM 2549 N N . ALA B 1 79 ? -6.286 36.186 15.138 1 94.84 79 ALA B N 1
ATOM 2550 C CA . ALA B 1 79 ? -6.324 37.52 15.732 1 94.84 79 ALA B CA 1
ATOM 2551 C C . ALA B 1 79 ? -7.439 37.627 16.769 1 94.84 79 ALA B C 1
ATOM 2553 O O . ALA B 1 79 ? -7.274 38.282 17.801 1 94.84 79 ALA B O 1
ATOM 2554 N N . LYS B 1 80 ? -8.447 36.97 16.473 1 95.18 80 LYS B N 1
ATOM 2555 C CA . LYS B 1 80 ? -9.625 37.021 17.334 1 95.18 80 LYS B CA 1
ATOM 2556 C C . LYS B 1 80 ? -9.383 36.272 18.641 1 95.18 80 LYS B C 1
ATOM 2558 O O . LYS B 1 80 ? -9.815 36.718 19.707 1 95.18 80 LYS B O 1
ATOM 2563 N N . ILE B 1 81 ? -8.698 35.199 18.641 1 96.85 81 ILE B N 1
ATOM 2564 C CA . ILE B 1 81 ? -8.622 34.355 19.829 1 96.85 81 ILE B CA 1
ATOM 2565 C C . ILE B 1 81 ? -7.353 34.682 20.613 1 96.85 81 ILE B C 1
ATOM 2567 O O . ILE B 1 81 ? -7.223 34.306 21.781 1 96.85 81 ILE B O 1
ATOM 2571 N N . ALA B 1 82 ? -6.441 35.323 20.019 1 96.16 82 ALA B N 1
ATOM 2572 C CA . ALA B 1 82 ? -5.119 35.566 20.59 1 96.16 82 ALA B CA 1
ATOM 2573 C C . ALA B 1 82 ? -5.228 36.19 21.979 1 96.16 82 ALA B C 1
ATOM 2575 O O . ALA B 1 82 ? -4.582 35.733 22.924 1 96.16 82 ALA B O 1
ATOM 2576 N N . PRO B 1 83 ? -6.107 37.17 22.147 1 95.28 83 PRO B N 1
ATOM 2577 C CA . PRO B 1 83 ? -6.196 37.812 23.46 1 95.28 83 PRO B CA 1
ATOM 2578 C C . PRO B 1 83 ? -6.802 36.899 24.524 1 95.28 83 PRO B C 1
ATOM 2580 O O . PRO B 1 83 ? -6.65 37.154 25.721 1 95.28 83 PRO B O 1
ATOM 2583 N N . ALA B 1 84 ? -7.471 35.882 24.119 1 95.69 84 ALA B N 1
ATOM 2584 C CA . ALA B 1 84 ? -8.205 35.022 25.044 1 95.69 84 ALA B CA 1
ATOM 2585 C C . ALA B 1 84 ? -7.375 33.803 25.436 1 95.69 84 ALA B C 1
ATOM 2587 O O . ALA B 1 84 ? -7.733 33.073 26.363 1 95.69 84 ALA B O 1
ATOM 2588 N N . LEU B 1 85 ? -6.247 33.565 24.805 1 96.31 85 LEU B N 1
ATOM 2589 C CA . LEU B 1 85 ? -5.46 32.356 25.021 1 96.31 85 LEU B CA 1
ATOM 2590 C C . LEU B 1 85 ? -4.968 32.279 26.462 1 96.31 85 LEU B C 1
ATOM 2592 O O . LEU B 1 85 ? -4.487 33.272 27.013 1 96.31 85 LEU B O 1
ATOM 2596 N N . LYS B 1 86 ? -5.142 31.185 27.016 1 92.31 86 LYS B N 1
ATOM 2597 C CA . LYS B 1 86 ? -4.579 30.952 28.343 1 92.31 86 LYS B CA 1
ATOM 2598 C C . LYS B 1 86 ? -3.056 31.049 28.318 1 92.31 86 LYS B C 1
ATOM 2600 O O . LYS B 1 86 ? -2.42 30.672 27.331 1 92.31 86 LYS B O 1
ATOM 2605 N N . PRO B 1 87 ? -2.481 31.573 29.451 1 90.68 87 PRO B N 1
ATOM 2606 C CA . PRO B 1 87 ? -1.018 31.614 29.498 1 90.68 87 PRO B CA 1
ATOM 2607 C C . PRO B 1 87 ? -0.382 30.241 29.289 1 90.68 87 PRO B C 1
ATOM 2609 O O . PRO B 1 87 ? -0.776 29.269 29.938 1 90.68 87 PRO B O 1
ATOM 2612 N N . GLY B 1 88 ? 0.465 30.173 28.312 1 92.01 88 GLY B N 1
ATOM 2613 C CA . GLY B 1 88 ? 1.189 28.934 28.077 1 92.01 88 GLY B CA 1
ATOM 2614 C C . GLY B 1 88 ? 0.523 28.039 27.05 1 92.01 88 GLY B C 1
ATOM 2615 O O . GLY B 1 88 ? 1.056 26.984 26.699 1 92.01 88 GLY B O 1
ATOM 2616 N N . ALA B 1 89 ? -0.626 28.482 26.558 1 96.27 89 ALA B N 1
ATOM 2617 C CA . ALA B 1 89 ? -1.335 27.688 25.557 1 96.27 89 ALA B CA 1
ATOM 2618 C C . ALA B 1 89 ? -0.513 27.558 24.278 1 96.27 89 ALA B C 1
ATOM 2620 O O . ALA B 1 89 ? 0.151 28.509 23.86 1 96.27 89 ALA B O 1
ATOM 2621 N N . VAL B 1 90 ? -0.556 26.387 23.697 1 97.51 90 VAL B N 1
ATOM 2622 C CA . VAL B 1 90 ? 0.136 26.119 22.441 1 97.51 90 VAL B CA 1
ATOM 2623 C C . VAL B 1 90 ? -0.861 26.15 21.285 1 97.51 90 VAL B C 1
ATOM 2625 O O . VAL B 1 90 ? -1.922 25.525 21.354 1 97.51 90 VAL B O 1
ATOM 2628 N N . LEU B 1 91 ? -0.535 26.894 20.261 1 97.73 91 LEU B N 1
ATOM 2629 C CA . LEU B 1 91 ? -1.313 26.891 19.028 1 97.73 91 LEU B CA 1
ATOM 2630 C C . LEU B 1 91 ? -0.745 25.888 18.029 1 97.73 91 LEU B C 1
ATOM 2632 O O . LEU B 1 91 ? 0.459 25.885 17.763 1 97.73 91 LEU B O 1
ATOM 2636 N N . VAL B 1 92 ? -1.61 25.06 17.53 1 97.84 92 VAL B N 1
ATOM 2637 C CA . VAL B 1 92 ? -1.195 24.052 16.56 1 97.84 92 VAL B CA 1
ATOM 2638 C C . VAL B 1 92 ? -1.861 24.325 15.213 1 97.84 92 VAL B C 1
ATOM 2640 O O . VAL B 1 92 ? -3.089 24.314 15.107 1 97.84 92 VAL B O 1
ATOM 2643 N N . SER B 1 93 ? -1.075 24.564 14.267 1 96.37 93 SER B N 1
ATOM 2644 C CA . SER B 1 93 ? -1.576 24.724 12.906 1 96.37 93 SER B CA 1
ATOM 2645 C C . SER B 1 93 ? -1.515 23.408 12.136 1 96.37 93 SER B C 1
ATOM 2647 O O . SER B 1 93 ? -0.472 22.752 12.1 1 96.37 93 SER B O 1
ATOM 2649 N N . ILE B 1 94 ? -2.591 23.013 11.497 1 93.96 94 ILE B N 1
ATOM 2650 C CA . ILE B 1 94 ? -2.569 21.8 10.687 1 93.96 94 ILE B CA 1
ATOM 2651 C C . ILE B 1 94 ? -2.812 22.154 9.222 1 93.96 94 ILE B C 1
ATOM 2653 O O . ILE B 1 94 ? -2.995 21.267 8.385 1 93.96 94 ILE B O 1
ATOM 2657 N N . THR B 1 95 ? -2.935 23.401 8.92 1 83.82 95 THR B N 1
ATOM 2658 C CA . THR B 1 95 ? -3.29 23.854 7.58 1 83.82 95 THR B CA 1
ATOM 2659 C C . THR B 1 95 ? -2.04 24.075 6.733 1 83.82 95 THR B C 1
ATOM 2661 O O . THR B 1 95 ? -1.006 24.51 7.245 1 83.82 95 THR B O 1
ATOM 2664 N N . ASN B 1 96 ? -2.344 23.633 5.52 1 78.77 96 ASN B N 1
ATOM 2665 C CA . ASN B 1 96 ? -1.349 24.016 4.524 1 78.77 96 ASN B CA 1
ATOM 2666 C C . ASN B 1 96 ? -1.738 25.309 3.813 1 78.77 96 ASN B C 1
ATOM 2668 O O . ASN B 1 96 ? -2.906 25.701 3.821 1 78.77 96 ASN B O 1
ATOM 2672 N N . GLY B 1 97 ? -0.833 26.283 3.707 1 79.48 97 GLY B N 1
ATOM 2673 C CA . GLY B 1 97 ? -1.131 27.476 2.932 1 79.48 97 GLY B CA 1
ATOM 2674 C C . GLY B 1 97 ? -0.959 28.76 3.722 1 79.48 97 GLY B C 1
ATOM 2675 O O . GLY B 1 97 ? -1.204 29.851 3.204 1 79.48 97 GLY B O 1
ATOM 2676 N N . ILE B 1 98 ? -0.923 28.582 5.012 1 86.11 98 ILE B N 1
ATOM 2677 C CA . ILE B 1 98 ? -0.644 29.756 5.833 1 86.11 98 ILE B CA 1
ATOM 2678 C C . ILE B 1 98 ? 0.73 29.616 6.483 1 86.11 98 ILE B C 1
ATOM 2680 O O . ILE B 1 98 ? 0.941 28.735 7.321 1 86.11 98 ILE B O 1
ATOM 2684 N N . PRO B 1 99 ? 1.567 30.429 6.142 1 87.98 99 PRO B N 1
ATOM 2685 C CA . PRO B 1 99 ? 2.884 30.354 6.778 1 87.98 99 PRO B CA 1
ATOM 2686 C C . PRO B 1 99 ? 2.827 30.601 8.284 1 87.98 99 PRO B C 1
ATOM 2688 O O . PRO B 1 99 ? 2.051 31.44 8.747 1 87.98 99 PRO B O 1
ATOM 2691 N N . LEU B 1 100 ? 3.684 29.918 8.998 1 90.63 100 LEU B N 1
ATOM 2692 C CA . LEU B 1 100 ? 3.717 30.05 10.45 1 90.63 100 LEU B CA 1
ATOM 2693 C C . LEU B 1 100 ? 4.079 31.474 10.859 1 90.63 100 LEU B C 1
ATOM 2695 O O . LEU B 1 100 ? 3.612 31.966 11.889 1 90.63 100 LEU B O 1
ATOM 2699 N N . GLU B 1 101 ? 4.883 32.111 10.041 1 89.8 101 GLU B N 1
ATOM 2700 C CA . GLU B 1 101 ? 5.3 33.479 10.332 1 89.8 101 GLU B CA 1
ATOM 2701 C C . GLU B 1 101 ? 4.105 34.429 10.345 1 89.8 101 GLU B C 1
ATOM 2703 O O . GLU B 1 101 ? 4.05 35.355 11.157 1 89.8 101 GLU B O 1
ATOM 2708 N N . ALA B 1 102 ? 3.211 34.192 9.455 1 91.26 102 ALA B N 1
ATOM 2709 C CA . ALA B 1 102 ? 2.008 35.019 9.401 1 91.26 102 ALA B CA 1
ATOM 2710 C C . ALA B 1 102 ? 1.155 34.829 10.651 1 91.26 102 ALA B C 1
ATOM 2712 O O . ALA B 1 102 ? 0.554 35.783 11.152 1 91.26 102 ALA B O 1
ATOM 2713 N N . ILE B 1 103 ? 1.11 33.663 11.157 1 93.61 103 ILE B N 1
ATOM 2714 C CA . ILE B 1 103 ? 0.374 33.356 12.379 1 93.61 103 ILE B CA 1
ATOM 2715 C C . ILE B 1 103 ? 1.067 34.003 13.575 1 93.61 103 ILE B C 1
ATOM 2717 O O . ILE B 1 103 ? 0.409 34.585 14.442 1 93.61 103 ILE B O 1
ATOM 2721 N N . ALA B 1 104 ? 2.375 33.965 13.567 1 94.5 104 ALA B N 1
ATOM 2722 C CA . ALA B 1 104 ? 3.183 34.471 14.674 1 94.5 104 ALA B CA 1
ATOM 2723 C C . ALA B 1 104 ? 3.038 35.984 14.812 1 94.5 104 ALA B C 1
ATOM 2725 O O . ALA B 1 104 ? 3.246 36.537 15.895 1 94.5 104 ALA B O 1
ATOM 2726 N N . GLU B 1 105 ? 2.705 36.609 13.758 1 94.07 105 GLU B N 1
ATOM 2727 C CA . GLU B 1 105 ? 2.501 38.054 13.782 1 94.07 105 GLU B CA 1
ATOM 2728 C C . GLU B 1 105 ? 1.217 38.418 14.523 1 94.07 105 GLU B C 1
ATOM 2730 O O . GLU B 1 105 ? 1.058 39.552 14.979 1 94.07 105 GLU B O 1
ATOM 2735 N N . ARG B 1 106 ? 0.336 37.465 14.661 1 94.26 106 ARG B N 1
ATOM 2736 C CA . ARG B 1 106 ? -0.984 37.763 15.206 1 94.26 106 ARG B CA 1
ATOM 2737 C C . ARG B 1 106 ? -1.132 37.206 16.618 1 94.26 106 ARG B C 1
ATOM 2739 O O . ARG B 1 106 ? -2.061 37.571 17.341 1 94.26 106 ARG B O 1
ATOM 2746 N N . SER B 1 107 ? -0.238 36.37 16.998 1 95.07 107 SER B N 1
ATOM 2747 C CA . SER B 1 107 ? -0.29 35.754 18.32 1 95.07 107 SER B CA 1
ATOM 2748 C C . SER B 1 107 ? 1.109 35.557 18.894 1 95.07 107 SER B C 1
ATOM 2750 O O . SER B 1 107 ? 2.043 35.218 18.164 1 95.07 107 SER B O 1
ATOM 2752 N N . ARG B 1 108 ? 1.265 35.67 20.18 1 94.85 108 ARG B N 1
ATOM 2753 C CA . ARG B 1 108 ? 2.546 35.484 20.854 1 94.85 108 ARG B CA 1
ATOM 2754 C C . ARG B 1 108 ? 2.661 34.079 21.434 1 94.85 108 ARG B C 1
ATOM 2756 O O . ARG B 1 108 ? 3.662 33.744 22.07 1 94.85 108 ARG B O 1
ATOM 2763 N N . ALA B 1 109 ? 1.659 33.286 21.227 1 96.57 109 ALA B N 1
ATOM 2764 C CA . ALA B 1 109 ? 1.669 31.917 21.737 1 96.57 109 ALA B CA 1
ATOM 2765 C C . ALA B 1 109 ? 2.698 31.065 20.999 1 96.57 109 ALA B C 1
ATOM 2767 O O . ALA B 1 109 ? 2.999 31.317 19.83 1 96.57 109 ALA B O 1
ATOM 2768 N N . PRO B 1 110 ? 3.306 30.07 21.699 1 97.43 110 PRO B N 1
ATOM 2769 C CA . PRO B 1 110 ? 4.11 29.086 20.969 1 97.43 110 PRO B CA 1
ATOM 2770 C C . PRO B 1 110 ? 3.331 28.403 19.847 1 97.43 110 PRO B C 1
ATOM 2772 O O . PRO B 1 110 ? 2.166 28.042 20.032 1 97.43 110 PRO B O 1
ATOM 2775 N N . LEU B 1 111 ? 4.002 28.274 18.694 1 97.31 111 LEU B N 1
ATOM 2776 C CA . LEU B 1 111 ? 3.349 27.716 17.514 1 97.31 111 LEU B CA 1
ATOM 2777 C C . LEU B 1 111 ? 3.991 26.392 17.112 1 97.31 111 LEU B C 1
ATOM 2779 O O . LEU B 1 111 ? 5.218 26.289 17.041 1 97.31 111 LEU B O 1
ATOM 2783 N N . VAL B 1 112 ? 3.207 25.383 16.919 1 97.49 112 VAL B N 1
ATOM 2784 C CA . VAL B 1 112 ? 3.639 24.096 16.384 1 97.49 112 VAL B CA 1
ATOM 2785 C C . VAL B 1 112 ? 2.822 23.752 15.14 1 97.49 112 VAL B C 1
ATOM 2787 O O . VAL B 1 112 ? 1.61 23.979 15.104 1 97.49 112 VAL B O 1
ATOM 2790 N N . LYS B 1 113 ? 3.467 23.351 14.14 1 96.95 113 LYS B N 1
ATOM 2791 C CA . LYS B 1 113 ? 2.777 22.831 12.963 1 96.95 113 LYS B CA 1
ATOM 2792 C C . LYS B 1 113 ? 2.657 21.311 13.022 1 96.95 113 LYS B C 1
ATOM 2794 O O . LYS B 1 113 ? 3.622 20.619 13.354 1 96.95 113 LYS B O 1
ATOM 2799 N N . ALA B 1 114 ? 1.516 20.814 12.806 1 96.79 114 ALA B N 1
ATOM 2800 C CA . ALA B 1 114 ? 1.254 19.381 12.696 1 96.79 114 ALA B CA 1
ATOM 2801 C C . ALA B 1 114 ? 0.45 19.065 11.438 1 96.79 114 ALA B C 1
ATOM 2803 O O . ALA B 1 114 ? -0.655 19.581 11.254 1 96.79 114 ALA B O 1
ATOM 2804 N N . VAL B 1 115 ? 1.022 18.3 10.565 1 95.63 115 VAL B N 1
ATOM 2805 C CA . VAL B 1 115 ? 0.336 17.942 9.327 1 95.63 115 VAL B CA 1
ATOM 2806 C C . VAL B 1 115 ? -0.152 16.497 9.407 1 95.63 115 VAL B C 1
ATOM 2808 O O . VAL B 1 115 ? 0.633 15.56 9.243 1 95.63 115 VAL B O 1
ATOM 2811 N N . PRO B 1 116 ? -1.391 16.305 9.601 1 96.38 116 PRO B N 1
ATOM 2812 C CA . PRO B 1 116 ? -1.942 14.95 9.675 1 96.38 116 PRO B CA 1
ATOM 2813 C C . PRO B 1 116 ? -2.309 14.387 8.303 1 96.38 116 PRO B C 1
ATOM 2815 O O . PRO B 1 116 ? -2.165 15.076 7.29 1 96.38 116 PRO B O 1
ATOM 2818 N N . ASN B 1 117 ? -2.637 13.122 8.234 1 96.35 117 ASN B N 1
ATOM 2819 C CA . ASN B 1 117 ? -3.201 12.535 7.023 1 96.35 117 ASN B CA 1
ATOM 2820 C C . ASN B 1 117 ? -4.503 11.794 7.313 1 96.35 117 ASN B C 1
ATOM 2822 O O . ASN B 1 117 ? -4.948 11.739 8.461 1 96.35 117 ASN B O 1
ATOM 2826 N N . VAL B 1 118 ? -5.114 11.324 6.342 1 97.31 118 VAL B N 1
ATOM 2827 C CA . VAL B 1 118 ? -6.483 10.828 6.432 1 97.31 118 VAL B CA 1
ATOM 2828 C C . VAL B 1 118 ? -6.497 9.478 7.147 1 97.31 118 VAL B C 1
ATOM 2830 O O . VAL B 1 118 ? -7.559 8.986 7.537 1 97.31 118 VAL B O 1
ATOM 2833 N N . ALA B 1 119 ? -5.402 8.879 7.378 1 98.24 119 ALA B N 1
ATOM 2834 C CA . ALA B 1 119 ? -5.363 7.565 8.017 1 98.24 119 ALA B CA 1
ATOM 2835 C C . ALA B 1 119 ? -5.582 7.681 9.522 1 98.24 119 ALA B C 1
ATOM 2837 O O . ALA B 1 119 ? -5.707 6.669 10.217 1 98.24 119 ALA B O 1
ATOM 2838 N N . HIS B 1 120 ? -5.595 8.892 10.093 1 97.59 120 HIS B N 1
ATOM 2839 C CA . HIS B 1 120 ? -5.972 9.096 11.487 1 97.59 120 HIS B CA 1
ATOM 2840 C C . HIS B 1 120 ? -7.334 8.477 11.785 1 97.59 120 HIS B C 1
ATOM 2842 O O . HIS B 1 120 ? -7.599 8.065 12.917 1 97.59 120 HIS B O 1
ATOM 2848 N N . ALA B 1 121 ? -8.126 8.407 10.752 1 95.45 121 ALA B N 1
ATOM 2849 C CA . ALA B 1 121 ? -9.476 7.865 10.891 1 95.45 121 ALA B CA 1
ATOM 2850 C C . ALA B 1 121 ? -9.439 6.423 11.389 1 95.45 121 ALA B C 1
ATOM 2852 O O . ALA B 1 121 ? -10.406 5.94 11.982 1 95.45 121 ALA B O 1
ATOM 2853 N N . VAL B 1 122 ? -8.288 5.742 11.199 1 97.36 122 VAL B N 1
ATOM 2854 C CA . VAL B 1 122 ? -8.248 4.325 11.545 1 97.36 122 VAL B CA 1
ATOM 2855 C C . VAL B 1 122 ? -7.109 4.064 12.528 1 97.36 122 VAL B C 1
ATOM 2857 O O . VAL B 1 122 ? -6.663 2.925 12.684 1 97.36 122 VAL B O 1
ATOM 2860 N N . GLY B 1 123 ? -6.581 5.139 13.071 1 97.41 123 GLY B N 1
ATOM 2861 C CA . GLY B 1 123 ? -5.574 5.003 14.112 1 97.41 123 GLY B CA 1
ATOM 2862 C C . GLY B 1 123 ? -4.186 4.726 13.567 1 97.41 123 GLY B C 1
ATOM 2863 O O . GLY B 1 123 ? -3.302 4.283 14.303 1 97.41 123 GLY B O 1
ATOM 2864 N N . ARG B 1 124 ? -4.011 4.904 12.272 1 97.49 124 ARG B N 1
ATOM 2865 C CA . ARG B 1 124 ? -2.725 4.673 11.621 1 97.49 124 ARG B CA 1
ATOM 2866 C C . ARG B 1 124 ? -2.226 5.937 10.929 1 97.49 124 ARG B C 1
ATOM 2868 O O . ARG B 1 124 ? -1.602 5.866 9.869 1 97.49 124 ARG B O 1
ATOM 2875 N N . GLY B 1 125 ? -2.593 7.039 11.471 1 97.88 125 GLY B N 1
ATOM 2876 C CA . GLY B 1 125 ? -2.188 8.315 10.903 1 97.88 125 GLY B CA 1
ATOM 2877 C C . GLY B 1 125 ? -0.691 8.552 10.974 1 97.88 125 GLY B C 1
ATOM 2878 O O . GLY B 1 125 ? 0.012 7.885 11.736 1 97.88 125 GLY B O 1
ATOM 2879 N N . ILE B 1 126 ? -0.216 9.383 10.105 1 98.26 126 ILE B N 1
ATOM 2880 C CA . ILE B 1 126 ? 1.123 9.958 10.166 1 98.26 126 ILE B CA 1
ATOM 2881 C C . ILE B 1 126 ? 1.027 11.473 10.339 1 98.26 126 ILE B C 1
ATOM 2883 O O . ILE B 1 126 ? 0.29 12.141 9.611 1 98.26 126 ILE B O 1
ATOM 2887 N N . SER B 1 127 ? 1.715 11.967 11.309 1 97.67 127 SER B N 1
ATOM 2888 C CA . SER B 1 127 ? 1.702 13.407 11.544 1 97.67 127 SER B CA 1
ATOM 2889 C C . SER B 1 127 ? 3.11 13.99 11.482 1 97.67 127 SER B C 1
ATOM 2891 O O . SER B 1 127 ? 3.975 13.624 12.281 1 97.67 127 SER B O 1
ATOM 2893 N N . LEU B 1 128 ? 3.313 14.847 10.562 1 97.1 128 LEU B N 1
ATOM 2894 C CA . LEU B 1 128 ? 4.557 15.609 10.543 1 97.1 128 LEU B CA 1
ATOM 2895 C C . LEU B 1 128 ? 4.497 16.773 11.526 1 97.1 128 LEU B C 1
ATOM 2897 O O . LEU B 1 128 ? 3.59 17.605 11.454 1 97.1 128 LEU B O 1
ATOM 2901 N N . VAL B 1 129 ? 5.421 16.808 12.451 1 97.59 129 VAL B N 1
ATOM 2902 C CA . VAL B 1 129 ? 5.413 17.837 13.486 1 97.59 129 VAL B CA 1
ATOM 2903 C C . VAL B 1 129 ? 6.645 18.727 13.34 1 97.59 129 VAL B C 1
ATOM 2905 O O . VAL B 1 129 ? 7.764 18.229 13.198 1 97.59 129 VAL B O 1
ATOM 2908 N N . MET B 1 130 ? 6.413 19.973 13.329 1 95.54 130 MET B N 1
ATOM 2909 C CA . MET B 1 130 ? 7.478 20.959 13.162 1 95.54 130 MET B CA 1
ATOM 2910 C C . MET B 1 130 ? 7.377 22.052 14.22 1 95.54 130 MET B C 1
ATOM 2912 O O . MET B 1 130 ? 6.28 22.516 14.537 1 95.54 130 MET B O 1
ATOM 2916 N N . SER B 1 131 ? 8.507 22.436 14.743 1 96.53 131 SER B N 1
ATOM 2917 C CA . SER B 1 131 ? 8.558 23.549 15.686 1 96.53 131 SER B CA 1
ATOM 2918 C C . SER B 1 131 ? 8.406 24.887 14.97 1 96.53 131 SER B C 1
ATOM 2920 O O . SER B 1 131 ? 9.113 25.162 13.999 1 96.53 131 SER B O 1
ATOM 2922 N N . GLY B 1 132 ? 7.461 25.668 15.391 1 95.73 132 GLY B N 1
ATOM 2923 C CA . GLY B 1 132 ? 7.294 27.018 14.875 1 95.73 132 GLY B CA 1
ATOM 2924 C C . GLY B 1 132 ? 7.83 28.084 15.812 1 95.73 132 GLY B C 1
ATOM 2925 O O . GLY B 1 132 ? 8.594 27.783 16.731 1 95.73 132 GLY B O 1
ATOM 2926 N N . PRO B 1 133 ? 7.476 29.314 15.531 1 96.01 133 PRO B N 1
ATOM 2927 C CA . PRO B 1 133 ? 7.946 30.427 16.359 1 96.01 133 PRO B CA 1
ATOM 2928 C C . PRO B 1 133 ? 7.565 30.271 17.83 1 96.01 133 PRO B C 1
ATOM 2930 O O . PRO B 1 133 ? 6.458 29.822 18.14 1 96.01 133 PRO B O 1
ATOM 2933 N N . ARG B 1 134 ? 8.566 30.462 18.771 1 96.66 134 ARG B N 1
ATOM 2934 C CA . ARG B 1 134 ? 8.401 30.524 20.22 1 96.66 134 ARG B CA 1
ATOM 2935 C C . ARG B 1 134 ? 8.093 29.146 20.796 1 96.66 134 ARG B C 1
ATOM 2937 O O . ARG B 1 134 ? 7.741 29.023 21.971 1 96.66 134 ARG B O 1
ATOM 2944 N N . ALA B 1 135 ? 8.103 28.126 19.952 1 96.8 135 ALA B N 1
ATOM 2945 C CA . ALA B 1 135 ? 7.898 26.765 20.442 1 96.8 135 ALA B CA 1
ATOM 2946 C C . ALA B 1 135 ? 9.227 26.103 20.793 1 96.8 135 ALA B C 1
ATOM 2948 O O . ALA B 1 135 ? 10.218 26.268 20.078 1 96.8 135 ALA B O 1
ATOM 2949 N N . ASP B 1 136 ? 9.24 25.372 21.871 1 96.1 136 ASP B N 1
ATOM 2950 C CA . ASP B 1 136 ? 10.4 24.577 22.262 1 96.1 136 ASP B CA 1
ATOM 2951 C C . ASP B 1 136 ? 10.058 23.089 22.301 1 96.1 136 ASP B C 1
ATOM 2953 O O . ASP B 1 136 ? 9.016 22.673 21.791 1 96.1 136 ASP B O 1
ATOM 2957 N N . THR B 1 137 ? 10.964 22.325 22.853 1 96.55 137 THR B N 1
ATOM 2958 C CA . THR B 1 137 ? 10.826 20.873 22.833 1 96.55 137 THR B CA 1
ATOM 2959 C C . THR B 1 137 ? 9.625 20.432 23.664 1 96.55 137 THR B C 1
ATOM 2961 O O . THR B 1 137 ? 8.994 19.417 23.363 1 96.55 137 THR B O 1
ATOM 2964 N N . THR B 1 138 ? 9.355 21.204 24.649 1 97.08 138 THR B N 1
ATOM 2965 C CA . THR B 1 138 ? 8.214 20.872 25.495 1 97.08 138 THR B CA 1
ATOM 2966 C C . THR B 1 138 ? 6.906 21.033 24.726 1 97.08 138 THR B C 1
ATOM 2968 O O . THR B 1 138 ? 6.022 20.178 24.81 1 97.08 138 THR B O 1
ATOM 2971 N N . HIS B 1 139 ? 6.814 22.105 23.985 1 97.38 139 HIS B N 1
ATOM 2972 C CA . HIS B 1 139 ? 5.613 22.355 23.196 1 97.38 139 HIS B CA 1
ATOM 2973 C C . HIS B 1 139 ? 5.414 21.275 22.139 1 97.38 139 HIS B C 1
ATOM 2975 O O . HIS B 1 139 ? 4.313 20.739 21.992 1 97.38 139 HIS B O 1
ATOM 2981 N N . VAL B 1 140 ? 6.494 20.951 21.472 1 97.8 140 VAL B N 1
ATOM 2982 C CA . VAL B 1 140 ? 6.45 19.895 20.465 1 97.8 140 VAL B CA 1
ATOM 2983 C C . VAL B 1 140 ? 6.077 18.569 21.123 1 97.8 140 VAL B C 1
ATOM 2985 O O . VAL B 1 140 ? 5.25 17.82 20.598 1 97.8 140 VAL B O 1
ATOM 2988 N N . GLY B 1 141 ? 6.673 18.292 22.227 1 97.66 141 GLY B N 1
ATOM 2989 C CA . GLY B 1 141 ? 6.375 17.083 22.978 1 97.66 141 GLY B CA 1
ATOM 2990 C C . GLY B 1 141 ? 4.911 16.962 23.357 1 97.66 141 GLY B C 1
ATOM 2991 O O . GLY B 1 141 ? 4.346 15.866 23.333 1 97.66 141 GLY B O 1
ATOM 2992 N N . ASN B 1 142 ? 4.296 18.07 23.691 1 97.31 142 ASN B N 1
ATOM 2993 C CA . ASN B 1 142 ? 2.878 18.082 24.035 1 97.31 142 ASN B CA 1
ATOM 2994 C C . ASN B 1 142 ? 2.011 17.657 22.854 1 97.31 142 ASN B C 1
ATOM 2996 O O . ASN B 1 142 ? 1.054 16.9 23.021 1 97.31 142 ASN B O 1
ATOM 3000 N N . VAL B 1 143 ? 2.36 18.152 21.709 1 97.93 143 VAL B N 1
ATOM 3001 C CA . VAL B 1 143 ? 1.614 17.811 20.503 1 97.93 143 VAL B CA 1
ATOM 3002 C C . VAL B 1 143 ? 1.819 16.335 20.169 1 97.93 143 VAL B C 1
ATOM 3004 O O . VAL B 1 143 ? 0.86 15.623 19.858 1 97.93 143 VAL B O 1
ATOM 3007 N N . VAL B 1 144 ? 3.049 15.865 20.303 1 98.06 144 VAL B N 1
ATOM 3008 C CA . VAL B 1 144 ? 3.394 14.471 20.046 1 98.06 144 VAL B CA 1
ATOM 3009 C C . VAL B 1 144 ? 2.628 13.563 21.006 1 98.06 144 VAL B C 1
ATOM 3011 O O . VAL B 1 144 ? 2.067 12.546 20.593 1 98.06 144 VAL B O 1
ATOM 3014 N N . ASP B 1 145 ? 2.603 13.949 22.221 1 97.2 145 ASP B N 1
ATOM 3015 C CA . ASP B 1 145 ? 1.901 13.172 23.238 1 97.2 145 ASP B CA 1
ATOM 3016 C C . ASP B 1 145 ? 0.414 13.052 22.909 1 97.2 145 ASP B C 1
ATOM 3018 O O . ASP B 1 145 ? -0.183 11.988 23.087 1 97.2 145 ASP B O 1
ATOM 3022 N N . PHE B 1 146 ? -0.158 14.052 22.504 1 96.96 146 PHE B N 1
ATOM 3023 C CA . PHE B 1 146 ? -1.58 14.083 22.183 1 96.96 146 PHE B CA 1
ATOM 3024 C C . PHE B 1 146 ? -1.891 13.158 21.012 1 96.96 146 PHE B C 1
ATOM 3026 O O . PHE B 1 146 ? -2.883 12.427 21.038 1 96.96 146 PHE B O 1
ATOM 3033 N N . ILE B 1 147 ? -1.005 13.134 19.947 1 97.48 147 ILE B N 1
ATOM 3034 C CA . ILE B 1 147 ? -1.398 12.53 18.679 1 97.48 147 ILE B CA 1
ATOM 3035 C C . ILE B 1 147 ? -0.858 11.104 18.598 1 97.48 147 ILE B C 1
ATOM 3037 O O . ILE B 1 147 ? -1.279 10.321 17.742 1 97.48 147 ILE B O 1
ATOM 3041 N N . SER B 1 148 ? 0.013 10.648 19.455 1 97.65 148 SER B N 1
ATOM 3042 C CA . SER B 1 148 ? 0.75 9.391 19.385 1 97.65 148 SER B CA 1
ATOM 3043 C C . SER B 1 148 ? -0.189 8.193 19.47 1 97.65 148 SER B C 1
ATOM 3045 O O . SER B 1 148 ? 0.071 7.149 18.868 1 97.65 148 SER B O 1
ATOM 3047 N N . PRO B 1 149 ? -1.328 8.322 20.161 1 97.09 149 PRO B N 1
ATOM 3048 C CA . PRO B 1 149 ? -2.176 7.134 20.281 1 97.09 149 PRO B CA 1
ATOM 3049 C C . PRO B 1 149 ? -2.832 6.74 18.96 1 97.09 149 PRO B C 1
ATOM 3051 O O . PRO B 1 149 ? -3.285 5.603 18.806 1 97.09 149 PRO B O 1
ATOM 3054 N N . PHE B 1 150 ? -2.923 7.673 18.023 1 96.59 150 PHE B N 1
ATOM 3055 C CA . PHE B 1 150 ? -3.65 7.355 16.8 1 96.59 150 PHE B CA 1
ATOM 3056 C C . PHE B 1 150 ? -2.866 7.802 15.572 1 96.59 150 PHE B C 1
ATOM 3058 O O . PHE B 1 150 ? -3.43 7.941 14.485 1 96.59 150 PHE B O 1
ATOM 3065 N N . SER B 1 151 ? -1.589 8.041 15.789 1 96.81 151 SER B N 1
ATOM 3066 C CA . SER B 1 151 ? -0.73 8.465 14.688 1 96.81 151 SER B CA 1
ATOM 3067 C C . SER B 1 151 ? 0.74 8.21 15.004 1 96.81 151 SER B C 1
ATOM 3069 O O . SER B 1 151 ? 1.109 8.033 16.166 1 96.81 151 SER B O 1
ATOM 3071 N N . LYS B 1 152 ? 1.506 8.104 14.019 1 97.32 152 LYS B N 1
ATOM 307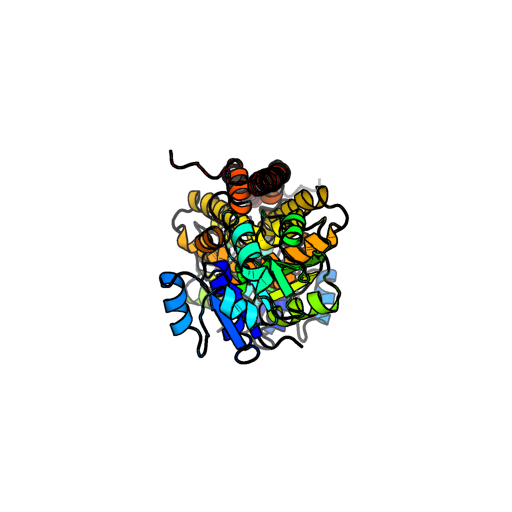2 C CA . LYS B 1 152 ? 2.959 8.176 14.144 1 97.32 152 LYS B CA 1
ATOM 3073 C C . LYS B 1 152 ? 3.459 9.603 13.936 1 97.32 152 LYS B C 1
ATOM 3075 O O . LYS B 1 152 ? 3.565 10.069 12.799 1 97.32 152 LYS B O 1
ATOM 3080 N N . PRO B 1 153 ? 3.768 10.264 15.029 1 97.92 153 PRO B N 1
ATOM 3081 C CA . PRO B 1 153 ? 4.354 11.596 14.866 1 97.92 153 PRO B CA 1
ATOM 3082 C C . PRO B 1 153 ? 5.804 11.55 14.391 1 97.92 153 PRO B C 1
ATOM 3084 O O . PRO B 1 153 ? 6.591 10.733 14.876 1 97.92 153 PRO B O 1
ATOM 3087 N N . VAL B 1 154 ? 6.138 12.3 13.449 1 96.86 154 VAL B N 1
ATOM 3088 C CA . VAL B 1 154 ? 7.504 12.436 12.953 1 96.86 154 VAL B CA 1
ATOM 3089 C C . VAL B 1 154 ? 7.925 13.904 12.994 1 96.86 154 VAL B C 1
ATOM 3091 O O . VAL B 1 154 ? 7.336 14.744 12.31 1 96.86 154 VAL B O 1
ATOM 3094 N N . VAL B 1 155 ? 8.907 14.202 13.806 1 96.06 155 VAL B N 1
ATOM 3095 C CA . VAL B 1 155 ? 9.408 15.569 13.904 1 96.06 155 VAL B CA 1
ATOM 3096 C C . VAL B 1 155 ? 10.4 15.838 12.775 1 96.06 155 VAL B C 1
ATOM 3098 O O . VAL B 1 155 ? 11.392 15.12 12.628 1 96.06 155 VAL B O 1
ATOM 3101 N N . ILE B 1 156 ? 10.108 16.815 11.978 1 93.5 156 ILE B N 1
ATOM 3102 C CA . ILE B 1 156 ? 10.981 17.135 10.854 1 93.5 156 ILE B CA 1
ATOM 3103 C C . ILE B 1 156 ? 11.234 18.64 10.809 1 93.5 156 ILE B C 1
ATOM 3105 O O . ILE B 1 156 ? 10.484 19.42 11.402 1 93.5 156 ILE B O 1
ATOM 3109 N N . PRO B 1 157 ? 12.293 19.042 10.141 1 91.01 157 PRO B N 1
ATOM 3110 C CA . PRO B 1 157 ? 12.493 20.48 9.948 1 91.01 157 PRO B CA 1
ATOM 3111 C C . PRO B 1 157 ? 11.45 21.102 9.021 1 91.01 157 PRO B C 1
ATOM 3113 O O . PRO B 1 157 ? 11.035 20.474 8.044 1 91.01 157 PRO B O 1
ATOM 3116 N N . ALA B 1 158 ? 11.143 22.349 9.261 1 88.47 158 ALA B N 1
ATOM 3117 C CA . ALA B 1 158 ? 10.123 23.063 8.498 1 88.47 158 ALA B CA 1
ATOM 3118 C C . ALA B 1 158 ? 10.506 23.155 7.023 1 88.47 158 ALA B C 1
ATOM 3120 O O . ALA B 1 158 ? 9.639 23.125 6.147 1 88.47 158 ALA B O 1
ATOM 3121 N N . ARG B 1 159 ? 11.773 23.202 6.741 1 86.53 159 ARG B N 1
ATOM 3122 C CA . ARG B 1 159 ? 12.261 23.368 5.376 1 86.53 159 ARG B CA 1
ATOM 3123 C C . ARG B 1 159 ? 11.934 22.145 4.525 1 86.53 159 ARG B C 1
ATOM 3125 O O . ARG B 1 159 ? 11.928 22.222 3.295 1 86.53 159 ARG B O 1
ATOM 3132 N N . ASP B 1 160 ? 11.608 21.002 5.149 1 90.94 160 ASP B N 1
ATOM 3133 C CA . ASP B 1 160 ? 11.331 19.779 4.402 1 90.94 160 ASP B CA 1
ATOM 3134 C C . ASP B 1 160 ? 9.86 19.386 4.517 1 90.94 160 ASP B C 1
ATOM 3136 O O . ASP B 1 160 ? 9.496 18.238 4.252 1 90.94 160 ASP B O 1
ATOM 3140 N N . ALA B 1 161 ? 9.047 20.331 4.88 1 91.87 161 ALA B N 1
ATOM 3141 C CA . ALA B 1 161 ? 7.628 20.073 5.111 1 91.87 161 ALA B CA 1
ATOM 3142 C C . ALA B 1 161 ? 6.937 19.618 3.829 1 91.87 161 ALA B C 1
ATOM 3144 O O . ALA B 1 161 ? 6.202 18.627 3.831 1 91.87 161 ALA B O 1
ATOM 3145 N N . ARG B 1 162 ? 7.228 20.251 2.696 1 93.15 162 ARG B N 1
ATOM 3146 C CA . ARG B 1 162 ? 6.481 20.002 1.467 1 93.15 162 ARG B CA 1
ATOM 3147 C C . ARG B 1 162 ? 6.788 18.615 0.912 1 93.15 162 ARG B C 1
ATOM 3149 O O . ARG B 1 162 ? 5.876 17.821 0.672 1 93.15 162 ARG B O 1
ATOM 3156 N N . PRO B 1 163 ? 8.088 18.297 0.763 1 95.37 163 PRO B N 1
ATOM 3157 C CA . PRO B 1 163 ? 8.379 16.951 0.261 1 95.37 163 PRO B CA 1
ATOM 3158 C C . PRO B 1 163 ? 7.848 15.852 1.178 1 95.37 163 PRO B C 1
ATOM 3160 O O . PRO B 1 163 ? 7.349 14.831 0.699 1 95.37 163 PRO B O 1
ATOM 3163 N N . ALA B 1 164 ? 7.905 16.039 2.486 1 95.97 164 ALA B N 1
ATOM 3164 C CA . ALA B 1 164 ? 7.423 15.039 3.436 1 95.97 164 ALA B CA 1
ATOM 3165 C C . ALA B 1 164 ? 5.901 14.932 3.394 1 95.97 164 ALA B C 1
ATOM 3167 O O . ALA B 1 164 ? 5.348 13.833 3.474 1 95.97 164 ALA B O 1
ATOM 3168 N N . THR B 1 165 ? 5.258 16.033 3.266 1 96 165 THR B N 1
ATOM 3169 C CA . THR B 1 165 ? 3.801 16.062 3.183 1 96 165 THR B CA 1
ATOM 3170 C C . THR B 1 165 ? 3.318 15.372 1.911 1 96 165 THR B C 1
ATOM 3172 O O . THR B 1 165 ? 2.285 14.699 1.918 1 96 165 THR B O 1
ATOM 3175 N N . ASN B 1 166 ? 4.063 15.572 0.829 1 97.34 166 ASN B N 1
ATOM 3176 C CA . ASN B 1 166 ? 3.736 14.888 -0.418 1 97.34 166 ASN B CA 1
ATOM 3177 C C . ASN B 1 166 ? 3.694 13.374 -0.232 1 97.34 166 ASN B C 1
ATOM 3179 O O . ASN B 1 166 ?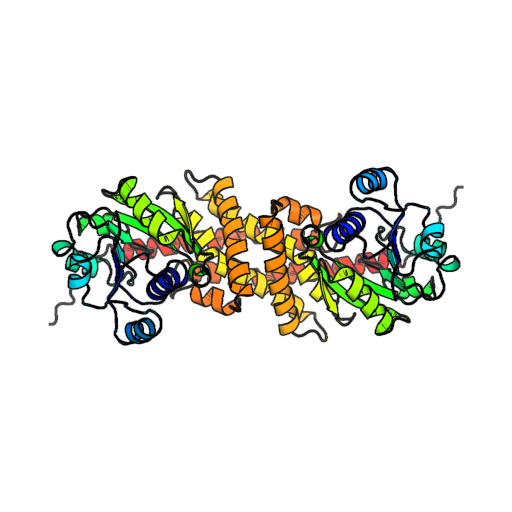 2.89 12.689 -0.866 1 97.34 166 ASN B O 1
ATOM 3183 N N . ILE B 1 167 ? 4.557 12.896 0.65 1 98.04 167 ILE B N 1
ATOM 3184 C CA . ILE B 1 167 ? 4.686 11.46 0.873 1 98.04 167 ILE B CA 1
ATOM 3185 C C . ILE B 1 167 ? 3.608 10.99 1.846 1 98.04 167 ILE B C 1
ATOM 3187 O O . ILE B 1 167 ? 3.005 9.931 1.651 1 98.04 167 ILE B O 1
ATOM 3191 N N . THR B 1 168 ? 3.29 11.755 2.876 1 97.68 168 THR B N 1
ATOM 3192 C CA . THR B 1 168 ? 2.449 11.282 3.971 1 97.68 168 THR B CA 1
ATOM 3193 C C . THR B 1 168 ? 1.001 11.719 3.769 1 97.68 168 THR B C 1
ATOM 3195 O O . THR B 1 168 ? 0.098 10.883 3.707 1 97.68 168 THR B O 1
ATOM 3198 N N . SER B 1 169 ? 0.756 12.96 3.535 1 96.32 169 SER B N 1
ATOM 3199 C CA . SER B 1 169 ? -0.604 13.479 3.431 1 96.32 169 SER B CA 1
ATOM 3200 C C . SER B 1 169 ? -1.189 13.222 2.046 1 96.32 169 SER B C 1
ATOM 3202 O O . SER B 1 169 ? -2.345 12.813 1.922 1 96.32 169 SER B O 1
ATOM 3204 N N . CYS B 1 170 ? -0.383 13.458 1 1 97.79 170 CYS B N 1
ATOM 3205 C CA . CYS B 1 170 ? -0.852 13.225 -0.362 1 97.79 170 CYS B CA 1
ATOM 3206 C C . CYS B 1 170 ? -0.719 11.754 -0.74 1 97.79 170 CYS B C 1
ATOM 3208 O O . CYS B 1 170 ? -1.394 11.281 -1.656 1 97.79 170 CYS B O 1
ATOM 3210 N N . GLY B 1 171 ? 0.194 11.078 -0.063 1 98.47 171 GLY B N 1
ATOM 3211 C CA . GLY B 1 171 ? 0.652 9.741 -0.407 1 98.47 171 GLY B CA 1
ATOM 3212 C C . GLY B 1 171 ? -0.482 8.754 -0.604 1 98.47 171 GLY B C 1
ATOM 3213 O O . GLY B 1 171 ? -0.566 8.095 -1.643 1 98.47 171 GLY B O 1
ATOM 3214 N N . PRO B 1 172 ? -1.406 8.642 0.387 1 98.69 172 PRO B N 1
ATOM 3215 C CA . PRO B 1 172 ? -2.502 7.682 0.243 1 98.69 172 PRO B CA 1
ATOM 3216 C C . PRO B 1 172 ? -3.311 7.896 -1.034 1 98.69 172 PRO B C 1
ATOM 3218 O O . PRO B 1 172 ? -3.686 6.929 -1.702 1 98.69 172 PRO B O 1
ATOM 3221 N N . ALA B 1 173 ? -3.569 9.132 -1.37 1 98.76 173 ALA B N 1
ATOM 3222 C CA . ALA B 1 173 ? -4.341 9.432 -2.573 1 98.76 173 ALA B CA 1
ATOM 3223 C C . ALA B 1 173 ? -3.56 9.066 -3.832 1 98.76 173 ALA B C 1
ATOM 3225 O O . ALA B 1 173 ? -4.125 8.526 -4.786 1 98.76 173 ALA B O 1
ATOM 3226 N N . LEU B 1 174 ? -2.281 9.398 -3.851 1 98.9 174 LEU B N 1
ATOM 3227 C CA . LEU B 1 174 ? -1.463 9.122 -5.026 1 98.9 174 LEU B CA 1
ATOM 3228 C C . LEU B 1 174 ? -1.306 7.62 -5.239 1 98.9 174 LEU B C 1
ATOM 3230 O O . LEU B 1 174 ? -1.394 7.136 -6.37 1 98.9 174 LEU B O 1
ATOM 3234 N N . LEU B 1 175 ? -1.101 6.877 -4.15 1 98.88 175 LEU B N 1
ATOM 3235 C CA . LEU B 1 175 ? -1.047 5.421 -4.218 1 98.88 175 LEU B CA 1
ATOM 3236 C C . LEU B 1 175 ? -2.37 4.85 -4.717 1 98.88 175 LEU B C 1
ATOM 3238 O O . LEU B 1 175 ? -2.384 3.921 -5.528 1 98.88 175 LEU B O 1
ATOM 3242 N N . SER B 1 176 ? -3.47 5.415 -4.232 1 98.89 176 SER B N 1
ATOM 3243 C CA . SER B 1 176 ? -4.798 4.963 -4.631 1 98.89 176 SER B CA 1
ATOM 3244 C C . SER B 1 176 ? -5.036 5.192 -6.12 1 98.89 176 SER B C 1
ATOM 3246 O O . SER B 1 176 ? -5.625 4.347 -6.797 1 98.89 176 SER B O 1
ATOM 3248 N N . LEU B 1 177 ? -4.593 6.319 -6.599 1 98.89 177 LEU B N 1
ATOM 3249 C CA . LEU B 1 177 ? -4.756 6.613 -8.019 1 98.89 177 LEU B CA 1
ATOM 3250 C C . LEU B 1 177 ? -3.985 5.612 -8.873 1 98.89 177 LEU B C 1
ATOM 3252 O O . LEU B 1 177 ? -4.494 5.135 -9.889 1 98.89 177 LEU B O 1
ATOM 3256 N N . PHE B 1 178 ? -2.747 5.346 -8.479 1 98.91 178 PHE B N 1
ATOM 3257 C CA . PHE B 1 178 ? -1.938 4.385 -9.219 1 98.91 178 PHE B CA 1
ATOM 3258 C C . PHE B 1 178 ? -2.597 3.01 -9.221 1 98.91 178 PHE B C 1
ATOM 3260 O O . PHE B 1 178 ? -2.674 2.354 -10.262 1 98.91 178 PHE B O 1
ATOM 3267 N N . ALA B 1 179 ? -3.039 2.543 -8.061 1 98.81 179 ALA B N 1
ATOM 3268 C CA . ALA B 1 179 ? -3.729 1.262 -7.932 1 98.81 179 ALA B CA 1
ATOM 3269 C C . ALA B 1 179 ? -4.955 1.205 -8.838 1 98.81 179 ALA B C 1
ATOM 3271 O O . ALA B 1 179 ? -5.167 0.217 -9.545 1 98.81 179 ALA B O 1
ATOM 3272 N N . THR B 1 180 ? -5.751 2.289 -8.838 1 98.46 180 THR B N 1
ATOM 3273 C CA . THR B 1 180 ? -6.955 2.36 -9.657 1 98.46 180 THR B CA 1
ATOM 3274 C C . THR B 1 180 ? -6.605 2.293 -11.141 1 98.46 180 THR B C 1
ATOM 3276 O O . THR B 1 180 ? -7.303 1.641 -11.92 1 98.46 180 THR B O 1
ATOM 3279 N N . ALA B 1 181 ? -5.537 2.958 -11.519 1 98.57 181 ALA B N 1
ATOM 3280 C CA . ALA B 1 181 ? -5.104 2.943 -12.914 1 98.57 181 ALA B CA 1
ATOM 3281 C C . ALA B 1 181 ? -4.734 1.531 -13.359 1 98.57 181 ALA B C 1
ATOM 3283 O O . ALA B 1 181 ? -5.058 1.12 -14.476 1 98.57 181 ALA B O 1
ATOM 3284 N N . LEU B 1 182 ? -4.032 0.767 -12.52 1 98.46 182 LEU B N 1
ATOM 3285 C CA . LEU B 1 182 ? -3.668 -0.609 -12.84 1 98.46 182 LEU B CA 1
ATOM 3286 C C . LEU B 1 182 ? -4.91 -1.482 -12.979 1 98.46 182 LEU B C 1
ATOM 3288 O O . LEU B 1 182 ? -4.995 -2.307 -13.892 1 98.46 182 LEU B O 1
ATOM 3292 N N . VAL B 1 183 ? -5.857 -1.29 -12.023 1 98.24 183 VAL B N 1
ATOM 3293 C CA . VAL B 1 183 ? -7.097 -2.057 -12.067 1 98.24 183 VAL B CA 1
ATOM 3294 C C . VAL B 1 183 ? -7.834 -1.775 -13.375 1 98.24 183 VAL B C 1
ATOM 3296 O O . VAL B 1 183 ? -8.271 -2.702 -14.061 1 98.24 183 VAL B O 1
ATOM 3299 N N . GLN B 1 184 ? -7.916 -0.518 -13.734 1 97.46 184 GLN B N 1
ATOM 3300 C CA . GLN B 1 184 ? -8.628 -0.132 -14.948 1 97.46 184 GLN B CA 1
ATOM 3301 C C . GLN B 1 184 ? -7.942 -0.693 -16.19 1 97.46 184 GLN B C 1
ATOM 3303 O O . GLN B 1 184 ? -8.606 -1.196 -17.098 1 97.46 184 GLN B O 1
ATOM 3308 N N . ALA B 1 185 ? -6.646 -0.587 -16.246 1 97.72 185 ALA B N 1
ATOM 3309 C CA . ALA B 1 185 ? -5.892 -1.094 -17.389 1 97.72 185 ALA B CA 1
ATOM 3310 C C . ALA B 1 185 ? -6.1 -2.596 -17.561 1 97.72 185 ALA B C 1
ATOM 3312 O O . ALA B 1 185 ? -6.265 -3.082 -18.683 1 97.72 185 ALA B O 1
ATOM 3313 N N . ASN B 1 186 ? -6.091 -3.35 -16.473 1 97.61 186 ASN B N 1
ATOM 3314 C CA . ASN B 1 186 ? -6.275 -4.796 -16.535 1 97.61 186 ASN B CA 1
ATOM 3315 C C . ASN B 1 186 ? -7.731 -5.165 -16.806 1 97.61 186 ASN B C 1
ATOM 3317 O O . ASN B 1 186 ? -8.009 -6.167 -17.467 1 97.61 186 ASN B O 1
ATOM 3321 N N . ALA B 1 187 ? -8.642 -4.34 -16.274 1 96.02 187 ALA B N 1
ATOM 3322 C CA . ALA B 1 187 ? -10.065 -4.603 -16.471 1 96.02 187 ALA B CA 1
ATOM 3323 C C . ALA B 1 187 ? -10.429 -4.573 -17.953 1 96.02 187 ALA B C 1
ATOM 3325 O O . ALA B 1 187 ? -11.343 -5.277 -18.389 1 96.02 187 ALA B O 1
ATOM 3326 N N . LYS B 1 188 ? -9.7 -3.822 -18.751 1 94.26 188 LYS B N 1
ATOM 3327 C CA . LYS B 1 188 ? -9.917 -3.737 -20.192 1 94.26 188 LYS B CA 1
ATOM 3328 C C . LYS B 1 188 ? -9.595 -5.063 -20.875 1 94.26 188 LYS B C 1
ATOM 3330 O O . LYS B 1 188 ? -9.987 -5.288 -22.022 1 94.26 188 LYS B O 1
ATOM 3335 N N . LYS B 1 189 ? -8.891 -5.858 -20.194 1 91.63 189 LYS B N 1
ATOM 3336 C CA . LYS B 1 189 ? -8.362 -7.069 -20.815 1 91.63 189 LYS B CA 1
ATOM 3337 C C . LYS B 1 189 ? -9.046 -8.315 -20.26 1 91.63 189 LYS B C 1
ATOM 3339 O O . LYS B 1 189 ? -8.645 -9.439 -20.569 1 91.63 189 LYS B O 1
ATOM 3344 N N . THR B 1 190 ? -10.014 -8.1 -19.385 1 86.68 190 THR B N 1
ATOM 3345 C CA . THR B 1 190 ? -10.673 -9.247 -18.77 1 86.68 190 THR B CA 1
ATOM 3346 C C . THR B 1 190 ? -11.836 -9.729 -19.632 1 86.68 190 THR B C 1
ATOM 3348 O O . THR B 1 190 ? -12.355 -8.978 -20.461 1 86.68 190 THR B O 1
ATOM 3351 N N . ASN B 1 191 ? -12.19 -10.957 -19.533 1 79.78 191 ASN B N 1
ATOM 3352 C CA . ASN B 1 191 ? -13.326 -11.585 -20.2 1 79.78 191 ASN B CA 1
ATOM 3353 C C . ASN B 1 191 ? -14.396 -12.014 -19.2 1 79.78 191 ASN B C 1
ATOM 3355 O O . ASN B 1 191 ? -15.432 -12.556 -19.588 1 79.78 191 ASN B O 1
ATOM 3359 N N . GLY B 1 192 ? -14.238 -11.718 -18.024 1 72.9 192 GLY B N 1
ATOM 3360 C CA . GLY B 1 192 ? -15.204 -12.245 -17.072 1 72.9 192 GLY B CA 1
ATOM 3361 C C . GLY B 1 192 ? -15.072 -11.635 -15.69 1 72.9 192 GLY B C 1
ATOM 3362 O O . GLY B 1 192 ? -16.076 -11.353 -15.032 1 72.9 192 GLY B O 1
ATOM 3363 N N . VAL B 1 193 ? -13.798 -11.632 -15.32 1 74.69 193 VAL B N 1
ATOM 3364 C CA . VAL B 1 193 ? -13.605 -11.025 -14.007 1 74.69 193 VAL B CA 1
ATOM 3365 C C . VAL B 1 193 ? -13.814 -9.515 -14.101 1 74.69 193 VAL B C 1
ATOM 3367 O O . VAL B 1 193 ? -13.272 -8.862 -14.996 1 74.69 193 VAL B O 1
ATOM 3370 N N . GLY B 1 194 ? -14.874 -9.032 -13.61 1 81.81 194 GLY B N 1
ATOM 3371 C CA . GLY B 1 194 ? -15.205 -7.618 -13.687 1 81.81 194 GLY B CA 1
ATOM 3372 C C . GLY B 1 194 ? -14.291 -6.745 -12.848 1 81.81 194 GLY B C 1
ATOM 3373 O O . GLY B 1 194 ? -13.346 -7.24 -12.23 1 81.81 194 GLY B O 1
ATOM 3374 N N . HIS B 1 195 ? -14.445 -5.536 -13.026 1 90.35 195 HIS B N 1
ATOM 3375 C CA . HIS B 1 195 ? -13.722 -4.467 -12.347 1 90.35 195 HIS B CA 1
ATOM 3376 C C . HIS B 1 195 ? -13.714 -4.68 -10.837 1 90.35 195 HIS B C 1
ATOM 3378 O O . HIS B 1 195 ? -12.684 -4.494 -10.185 1 90.35 195 HIS B O 1
ATOM 3384 N N . ASP B 1 196 ? -14.734 -5.263 -10.296 1 93.01 196 ASP B N 1
ATOM 3385 C CA . ASP B 1 196 ? -14.893 -5.378 -8.85 1 93.01 196 ASP B CA 1
ATOM 3386 C C . ASP B 1 196 ? -13.966 -6.448 -8.279 1 93.01 196 ASP B C 1
ATOM 3388 O O . ASP B 1 196 ? -13.404 -6.276 -7.195 1 93.01 196 ASP B O 1
ATOM 3392 N N . VAL B 1 197 ? -13.802 -7.54 -9.024 1 94.53 197 VAL B N 1
ATOM 3393 C CA . VAL B 1 197 ? -12.911 -8.606 -8.578 1 94.53 197 VAL B CA 1
ATOM 3394 C C . VAL B 1 197 ? -11.465 -8.117 -8.606 1 94.53 197 VAL B C 1
ATOM 3396 O O . VAL B 1 197 ? -10.711 -8.332 -7.654 1 94.53 197 VAL B O 1
ATOM 3399 N N . LEU B 1 198 ? -11.089 -7.406 -9.639 1 97.02 198 LEU B N 1
ATOM 3400 C CA . LEU B 1 198 ? -9.728 -6.895 -9.758 1 97.02 198 LEU B CA 1
ATOM 3401 C C . LEU B 1 198 ? -9.442 -5.854 -8.681 1 97.02 198 LEU B C 1
ATOM 3403 O O . LEU B 1 198 ? -8.331 -5.793 -8.15 1 97.02 198 LEU B O 1
ATOM 3407 N N . LEU B 1 199 ? -10.483 -5.078 -8.41 1 97.36 199 LEU B N 1
ATOM 3408 C CA . LEU B 1 199 ? -10.337 -4.086 -7.351 1 97.36 199 LEU B CA 1
ATOM 3409 C C . LEU B 1 199 ? -10.126 -4.759 -5.999 1 97.36 199 LEU B C 1
ATOM 3411 O O . LEU B 1 199 ? -9.28 -4.33 -5.212 1 97.36 199 LEU B O 1
ATOM 3415 N N . SER B 1 200 ? -10.91 -5.763 -5.735 1 96.9 200 SER B N 1
ATOM 3416 C CA . SER B 1 200 ? -10.742 -6.518 -4.497 1 96.9 200 SER B CA 1
ATOM 3417 C C . SER B 1 200 ? -9.345 -7.121 -4.402 1 96.9 200 SER B C 1
ATOM 3419 O O . SER B 1 200 ? -8.724 -7.099 -3.338 1 96.9 200 SER B O 1
ATOM 3421 N N . LEU B 1 201 ? -8.851 -7.666 -5.494 1 97.82 201 LEU B N 1
ATOM 3422 C CA . LEU B 1 201 ? -7.508 -8.234 -5.534 1 97.82 201 LEU B CA 1
ATOM 3423 C C . LEU B 1 201 ? -6.455 -7.156 -5.3 1 97.82 201 LEU B C 1
ATOM 3425 O O . LEU B 1 201 ? -5.463 -7.391 -4.606 1 97.82 201 LEU B O 1
ATOM 3429 N N . MET B 1 202 ? -6.701 -6.027 -5.843 1 98.53 202 MET B N 1
ATOM 3430 C CA . MET B 1 202 ? -5.775 -4.916 -5.644 1 98.53 202 MET B CA 1
ATOM 3431 C C . MET B 1 202 ? -5.719 -4.51 -4.175 1 98.53 202 MET B C 1
ATOM 3433 O O . MET B 1 202 ? -4.642 -4.236 -3.643 1 98.53 202 MET B O 1
ATOM 3437 N N . ASN B 1 203 ? -6.879 -4.459 -3.528 1 98.4 203 ASN B N 1
ATOM 3438 C CA . ASN B 1 203 ? -6.925 -4.153 -2.102 1 98.4 203 ASN B CA 1
ATOM 3439 C C . ASN B 1 203 ? -6.104 -5.15 -1.288 1 98.4 203 ASN B C 1
ATOM 3441 O O . ASN B 1 203 ? -5.335 -4.756 -0.409 1 98.4 203 ASN B O 1
ATOM 3445 N N . GLU B 1 204 ? -6.204 -6.401 -1.623 1 98.18 204 GLU B N 1
ATOM 3446 C CA . GLU B 1 204 ? -5.424 -7.438 -0.954 1 98.18 204 GLU B CA 1
ATOM 3447 C C . GLU B 1 204 ? -3.932 -7.265 -1.223 1 98.18 204 GLU B C 1
ATOM 3449 O O . GLU B 1 204 ? -3.107 -7.471 -0.33 1 98.18 204 GLU B O 1
ATOM 3454 N N . THR B 1 205 ? -3.64 -6.918 -2.445 1 98.74 205 THR B N 1
ATOM 3455 C CA . THR B 1 205 ? -2.247 -6.748 -2.843 1 98.74 205 THR B CA 1
ATOM 3456 C C . THR B 1 205 ? -1.607 -5.585 -2.091 1 98.74 205 THR B C 1
ATOM 3458 O O . THR B 1 205 ? -0.451 -5.671 -1.672 1 98.74 205 THR B O 1
ATOM 3461 N N . LEU B 1 206 ? -2.331 -4.496 -1.938 1 98.76 206 LEU B N 1
ATOM 3462 C CA . LEU B 1 206 ? -1.842 -3.377 -1.141 1 98.76 206 LEU B CA 1
ATOM 3463 C C . LEU B 1 206 ? -1.57 -3.81 0.296 1 98.76 206 LEU B C 1
ATOM 3465 O O . LEU B 1 206 ? -0.521 -3.487 0.858 1 98.76 206 LEU B O 1
ATOM 3469 N N . GLY B 1 207 ? -2.501 -4.509 0.863 1 98.25 207 GLY B N 1
ATOM 3470 C CA . GLY B 1 207 ? -2.307 -5.039 2.203 1 98.25 207 GLY B CA 1
ATOM 3471 C C . GLY B 1 207 ? -1.109 -5.964 2.311 1 98.25 207 GLY B C 1
ATOM 3472 O O . GLY B 1 207 ? -0.331 -5.87 3.262 1 98.25 207 GLY B O 1
ATOM 3473 N N . ALA B 1 208 ? -0.947 -6.835 1.331 1 98.57 208 ALA B N 1
ATOM 3474 C CA . ALA B 1 208 ? 0.169 -7.777 1.311 1 98.57 208 ALA B CA 1
ATOM 3475 C C . ALA B 1 208 ? 1.503 -7.044 1.199 1 98.57 208 ALA B C 1
ATOM 3477 O O . ALA B 1 208 ? 2.474 -7.405 1.868 1 98.57 208 ALA B O 1
ATOM 3478 N N . THR B 1 209 ? 1.561 -6.062 0.365 1 98.69 209 THR B N 1
ATOM 3479 C CA . THR B 1 209 ? 2.769 -5.264 0.19 1 98.69 209 THR B CA 1
ATOM 3480 C C . THR B 1 209 ? 3.144 -4.558 1.49 1 98.69 209 THR B C 1
ATOM 3482 O O . THR B 1 209 ? 4.306 -4.577 1.901 1 98.69 209 THR B O 1
ATOM 3485 N N . ALA B 1 210 ? 2.143 -3.995 2.13 1 98.47 210 ALA B N 1
ATOM 3486 C CA . ALA B 1 210 ? 2.372 -3.326 3.408 1 98.47 210 ALA B CA 1
ATOM 3487 C C . ALA B 1 210 ? 2.889 -4.307 4.456 1 98.47 210 ALA B C 1
ATOM 3489 O O . ALA B 1 210 ? 3.766 -3.967 5.253 1 98.47 210 ALA B O 1
ATOM 3490 N N . ALA B 1 211 ? 2.358 -5.487 4.46 1 98.18 211 ALA B N 1
ATOM 3491 C CA . ALA B 1 211 ? 2.784 -6.506 5.416 1 98.18 211 ALA B CA 1
ATOM 3492 C C . ALA B 1 211 ? 4.254 -6.864 5.216 1 98.18 211 ALA B C 1
ATOM 3494 O O . ALA B 1 211 ? 4.983 -7.086 6.186 1 98.18 211 ALA B O 1
ATOM 3495 N N . MET B 1 212 ? 4.672 -6.954 3.995 1 98.51 212 MET B N 1
ATOM 3496 C CA . MET B 1 212 ? 6.075 -7.247 3.715 1 98.51 212 MET B CA 1
ATOM 3497 C C . MET B 1 212 ? 6.977 -6.133 4.235 1 98.51 212 MET B C 1
ATOM 3499 O O . MET B 1 212 ? 8.018 -6.402 4.838 1 98.51 212 MET B O 1
ATOM 3503 N N . ILE B 1 213 ? 6.522 -4.963 4.02 1 98.48 213 ILE B N 1
ATOM 3504 C CA . ILE B 1 213 ? 7.286 -3.813 4.492 1 98.48 213 ILE B CA 1
ATOM 3505 C C . ILE B 1 213 ? 7.36 -3.834 6.017 1 98.48 213 ILE B C 1
ATOM 3507 O O . ILE B 1 213 ? 8.426 -3.61 6.596 1 98.48 213 ILE B O 1
ATOM 3511 N N . ASP B 1 214 ? 6.283 -4.111 6.683 1 97.05 214 ASP B N 1
ATOM 3512 C CA . ASP B 1 214 ? 6.244 -4.196 8.139 1 97.05 214 ASP B CA 1
ATOM 3513 C C . ASP B 1 214 ? 7.184 -5.285 8.652 1 97.05 214 ASP B C 1
ATOM 3515 O O . ASP B 1 214 ? 7.715 -5.183 9.759 1 97.05 214 ASP B O 1
ATOM 3519 N N . ALA B 1 215 ? 7.377 -6.29 7.818 1 97.52 215 ALA B N 1
ATOM 3520 C CA . ALA B 1 215 ? 8.245 -7.402 8.195 1 97.52 215 ALA B CA 1
ATOM 3521 C C . ALA B 1 215 ? 9.708 -7.078 7.904 1 97.52 215 ALA B C 1
ATOM 3523 O O . ALA B 1 215 ? 10.591 -7.91 8.129 1 97.52 215 ALA B O 1
ATOM 3524 N N . GLY B 1 216 ? 9.99 -5.886 7.325 1 97.52 216 GLY B N 1
ATOM 3525 C CA . GLY B 1 216 ? 11.359 -5.439 7.126 1 97.52 216 GLY B CA 1
ATOM 3526 C C . GLY B 1 216 ? 11.854 -5.645 5.707 1 97.52 216 GLY B C 1
ATOM 3527 O O . GLY B 1 216 ? 13.032 -5.426 5.416 1 97.52 216 GLY B O 1
ATOM 3528 N N . ILE B 1 217 ? 10.993 -6.071 4.829 1 97.63 217 ILE B N 1
ATOM 3529 C CA . ILE B 1 217 ? 11.377 -6.239 3.432 1 97.63 217 ILE B CA 1
ATOM 3530 C C . ILE B 1 217 ? 11.238 -4.909 2.695 1 97.63 217 ILE B C 1
ATOM 3532 O O . ILE B 1 217 ? 10.141 -4.352 2.607 1 97.63 217 ILE B O 1
ATOM 3536 N N . GLY B 1 218 ? 12.26 -4.406 2.126 1 97.7 218 GLY B N 1
ATOM 3537 C CA . GLY B 1 218 ? 12.265 -3.105 1.476 1 97.7 218 GLY B CA 1
ATOM 3538 C C . GLY B 1 218 ? 11.67 -3.132 0.081 1 97.7 218 GLY B C 1
ATOM 3539 O O . GLY B 1 218 ? 11.54 -4.199 -0.523 1 97.7 218 GLY B O 1
ATOM 3540 N N . LEU B 1 219 ? 11.372 -1.971 -0.43 1 98.42 219 LEU B N 1
ATOM 3541 C CA . LEU B 1 219 ? 10.725 -1.827 -1.73 1 98.42 219 LEU B CA 1
ATOM 3542 C C . LEU B 1 219 ? 11.581 -2.439 -2.834 1 98.42 219 LEU B C 1
ATOM 3544 O O . LEU B 1 219 ? 11.062 -3.12 -3.722 1 98.42 219 LEU B O 1
ATOM 3548 N N . GLU B 1 220 ? 12.824 -2.194 -2.798 1 97.71 220 GLU B N 1
ATOM 3549 C CA . GLU B 1 220 ? 13.727 -2.739 -3.807 1 97.71 220 GLU B CA 1
ATOM 3550 C C . GLU B 1 220 ? 13.732 -4.265 -3.777 1 97.71 220 GLU B C 1
ATOM 3552 O O . GLU B 1 220 ? 13.724 -4.911 -4.827 1 97.71 220 GLU B O 1
ATOM 3557 N N . GLN B 1 221 ? 13.815 -4.795 -2.601 1 97.83 221 GLN B N 1
ATOM 3558 C CA . GLN B 1 221 ? 13.804 -6.247 -2.456 1 97.83 221 GLN B CA 1
ATOM 3559 C C . GLN B 1 221 ? 12.489 -6.84 -2.953 1 97.83 221 GLN B C 1
ATOM 3561 O O . GLN B 1 221 ? 12.476 -7.909 -3.567 1 97.83 221 GLN B O 1
ATOM 3566 N N . ILE B 1 222 ? 11.373 -6.18 -2.66 1 98.34 222 ILE B N 1
ATOM 3567 C CA . ILE B 1 222 ? 10.072 -6.632 -3.14 1 98.34 222 ILE B CA 1
ATOM 3568 C C . ILE B 1 222 ? 10.083 -6.709 -4.665 1 98.34 222 ILE B C 1
ATOM 3570 O O . ILE B 1 222 ? 9.631 -7.698 -5.246 1 98.34 222 ILE B O 1
ATOM 3574 N N . MET B 1 223 ? 10.622 -5.663 -5.333 1 98.18 223 MET B N 1
ATOM 3575 C CA . MET B 1 223 ? 10.699 -5.643 -6.79 1 98.18 223 MET B CA 1
ATOM 3576 C C . MET B 1 223 ? 11.576 -6.78 -7.304 1 98.18 223 MET B C 1
ATOM 3578 O O . MET B 1 223 ? 11.205 -7.478 -8.25 1 98.18 223 MET B O 1
ATOM 3582 N N . ARG B 1 224 ? 12.661 -7.013 -6.635 1 96.46 224 ARG B N 1
ATOM 3583 C CA . ARG B 1 224 ? 13.575 -8.077 -7.037 1 96.46 224 ARG B CA 1
ATOM 3584 C C . ARG B 1 224 ? 12.929 -9.448 -6.863 1 96.46 224 ARG B C 1
ATOM 3586 O O . ARG B 1 224 ? 13.036 -10.306 -7.741 1 96.46 224 ARG B O 1
ATOM 3593 N N . ASP B 1 225 ? 12.267 -9.595 -5.786 1 95.25 225 ASP B N 1
ATOM 3594 C CA . ASP B 1 225 ? 11.676 -10.89 -5.461 1 95.25 225 ASP B CA 1
ATOM 3595 C C . ASP B 1 225 ? 10.502 -11.205 -6.386 1 95.25 225 ASP B C 1
ATOM 3597 O O . ASP B 1 225 ? 10.241 -12.371 -6.69 1 95.25 225 ASP B O 1
ATOM 3601 N N . ALA B 1 226 ? 9.81 -10.198 -6.851 1 95.63 226 ALA B N 1
ATOM 3602 C CA . ALA B 1 226 ? 8.608 -10.411 -7.653 1 95.63 226 ALA B CA 1
ATOM 3603 C C . ALA B 1 226 ? 8.943 -10.464 -9.141 1 95.63 226 ALA B C 1
ATOM 3605 O O . ALA B 1 226 ? 8.094 -10.816 -9.963 1 95.63 226 ALA B O 1
ATOM 3606 N N . ALA B 1 227 ? 10.165 -10.067 -9.486 1 93.83 227 ALA B N 1
ATOM 3607 C CA . ALA B 1 227 ? 10.515 -9.983 -10.902 1 93.83 227 ALA B CA 1
ATOM 3608 C C . ALA B 1 227 ? 11.633 -10.962 -11.249 1 93.83 227 ALA B C 1
ATOM 3610 O O . ALA B 1 227 ? 12.776 -10.788 -10.818 1 93.83 227 ALA B O 1
ATOM 3611 N N . THR B 1 228 ? 11.332 -12.026 -11.948 1 84.7 228 THR B N 1
ATOM 3612 C CA . THR B 1 228 ? 12.352 -12.925 -12.477 1 84.7 228 THR B CA 1
ATOM 3613 C C . THR B 1 228 ? 12.855 -12.434 -13.831 1 84.7 228 THR B C 1
ATOM 3615 O O . THR B 1 228 ? 12.135 -11.742 -14.554 1 84.7 228 THR B O 1
ATOM 3618 N N . GLY B 1 229 ? 14.074 -12.673 -14.139 1 85.4 229 GLY B N 1
ATOM 3619 C CA . GLY B 1 229 ? 14.644 -12.257 -15.41 1 85.4 229 GLY B CA 1
ATOM 3620 C C . GLY B 1 229 ? 13.851 -12.744 -16.608 1 85.4 229 GLY B C 1
ATOM 3621 O O . GLY B 1 229 ? 13.619 -13.945 -16.758 1 85.4 229 GLY B O 1
ATOM 3622 N N . GLY B 1 230 ? 13.381 -11.778 -17.456 1 86.71 230 GLY B N 1
ATOM 3623 C CA . GLY B 1 230 ? 12.662 -12.104 -18.677 1 86.71 230 GLY B CA 1
ATOM 3624 C C . GLY B 1 230 ? 11.192 -12.399 -18.443 1 86.71 230 GLY B C 1
ATOM 3625 O O . GLY B 1 230 ? 10.478 -12.789 -19.369 1 86.71 230 GLY B O 1
ATOM 3626 N N . GLY B 1 231 ? 10.743 -12.167 -17.217 1 91.53 231 GLY B N 1
ATOM 3627 C CA . GLY B 1 231 ? 9.361 -12.478 -16.889 1 91.53 231 GLY B CA 1
ATOM 3628 C C . GLY B 1 231 ? 8.413 -11.32 -17.14 1 91.53 231 GLY B C 1
ATOM 3629 O O . GLY B 1 231 ? 8.82 -10.28 -17.662 1 91.53 231 GLY B O 1
ATOM 3630 N N . MET B 1 232 ? 7.153 -11.526 -16.817 1 94.58 232 MET B N 1
ATOM 3631 C CA . MET B 1 232 ? 6.094 -10.55 -17.056 1 94.58 232 MET B CA 1
ATOM 3632 C C . MET B 1 232 ? 6.257 -9.336 -16.148 1 94.58 232 MET B C 1
ATOM 3634 O O . MET B 1 232 ? 6.065 -8.2 -16.583 1 94.58 232 MET B O 1
ATOM 3638 N N . THR B 1 233 ? 6.613 -9.586 -14.89 1 96.61 233 THR B N 1
ATOM 3639 C CA . THR B 1 233 ? 6.772 -8.488 -13.944 1 96.61 233 THR B CA 1
ATOM 3640 C C . THR B 1 233 ? 7.883 -7.543 -14.392 1 96.61 233 THR B C 1
ATOM 3642 O O . THR B 1 233 ? 7.723 -6.322 -14.348 1 96.61 233 THR B O 1
ATOM 3645 N N . GLN B 1 234 ? 9.008 -8.137 -14.806 1 96.96 234 GLN B N 1
ATOM 3646 C CA . GLN B 1 234 ? 10.115 -7.326 -15.3 1 96.96 234 GLN B CA 1
ATOM 3647 C C . GLN B 1 234 ? 9.686 -6.479 -16.495 1 96.96 234 GLN B C 1
ATOM 3649 O O . GLN B 1 234 ? 10.055 -5.307 -16.596 1 96.96 234 GLN B O 1
ATOM 3654 N N . ALA B 1 235 ? 8.968 -7.089 -17.394 1 97.52 235 ALA B N 1
ATOM 3655 C CA . ALA B 1 235 ? 8.493 -6.366 -18.571 1 97.52 235 ALA B CA 1
ATOM 3656 C C . ALA B 1 2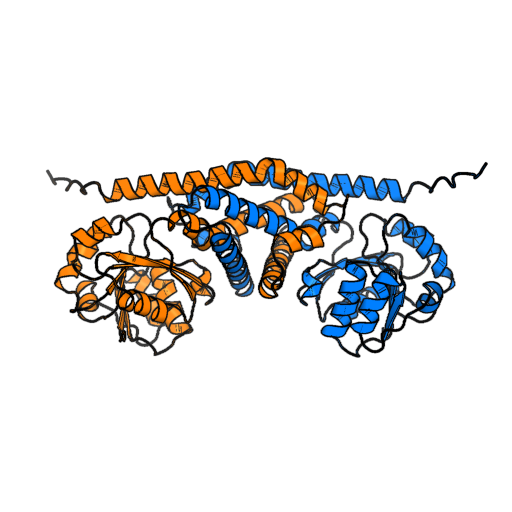35 ? 7.628 -5.174 -18.17 1 97.52 235 ALA B C 1
ATOM 3658 O O . ALA B 1 235 ? 7.761 -4.085 -18.733 1 97.52 235 ALA B O 1
ATOM 3659 N N . ALA B 1 236 ? 6.752 -5.361 -17.251 1 98.56 236 ALA B N 1
ATOM 3660 C CA . ALA B 1 236 ? 5.882 -4.287 -16.779 1 98.56 236 ALA B CA 1
ATOM 3661 C C . ALA B 1 236 ? 6.689 -3.19 -16.089 1 98.56 236 ALA B C 1
ATOM 3663 O O . ALA B 1 236 ? 6.437 -2.001 -16.299 1 98.56 236 ALA B O 1
ATOM 3664 N N . LEU B 1 237 ? 7.637 -3.578 -15.232 1 98.66 237 LEU B N 1
ATOM 3665 C CA . LEU B 1 237 ? 8.494 -2.616 -14.548 1 98.66 237 LEU B CA 1
ATOM 3666 C C . LEU B 1 237 ? 9.254 -1.755 -15.552 1 98.66 237 LEU B C 1
ATOM 3668 O O . LEU B 1 237 ? 9.356 -0.538 -15.381 1 98.66 237 LEU B O 1
ATOM 3672 N N . GLU B 1 238 ? 9.758 -2.384 -16.551 1 98.14 238 GLU B N 1
ATOM 3673 C CA . GLU B 1 238 ? 10.501 -1.666 -17.581 1 98.14 238 GLU B CA 1
ATOM 3674 C C . GLU B 1 238 ? 9.609 -0.664 -18.308 1 98.14 238 GLU B C 1
ATOM 3676 O O . GLU B 1 238 ? 10.01 0.479 -18.54 1 98.14 238 GLU B O 1
ATOM 3681 N N . ALA B 1 239 ? 8.449 -1.061 -18.637 1 98.4 239 ALA B N 1
ATOM 3682 C CA . ALA B 1 239 ? 7.512 -0.177 -19.323 1 98.4 239 ALA B CA 1
ATOM 3683 C C . ALA B 1 239 ? 7.169 1.035 -18.46 1 98.4 239 ALA B C 1
ATOM 3685 O O . ALA B 1 239 ? 7.159 2.168 -18.947 1 98.4 239 ALA B O 1
ATOM 3686 N N . LEU B 1 240 ? 6.898 0.834 -17.192 1 98.48 240 LEU B N 1
ATOM 3687 C CA . LEU B 1 240 ? 6.546 1.92 -16.285 1 98.48 240 LEU B CA 1
ATOM 3688 C C . LEU B 1 240 ? 7.731 2.856 -16.072 1 98.48 240 LEU B C 1
ATOM 3690 O O . LEU B 1 240 ? 7.555 4.07 -15.947 1 98.48 240 LEU B O 1
ATOM 3694 N N . SER B 1 241 ? 8.924 2.275 -16.007 1 98.2 241 SER B N 1
ATOM 3695 C CA . SER B 1 241 ? 10.127 3.045 -15.706 1 98.2 241 SER B CA 1
ATOM 3696 C C . SER B 1 241 ? 10.411 4.075 -16.793 1 98.2 241 SER B C 1
ATOM 3698 O O . SER B 1 241 ? 11.128 5.05 -16.56 1 98.2 241 SER B O 1
ATOM 3700 N N . LEU B 1 242 ? 9.823 3.912 -17.961 1 96.91 242 LEU B N 1
ATOM 3701 C CA . LEU B 1 242 ? 10.053 4.815 -19.083 1 96.91 242 LEU B CA 1
ATOM 3702 C C . LEU B 1 242 ? 9.321 6.137 -18.876 1 96.91 242 LEU B C 1
ATOM 3704 O O . LEU B 1 242 ? 9.725 7.167 -19.421 1 96.91 242 LEU B O 1
ATOM 3708 N N . GLY B 1 243 ? 8.267 6.161 -18.088 1 97.72 243 GLY B N 1
ATOM 3709 C CA . GLY B 1 243 ? 7.467 7.37 -17.978 1 97.72 243 GLY B CA 1
ATOM 3710 C C . GLY B 1 243 ? 7.186 7.77 -16.542 1 97.72 243 GLY B C 1
ATOM 3711 O O . GLY B 1 243 ? 6.868 8.928 -16.266 1 97.72 243 GLY B O 1
ATOM 3712 N N . LEU B 1 244 ? 7.351 6.901 -15.597 1 98.26 244 LEU B N 1
ATOM 3713 C CA . LEU B 1 244 ? 6.909 7.114 -14.223 1 98.26 244 LEU B CA 1
ATOM 3714 C C . LEU B 1 244 ? 7.754 8.183 -13.54 1 98.26 244 LEU B C 1
ATOM 3716 O O . LEU B 1 244 ? 7.224 9.035 -12.822 1 98.26 244 LEU B O 1
ATOM 3720 N N . PRO B 1 245 ? 9.123 8.194 -13.74 1 98.07 245 PRO B N 1
ATOM 3721 C CA . PRO B 1 245 ? 9.925 9.229 -13.083 1 98.07 245 PRO B CA 1
ATOM 3722 C C . PRO B 1 245 ? 9.507 10.642 -13.483 1 98.07 245 PRO B C 1
ATOM 3724 O O . PRO B 1 245 ? 9.345 11.509 -12.621 1 98.07 245 PRO B O 1
ATOM 3727 N N . GLU B 1 246 ? 9.24 10.865 -14.778 1 98.09 246 GLU B N 1
ATOM 3728 C CA . GLU B 1 246 ? 8.832 12.183 -15.256 1 98.09 246 GLU B CA 1
ATOM 3729 C C . GLU B 1 246 ? 7.452 12.559 -14.725 1 98.09 246 GLU B C 1
ATOM 3731 O O . GLU B 1 246 ? 7.21 13.715 -14.371 1 98.09 246 GLU B O 1
ATOM 3736 N N . LEU B 1 247 ? 6.584 11.662 -14.732 1 98.39 247 LEU B N 1
ATOM 3737 C CA . LEU B 1 247 ? 5.238 11.908 -14.227 1 98.39 247 LEU B CA 1
ATOM 3738 C C . LEU B 1 247 ? 5.267 12.239 -12.739 1 98.39 247 LEU B C 1
ATOM 3740 O O . LEU B 1 247 ? 4.537 13.12 -12.28 1 98.39 247 LEU B O 1
ATOM 3744 N N . ALA B 1 248 ? 6.075 11.465 -11.962 1 98.61 248 ALA B N 1
ATOM 3745 C CA . ALA B 1 248 ? 6.231 11.738 -10.535 1 98.61 248 ALA B CA 1
ATOM 3746 C C . ALA B 1 248 ? 6.81 13.131 -10.304 1 98.61 248 ALA B C 1
ATOM 3748 O O . ALA B 1 248 ? 6.33 13.875 -9.445 1 98.61 248 ALA B O 1
ATOM 3749 N N . ASP B 1 249 ? 7.834 13.464 -11.085 1 98.46 249 ASP B N 1
ATOM 3750 C CA . ASP B 1 249 ? 8.424 14.795 -10.989 1 98.46 249 ASP B CA 1
ATOM 3751 C C . ASP B 1 249 ? 7.377 15.88 -11.233 1 98.46 249 ASP B C 1
ATOM 3753 O O . ASP B 1 249 ? 7.313 16.866 -10.496 1 98.46 249 ASP B O 1
ATOM 3757 N N . ALA B 1 250 ? 6.613 15.709 -12.27 1 98.43 250 ALA B N 1
ATOM 3758 C CA . ALA B 1 250 ? 5.59 16.688 -12.629 1 98.43 250 ALA B CA 1
ATOM 3759 C C . ALA B 1 250 ? 4.558 16.837 -11.515 1 98.43 250 ALA B C 1
ATOM 3761 O O . ALA B 1 250 ? 4.135 17.951 -11.197 1 98.43 250 ALA B O 1
ATOM 3762 N N . ALA B 1 251 ? 4.107 15.738 -10.958 1 98.53 251 ALA B N 1
ATOM 3763 C CA . ALA B 1 251 ? 3.135 15.77 -9.869 1 98.53 251 ALA B CA 1
ATOM 3764 C C . ALA B 1 251 ? 3.684 16.532 -8.666 1 98.53 251 ALA B C 1
ATOM 3766 O O . ALA B 1 251 ? 2.992 17.373 -8.087 1 98.53 251 ALA B O 1
ATOM 3767 N N . VAL B 1 252 ? 4.926 16.238 -8.3 1 98.12 252 VAL B N 1
ATOM 3768 C CA . VAL B 1 252 ? 5.566 16.892 -7.164 1 98.12 252 VAL B CA 1
ATOM 3769 C C . VAL B 1 252 ? 5.705 18.388 -7.438 1 98.12 252 VAL B C 1
ATOM 3771 O O . VAL B 1 252 ? 5.44 19.213 -6.561 1 98.12 252 VAL B O 1
ATOM 3774 N N . GLU B 1 253 ? 6.084 18.734 -8.632 1 98 253 GLU B N 1
ATOM 3775 C CA . GLU B 1 253 ? 6.216 20.14 -9.002 1 98 253 GLU B CA 1
ATOM 3776 C C . GLU B 1 253 ? 4.894 20.882 -8.831 1 98 253 GLU B C 1
ATOM 3778 O O . GLU B 1 253 ? 4.877 22.041 -8.409 1 98 253 GLU B O 1
ATOM 3783 N N . GLN B 1 254 ? 3.809 20.255 -9.164 1 97.79 254 GLN B N 1
ATOM 3784 C CA . GLN B 1 254 ? 2.503 20.897 -9.062 1 97.79 254 GLN B CA 1
ATOM 3785 C C . GLN B 1 254 ? 2.135 21.168 -7.606 1 97.79 254 GLN B C 1
ATOM 3787 O O . GLN B 1 254 ? 1.458 22.153 -7.305 1 97.79 254 GLN B O 1
ATOM 3792 N N . THR B 1 255 ? 2.541 20.299 -6.715 1 96.77 255 THR B N 1
ATOM 3793 C CA . THR B 1 255 ? 2.245 20.538 -5.307 1 96.77 255 THR B CA 1
ATOM 3794 C C . THR B 1 255 ? 3.002 21.761 -4.795 1 96.77 255 THR B C 1
ATOM 3796 O O . THR B 1 255 ? 2.46 22.554 -4.022 1 96.77 255 THR B O 1
ATOM 3799 N N . PHE B 1 256 ? 4.26 21.927 -5.222 1 94.98 256 PHE B N 1
ATOM 3800 C CA . PHE B 1 256 ? 5.042 23.097 -4.84 1 94.98 256 PHE B CA 1
ATOM 3801 C C . PHE B 1 256 ? 4.44 24.367 -5.427 1 94.98 256 PHE B C 1
ATOM 3803 O O . PHE B 1 256 ? 4.33 25.384 -4.739 1 94.98 256 PHE B O 1
ATOM 3810 N N . ALA B 1 257 ? 4.119 24.301 -6.671 1 95.9 257 ALA B N 1
ATOM 3811 C CA . ALA B 1 257 ? 3.508 25.454 -7.327 1 95.9 257 ALA B CA 1
ATOM 3812 C C . ALA B 1 257 ? 2.215 25.861 -6.626 1 95.9 257 ALA B C 1
ATOM 3814 O O . ALA B 1 257 ? 1.971 27.049 -6.4 1 95.9 257 ALA B O 1
ATOM 3815 N N . ARG B 1 258 ? 1.393 24.892 -6.32 1 94.43 258 ARG B N 1
ATOM 3816 C CA . ARG B 1 258 ? 0.123 25.162 -5.653 1 94.43 258 ARG B CA 1
ATOM 3817 C C . ARG B 1 258 ? 0.348 25.747 -4.263 1 94.43 258 ARG B C 1
ATOM 3819 O O . ARG B 1 258 ? -0.378 26.649 -3.838 1 94.43 258 ARG B O 1
ATOM 3826 N N . GLU B 1 259 ? 1.285 25.186 -3.53 1 91.31 259 GLU B N 1
ATOM 3827 C CA . GLU B 1 259 ? 1.608 25.715 -2.208 1 91.31 259 GLU B CA 1
ATOM 3828 C C . GLU B 1 259 ? 2.025 27.181 -2.287 1 91.31 259 GLU B C 1
ATOM 3830 O O . GLU B 1 259 ? 1.604 27.997 -1.464 1 91.31 259 GLU B O 1
ATOM 3835 N N . ARG B 1 260 ? 2.865 27.518 -3.237 1 91.1 260 ARG B N 1
ATOM 3836 C CA . ARG B 1 260 ? 3.308 28.896 -3.426 1 91.1 260 ARG B CA 1
ATOM 3837 C C . ARG B 1 260 ? 2.124 29.819 -3.696 1 91.1 260 ARG B C 1
ATOM 3839 O O . ARG B 1 260 ? 2.057 30.925 -3.155 1 91.1 260 ARG B O 1
ATOM 3846 N N . LEU B 1 261 ? 1.228 29.357 -4.485 1 90.74 261 LEU B N 1
ATOM 3847 C CA . LEU B 1 261 ? 0.046 30.144 -4.82 1 90.74 261 LEU B CA 1
ATOM 3848 C C . LEU B 1 261 ? -0.819 30.377 -3.586 1 90.74 261 LEU B C 1
ATOM 3850 O O . LEU B 1 261 ? -1.298 31.491 -3.359 1 90.74 261 LEU B O 1
ATOM 3854 N N . LEU B 1 262 ? -0.988 29.357 -2.808 1 86.62 262 LEU B N 1
ATOM 3855 C CA . LEU B 1 262 ? -1.816 29.46 -1.612 1 86.62 262 LEU B CA 1
ATOM 3856 C C . LEU B 1 262 ? -1.16 30.362 -0.572 1 86.62 262 LEU B C 1
ATOM 3858 O O . LEU B 1 262 ? -1.836 31.164 0.076 1 86.62 262 LEU B O 1
ATOM 3862 N N . ASN B 1 263 ? 0.14 30.244 -0.395 1 84.93 263 ASN B N 1
ATOM 3863 C CA . ASN B 1 263 ? 0.869 31.081 0.552 1 84.93 263 ASN B CA 1
ATOM 3864 C C . ASN B 1 263 ? 0.819 32.553 0.153 1 84.93 263 ASN B C 1
ATOM 3866 O O . ASN B 1 263 ? 0.706 33.43 1.011 1 84.93 263 ASN B O 1
ATOM 3870 N N . ALA B 1 264 ? 0.91 32.823 -1.122 1 82.75 264 ALA B N 1
ATOM 3871 C CA . ALA B 1 264 ? 0.88 34.194 -1.624 1 82.75 264 ALA B CA 1
ATOM 3872 C C . ALA B 1 264 ? -0.498 34.82 -1.429 1 82.75 264 ALA B C 1
ATOM 3874 O O . ALA B 1 264 ? -0.609 36.014 -1.14 1 82.75 264 ALA B O 1
ATOM 3875 N N . SER B 1 265 ? -1.504 34.048 -1.54 1 78.11 265 SER B N 1
ATOM 3876 C CA . SER B 1 265 ? -2.872 34.541 -1.421 1 78.11 265 SER B CA 1
ATOM 3877 C C . SER B 1 265 ? -3.229 34.839 0.032 1 78.11 265 SER B C 1
ATOM 3879 O O . SER B 1 26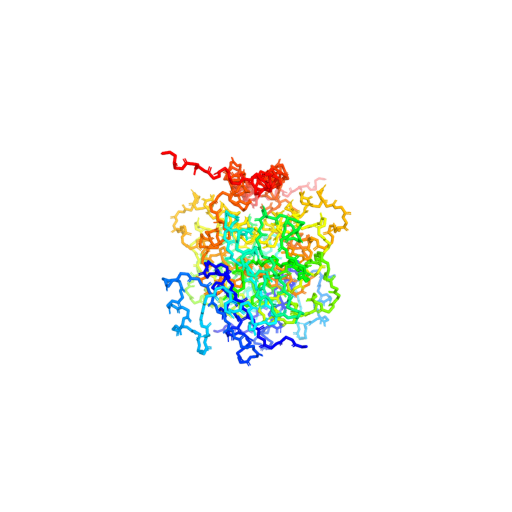5 ? -4.069 35.698 0.307 1 78.11 265 SER B O 1
ATOM 3881 N N . SER B 1 266 ? -2.664 34.141 0.927 1 71.68 266 SER B N 1
ATOM 3882 C CA . SER B 1 266 ? -2.994 34.282 2.342 1 71.68 266 SER B CA 1
ATOM 3883 C C . SER B 1 266 ? -2.314 35.505 2.949 1 71.68 266 SER B C 1
ATOM 3885 O O . SER B 1 266 ? -2.752 36.015 3.982 1 71.68 266 SER B O 1
ATOM 3887 N N . MET B 1 267 ? -1.237 35.93 2.298 1 66.98 267 MET B N 1
ATOM 3888 C CA . MET B 1 267 ? -0.512 37.099 2.788 1 66.98 267 MET B CA 1
ATOM 3889 C C . MET B 1 267 ? -1.123 38.386 2.244 1 66.98 267 MET B C 1
ATOM 3891 O O . MET B 1 267 ? -0.754 39.482 2.671 1 66.98 267 MET B O 1
ATOM 3895 N N . LYS B 1 268 ? -1.974 38.346 1.135 1 61.69 268 LYS B N 1
ATOM 3896 C CA . LYS B 1 268 ? -2.608 39.549 0.604 1 61.69 268 LYS B CA 1
ATOM 3897 C C . LYS B 1 268 ? -3.68 40.071 1.556 1 61.69 268 LYS B C 1
ATOM 3899 O O . LYS B 1 268 ? -4.543 39.313 2.002 1 61.69 268 LYS B O 1
ATOM 3904 N N . PRO B 1 269 ? -3.452 41.238 2.071 1 50.54 269 PRO B N 1
ATOM 3905 C CA . PRO B 1 269 ? -4.442 41.885 2.935 1 50.54 269 PRO B CA 1
ATOM 3906 C C . PRO B 1 269 ? -5.862 41.788 2.381 1 50.54 269 PRO B C 1
ATOM 3908 O O . PRO B 1 269 ? -6.059 41.854 1.164 1 50.54 269 PRO B O 1
ATOM 3911 N N . THR B 1 270 ? -6.703 40.949 2.966 1 45.99 270 THR B N 1
ATOM 3912 C CA . THR B 1 270 ? -8.103 40.973 2.558 1 45.99 270 THR B CA 1
ATOM 3913 C C . THR B 1 270 ? -8.579 42.407 2.344 1 45.99 270 THR B C 1
ATOM 3915 O O . THR B 1 270 ? -8.506 43.234 3.255 1 45.99 270 THR B O 1
ATOM 3918 N N . ARG B 1 271 ? -8.529 43.007 1.162 1 40.69 271 ARG B N 1
ATOM 3919 C CA . ARG B 1 271 ? -9.175 44.286 0.887 1 40.69 271 ARG B CA 1
ATOM 3920 C C . ARG B 1 271 ? -10.598 44.31 1.437 1 40.69 271 ARG B C 1
ATOM 3922 O O . ARG B 1 271 ? -11.379 43.389 1.192 1 40.69 271 ARG B O 1
ATOM 3929 N N . GLN B 1 272 ? -10.92 44.904 2.576 1 38.05 272 GLN B N 1
ATOM 3930 C CA . GLN B 1 272 ? -12.218 45.394 3.025 1 38.05 272 GLN B CA 1
ATOM 3931 C C . GLN B 1 272 ? -13.015 45.985 1.866 1 38.05 272 GLN B C 1
ATOM 3933 O O . GLN B 1 272 ? -12.58 46.951 1.236 1 38.05 272 GLN B O 1
ATOM 3938 N N . GLY B 1 273 ? -13.626 45.215 0.982 1 35.34 273 GLY B N 1
ATOM 3939 C CA . GLY B 1 273 ? -14.658 45.852 0.178 1 35.34 273 GLY B CA 1
ATOM 3940 C C . GLY B 1 273 ? -15.473 46.871 0.952 1 35.34 273 GLY B C 1
ATOM 3941 O O . GLY B 1 273 ? -15.999 46.567 2.025 1 35.34 273 GLY B O 1
ATOM 3942 N N . GLY B 1 274 ? -15.07 48.174 0.948 1 29.16 274 GLY B N 1
ATOM 3943 C CA . GLY B 1 274 ? -15.901 49.33 1.247 1 29.16 274 GLY B CA 1
ATOM 3944 C C . GLY B 1 274 ? -17.292 49.235 0.648 1 29.16 274 GLY B C 1
ATOM 3945 O O . GLY B 1 274 ? -17.445 48.92 -0.534 1 29.16 274 GLY B O 1
ATOM 3946 N N . ASP B 1 275 ? -18.304 48.719 1.357 1 28.83 275 ASP B N 1
ATOM 3947 C CA . ASP B 1 275 ? -19.689 49.117 1.124 1 28.83 275 ASP B CA 1
ATOM 3948 C C . ASP B 1 275 ? -19.782 50.599 0.768 1 28.83 275 ASP B C 1
ATOM 3950 O O . ASP B 1 275 ? -19.417 51.461 1.571 1 28.83 275 ASP B O 1
ATOM 3954 N N . GLU B 1 276 ? -19.383 51.108 -0.459 1 21.41 276 GLU B N 1
ATOM 3955 C CA . GLU B 1 276 ? -20.386 52.064 -0.918 1 21.41 276 GLU B CA 1
ATOM 3956 C C . GLU B 1 276 ? -21.709 51.37 -1.23 1 21.41 276 GLU B C 1
ATOM 3958 O O . GLU B 1 276 ? -21.722 50.255 -1.757 1 21.41 276 GLU B O 1
#

Solvent-accessible surface area (backbone atoms only — not comparable to full-atom values): 27896 Å² total; per-residue (Å²): 134,80,50,28,38,25,32,38,20,39,46,72,67,29,41,37,53,53,50,28,41,49,73,56,43,62,82,68,51,51,46,33,40,19,64,55,63,84,47,43,50,61,44,51,73,72,34,83,82,56,40,71,49,54,60,44,58,44,32,44,69,21,39,31,40,36,42,38,52,57,66,92,53,40,65,63,48,45,48,64,26,41,85,37,45,30,91,85,23,34,39,31,41,48,58,79,38,56,56,66,66,66,50,51,74,48,31,88,52,24,26,34,38,39,41,61,28,69,28,25,73,73,46,43,12,47,25,44,32,25,78,36,65,82,36,50,71,67,55,50,46,50,54,42,61,69,45,44,63,25,23,50,66,41,79,49,62,70,83,34,44,63,47,49,37,51,38,43,33,26,23,43,24,53,53,29,51,53,52,51,30,46,36,54,41,30,39,75,67,38,83,71,57,47,60,66,56,45,45,52,42,37,54,51,25,44,38,18,42,26,50,34,42,75,71,69,48,48,54,67,55,44,33,53,70,40,30,52,89,90,35,38,37,37,40,22,50,55,47,33,62,74,48,44,53,63,41,31,37,50,14,54,51,36,27,54,53,44,41,53,52,40,36,55,56,60,69,49,75,78,76,74,78,72,84,122,133,79,47,25,37,26,32,38,20,42,47,73,66,27,41,36,53,52,51,29,42,48,72,55,42,62,84,68,50,50,48,33,41,19,64,55,65,83,48,45,52,62,46,51,74,73,34,85,82,54,41,71,48,54,60,45,60,42,34,44,70,22,40,32,39,36,43,37,53,58,66,93,53,38,65,64,48,44,49,65,24,41,84,37,44,30,91,85,22,35,38,31,42,50,57,79,37,58,56,64,68,65,50,52,75,49,30,88,50,24,27,33,38,39,41,61,27,67,29,26,72,72,46,43,11,45,25,45,32,24,77,34,64,83,36,51,70,65,56,49,46,49,54,42,62,68,44,46,64,24,22,50,67,41,80,48,62,70,85,34,44,65,47,48,38,51,36,44,33,28,24,44,24,53,53,30,50,52,53,48,29,46,37,53,41,30,40,72,68,39,81,70,56,48,60,66,58,45,46,52,44,37,54,51,25,45,38,19,42,26,50,36,42,76,73,68,46,48,54,67,55,44,32,53,68,41,28,52,91,90,35,39,37,39,39,22,50,54,47,33,64,74,50,45,52,62,41,31,37,50,14,54,50,36,26,52,53,43,42,53,53,38,35,56,57,62,68,49,75,79,75,74,77,74,83,123

Radius of gyration: 28.02 Å; Cα contacts (8 Å, |Δi|>4): 1096; chains: 2; bounding box: 52×95×66 Å

pLDDT: mean 92.94, std 11.3, range [21.41, 98.91]

Sequence (552 aa):
MVSSVAVIGTGRMGSMLLQASHRFSPGRFQLFASGRQSTLDPLKDAIADLRTGSAGEIAAACDLIILAVQPANYLALVAKIAPALKPGAVLVSITNGIPLEAIAERSRAPLVKAVPNVAHAVGRGISLVMSGPRADTTHVGNVVDFISPFSKPVVIPARDARPATNITSCGPALLSLFATALVQANAKKTNGVGHDVLLSLMNETLGATAAMIDAGIGLEQIMRDAATGGGMTQAALEALSLGLPELADAAVEQTFARERLLNASSMKPTRQGGDEMVSSVAVIGTGRMGSMLLQASHRFSPGRFQLFASGRQSTLDPLKDAIADLRTGSAGEIAAACDLIILAVQPANYLALVAKIAPALKPGAVLVSITNGIPLEAIAERSRAPLVKAVPNVAHAVGRGISLVMSGPRADTTHVGNVVDFISPFSKPVVIPARDARPATNITSCGPALLSLFATALVQANAKKTNGVGHDVLLSLMNETLGATAAMIDAGIGLEQIMRDAATGGGMTQAALEALSLGLPELADAAVEQTFARERLLNASSMKPTRQGGDE

Secondary structure (DSSP, 8-state):
---EEEEE--SHHHHHHHHHHHHHSTTTSEEEEES-HHHHHHHHHHSTT-EE--HHHHHHH-SEEEE---GGGHHHHHHHHGGGPPTTPEEEE--SSS-HHHHHTT--S-EEEEE--GGGGGT-EEEEEEE-TT--HHHHHHHHHHHGGGEEEEE--GGGHHHHHHHHTSHHHHHHHHHHHHHHHHHTT-SSS-HHHHHHHHHHHHHHHHHHHHTT--HHHHHHHH--TTSHHHHHHHHHHTTHHHHHHHHHHHHHHHHHHHHHHHTS--------/---EEEEE--SHHHHHHHHHHHHHSTTTSEEEEES-HHHHHHHHHHSTT-EE--HHHHHTT-SEEEE---GGGHHHHHHHHGGGPPTTPEEEE--SSS-HHHHHTT--S-EEEEE--GGGGGT-EEEEEEE-TT--HHHHHHHHHHHGGGEEEEE--GGGHHHHHHHHTSHHHHHHHHHHHHHHHHHTT-SSS-HHHHHHHHHHHHHHHHHHHHTT--HHHHHHHH--TTSHHHHHHHHHHTTHHHHHHHHHHHHHHHHHHHHHHHSS--------

Organism: Mesorhizobium plurifarium (NCBI:txid69974)

Foldseek 3Di:
DFAEEEEEEQPDVSVLLLLLLCVQPNPRHQYEYEDDPVSVVVSCVRHPNHHYDHLQVRQLPGQEYEYDDDLVCRLVSLLVNQVNHHVNREYEYQDFQADLVSSCVRHVHFYKYWHWAPQLNVLEIEIEIEGGPPDDPVSSVVVCVSSVSRYHYDYDYPVCCLVVCCCGHVVVVVVVVVLLVVLVVVQVVDDPCHSVNSSVVSVVVVVVVVVCVVVPQDPVNVLVVVDDPPDPSVVVVVVCVVPVVVVVVVVSVVSVVVSVVSNVVSVPDPPPPPPD/DFAEEEEEDQPDVSVLLLLLLCVQPNPRHQYEYEDDPVRVVVSCVRHPNHHYDHLQVRQLPGQEYEYDDDLVCRLVSLLVNQVNHHVNHEYEYQDFQADLVSSCVRHVHFYKYWHWAPQLNVLEIEIEIEGGPPDDPVSSVVVCVSSVSRYHYDYDYPVCCLVVCCCGHVVVVVVVVVLLVVLVVVQVVDDPDHSVNSSVVSVVVVVVVVVCVVVPQDPVNVLVVVDDPPDPSVVVVVVCVVPVVVVVVVVSVVSVVVSVVSNVVSPPPPPPPPPD

Nearest PDB structures (foldseek):
  5bsh-assembly1_D  TM=8.759E-01  e=1.577E-18  Medicago truncatula
  2rcy-assembly1_B-2  TM=8.795E-01  e=5.860E-18  Plasmodium falciparum 3D7
  6xp2-assembly1_A  TM=8.517E-01  e=1.026E-16  Homo sapiens
  5uaw-assembly1_A  TM=8.460E-01  e=2.100E-16  Homo sapiens
  6lhm-assembly3_C  TM=8.441E-01  e=1.102E-13  Homo sapiens

InterPro domains:
  IPR000304 Pyrroline-5-carboxylate reductase-like [PIRSF000193] (4-262)
  IPR008927 6-phosphogluconate dehydrogenase-like, C-terminal domain superfamily [SSF48179] (163-259)
  IPR028939 Pyrroline-5-carboxylate reductase, catalytic, N-terminal [PF03807] (5-97)
  IPR029036 Pyrroline-5-carboxylate reductase, dimerisation domain [PF14748] (163-260)
  IPR036291 NAD(P)-binding domain superfamily [SSF51735] (5-156)